Protein AF-0000000084691112 (afdb_homodimer)

Structure (mmCIF, N/CA/C/O backbone):
data_AF-0000000084691112-model_v1
#
loop_
_entity.id
_entity.type
_entity.pdbx_description
1 polymer 'Putative oxidoreductase protein'
#
loop_
_atom_site.group_PDB
_atom_site.id
_atom_site.type_symbol
_atom_site.label_atom_id
_atom_site.label_alt_id
_atom_site.label_comp_id
_atom_site.label_asym_id
_atom_site.label_entity_id
_atom_site.label_seq_id
_atom_site.pdbx_PDB_ins_code
_atom_site.Cartn_x
_atom_site.Cartn_y
_atom_site.Cartn_z
_atom_site.occupancy
_atom_site.B_iso_or_equiv
_atom_site.auth_seq_id
_atom_site.auth_comp_id
_atom_site.auth_asym_id
_atom_site.auth_atom_id
_atom_site.pdbx_PDB_model_num
ATOM 1 N N . MET A 1 1 ? -22.922 -6.402 -8.562 1 67.06 1 MET A N 1
ATOM 2 C CA . MET A 1 1 ? -22.484 -6.773 -9.906 1 67.06 1 MET A CA 1
ATOM 3 C C . MET A 1 1 ? -21.016 -7.184 -9.906 1 67.06 1 MET A C 1
ATOM 5 O O . MET A 1 1 ? -20.219 -6.652 -9.133 1 67.06 1 MET A O 1
ATOM 9 N N . ALA A 1 2 ? -20.75 -8.25 -10.703 1 76.06 2 ALA A N 1
ATOM 10 C CA . ALA A 1 2 ? -19.375 -8.742 -10.797 1 76.06 2 ALA A CA 1
ATOM 11 C C . ALA A 1 2 ? -18.453 -7.68 -11.398 1 76.06 2 ALA A C 1
ATOM 13 O O . ALA A 1 2 ? -18.875 -6.883 -12.234 1 76.06 2 ALA A O 1
ATOM 14 N N . ALA A 1 3 ? -17.266 -7.699 -10.875 1 81.38 3 ALA A N 1
ATOM 15 C CA . ALA A 1 3 ? -16.281 -6.793 -11.469 1 81.38 3 ALA A CA 1
ATOM 16 C C . ALA A 1 3 ? -15.984 -7.168 -12.914 1 81.38 3 ALA A C 1
ATOM 18 O O . ALA A 1 3 ? -15.766 -8.344 -13.227 1 81.38 3 ALA A O 1
ATOM 19 N N . VAL A 1 4 ? -16.031 -6.242 -13.812 1 87.06 4 VAL A N 1
ATOM 20 C CA . VAL A 1 4 ? -15.719 -6.488 -15.219 1 87.06 4 VAL A CA 1
ATOM 21 C C . VAL A 1 4 ? -14.234 -6.25 -15.461 1 87.06 4 VAL A C 1
ATOM 23 O O . VAL A 1 4 ? -13.828 -5.156 -15.859 1 87.06 4 VAL A O 1
ATOM 26 N N . ILE A 1 5 ? -13.461 -7.297 -15.258 1 94.94 5 ILE A N 1
ATOM 27 C CA . ILE A 1 5 ? -12.016 -7.234 -15.43 1 94.94 5 ILE A CA 1
ATOM 28 C C . ILE A 1 5 ? -11.633 -7.777 -16.797 1 94.94 5 ILE A C 1
ATOM 30 O O . ILE A 1 5 ? -11.945 -8.922 -17.141 1 94.94 5 ILE A O 1
ATOM 34 N N . PRO A 1 6 ? -10.992 -7.004 -17.625 1 96.25 6 PRO A N 1
ATOM 35 C CA . PRO A 1 6 ? -10.641 -7.426 -18.984 1 96.25 6 PRO A CA 1
ATOM 36 C C . PRO A 1 6 ? -9.617 -8.555 -19 1 96.25 6 PRO A C 1
ATOM 38 O O . PRO A 1 6 ? -8.875 -8.742 -18.031 1 96.25 6 PRO A O 1
ATOM 41 N N . VAL A 1 7 ? -9.688 -9.32 -20.141 1 97.75 7 VAL A N 1
ATOM 42 C CA . VAL A 1 7 ? -8.672 -10.32 -20.453 1 97.75 7 VAL A CA 1
ATOM 43 C C . VAL A 1 7 ? -7.762 -9.797 -21.562 1 97.75 7 VAL A C 1
ATOM 45 O O . VAL A 1 7 ? -8.227 -9.406 -22.625 1 97.75 7 VAL A O 1
ATOM 48 N N . VAL A 1 8 ? -6.469 -9.742 -21.297 1 98.06 8 VAL A N 1
ATOM 49 C CA . VAL A 1 8 ? -5.52 -9.211 -22.266 1 98.06 8 VAL A CA 1
ATOM 50 C C . VAL A 1 8 ? -4.586 -10.32 -22.75 1 98.06 8 VAL A C 1
ATOM 52 O O . VAL A 1 8 ? -3.979 -11.023 -21.922 1 98.06 8 VAL A O 1
ATOM 55 N N . ASP A 1 9 ? -4.477 -10.516 -24.047 1 98 9 ASP A N 1
ATOM 56 C CA . ASP A 1 9 ? -3.514 -11.43 -24.656 1 98 9 ASP A CA 1
ATOM 57 C C . ASP A 1 9 ? -2.102 -10.852 -24.609 1 98 9 ASP A C 1
ATOM 59 O O . ASP A 1 9 ? -1.813 -9.844 -25.266 1 98 9 ASP A O 1
ATOM 63 N N . VAL A 1 10 ? -1.211 -11.555 -23.891 1 97.81 10 VAL A N 1
ATOM 64 C CA . VAL A 1 10 ? 0.099 -10.945 -23.688 1 97.81 10 VAL A CA 1
ATOM 65 C C . VAL A 1 10 ? 1.15 -11.688 -24.516 1 97.81 10 VAL A C 1
ATOM 67 O O . VAL A 1 10 ? 2.352 -11.508 -24.297 1 97.81 10 VAL A O 1
ATOM 70 N N . SER A 1 11 ? 0.784 -12.484 -25.453 1 97.19 11 SER A N 1
ATOM 71 C CA . SER A 1 11 ? 1.713 -13.312 -26.219 1 97.19 11 SER A CA 1
ATOM 72 C C . SER A 1 11 ? 2.58 -12.453 -27.141 1 97.19 11 SER A C 1
ATOM 74 O O . SER A 1 11 ? 3.748 -12.773 -27.375 1 97.19 11 SER A O 1
ATOM 76 N N . CYS A 1 12 ? 2.023 -11.367 -27.688 1 93.81 12 CYS A N 1
ATOM 77 C CA . CYS A 1 12 ? 2.746 -10.477 -28.594 1 93.81 12 CYS A CA 1
ATOM 78 C C . CYS A 1 12 ? 2.586 -9.023 -28.156 1 93.81 12 CYS A C 1
ATOM 80 O O . CYS A 1 12 ? 1.623 -8.359 -28.547 1 93.81 12 CYS A O 1
ATOM 82 N N . PRO A 1 13 ? 3.561 -8.594 -27.469 1 91.75 13 PRO A N 1
ATOM 83 C CA . PRO A 1 13 ? 3.43 -7.234 -26.953 1 91.75 13 PRO A CA 1
ATOM 84 C C . PRO A 1 13 ? 3.553 -6.168 -28.031 1 91.75 13 PRO A C 1
ATOM 86 O O . PRO A 1 13 ? 4.656 -5.898 -28.516 1 91.75 13 PRO A O 1
ATOM 89 N N . THR A 1 14 ? 2.445 -5.637 -28.547 1 95 14 THR A N 1
ATOM 90 C CA . THR A 1 14 ? 2.371 -4.465 -29.406 1 95 14 THR A CA 1
ATOM 91 C C . THR A 1 14 ? 1.979 -3.227 -28.594 1 95 14 THR A C 1
ATOM 93 O O . THR A 1 14 ? 1.514 -3.342 -27.453 1 95 14 THR A O 1
ATOM 96 N N . PRO A 1 15 ? 2.254 -2.076 -29.141 1 95.44 15 PRO A N 1
ATOM 97 C CA . PRO A 1 15 ? 1.809 -0.866 -28.453 1 95.44 15 PRO A CA 1
ATOM 98 C C . PRO A 1 15 ? 0.319 -0.893 -28.109 1 95.44 15 PRO A C 1
ATOM 100 O O . PRO A 1 15 ? -0.088 -0.403 -27.062 1 95.44 15 PRO A O 1
ATOM 103 N N . ALA A 1 16 ? -0.458 -1.51 -28.969 1 96.31 16 ALA A N 1
ATOM 104 C CA . ALA A 1 16 ? -1.897 -1.599 -28.734 1 96.31 16 ALA A CA 1
ATOM 105 C C . ALA A 1 16 ? -2.203 -2.508 -27.547 1 96.31 16 ALA A C 1
ATOM 107 O O . ALA A 1 16 ? -3.049 -2.1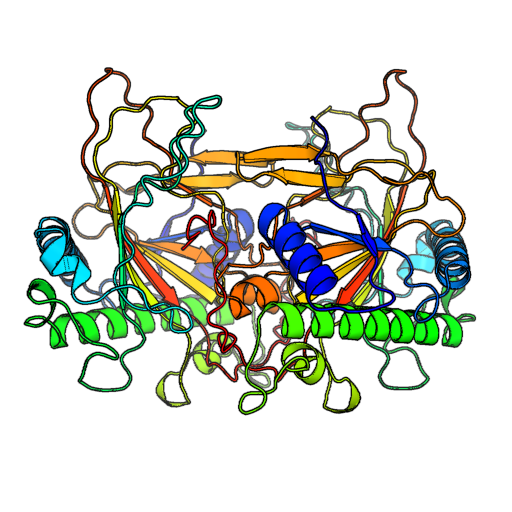84 -26.703 1 96.31 16 ALA A O 1
ATOM 108 N N . VAL A 1 17 ? -1.566 -3.613 -27.484 1 97.19 17 VAL A N 1
ATOM 109 C CA . VAL A 1 17 ? -1.733 -4.535 -26.359 1 97.19 17 VAL A CA 1
ATOM 110 C C . VAL A 1 17 ? -1.271 -3.869 -25.062 1 97.19 17 VAL A C 1
ATOM 112 O O . VAL A 1 17 ? -1.929 -3.988 -24.031 1 97.19 17 VAL A O 1
ATOM 115 N N . ALA A 1 18 ? -0.158 -3.207 -25.203 1 97.81 18 ALA A N 1
ATOM 116 C CA . ALA A 1 18 ? 0.387 -2.51 -24.047 1 97.81 18 ALA A CA 1
ATOM 117 C C . ALA A 1 18 ? -0.591 -1.46 -23.531 1 97.81 18 ALA A C 1
ATOM 119 O O . ALA A 1 18 ? -0.823 -1.362 -22.328 1 97.81 18 ALA A O 1
ATOM 120 N N . ALA A 1 19 ? -1.12 -0.724 -24.422 1 96.19 19 ALA A N 1
ATOM 121 C CA . ALA A 1 19 ? -2.096 0.295 -24.031 1 96.19 19 ALA A CA 1
ATOM 122 C C . ALA A 1 19 ? -3.33 -0.336 -23.406 1 96.19 19 ALA A C 1
ATOM 124 O O . ALA A 1 19 ? -3.891 0.207 -22.453 1 96.19 19 ALA A O 1
ATOM 125 N N . HIS A 1 20 ? -3.746 -1.435 -23.938 1 96.69 20 HIS A N 1
ATOM 126 C CA . HIS A 1 20 ? -4.898 -2.148 -23.406 1 96.69 20 HIS A CA 1
ATOM 127 C C . HIS A 1 20 ? -4.621 -2.645 -21.984 1 96.69 20 HIS A C 1
ATOM 129 O O . HIS A 1 20 ? -5.477 -2.521 -21.109 1 96.69 20 HIS A O 1
ATOM 135 N N . LEU A 1 21 ? -3.494 -3.236 -21.781 1 97.56 21 LEU A N 1
ATOM 136 C CA . LEU A 1 21 ? -3.098 -3.705 -20.469 1 97.56 21 LEU A CA 1
ATOM 137 C C . LEU A 1 21 ? -3.074 -2.553 -19.469 1 97.56 21 LEU A C 1
ATOM 139 O O . LEU A 1 21 ? -3.574 -2.686 -18.344 1 97.56 21 LEU A O 1
ATOM 143 N N . LEU A 1 22 ? -2.463 -1.433 -19.859 1 97.38 22 LEU A N 1
ATOM 144 C CA . LEU A 1 22 ? -2.367 -0.256 -19.016 1 97.38 22 LEU A CA 1
ATOM 145 C C . LEU A 1 22 ? -3.754 0.248 -18.625 1 97.38 22 LEU A C 1
ATOM 147 O O . LEU A 1 22 ? -4.012 0.524 -17.453 1 97.38 22 LEU A O 1
ATOM 151 N N . ARG A 1 23 ? -4.633 0.327 -19.562 1 95.25 23 ARG A N 1
ATOM 152 C CA . ARG A 1 23 ? -5.984 0.808 -19.297 1 95.25 23 ARG A CA 1
ATOM 153 C C . ARG A 1 23 ? -6.723 -0.116 -18.344 1 95.25 23 ARG A C 1
ATOM 155 O O . ARG A 1 23 ? -7.375 0.349 -17.406 1 95.25 23 ARG A O 1
ATOM 162 N N . ALA A 1 24 ? -6.629 -1.379 -18.531 1 94.19 24 ALA A N 1
ATOM 163 C CA . ALA A 1 24 ? -7.301 -2.361 -17.688 1 94.19 24 ALA A CA 1
ATOM 164 C C . ALA A 1 24 ? -6.801 -2.27 -16.234 1 94.19 24 ALA A C 1
ATOM 166 O O . ALA A 1 24 ? -7.602 -2.201 -15.305 1 94.19 24 ALA A O 1
ATOM 167 N N . ALA A 1 25 ? -5.512 -2.23 -16.109 1 95.31 25 ALA A N 1
ATOM 168 C CA . ALA A 1 25 ? -4.906 -2.225 -14.789 1 95.31 25 ALA A CA 1
ATOM 169 C C . ALA A 1 25 ? -5.129 -0.885 -14.086 1 95.31 25 ALA A C 1
ATOM 171 O O . ALA A 1 25 ? -5.145 -0.815 -12.859 1 95.31 25 ALA A O 1
ATOM 172 N N . SER A 1 26 ? -5.277 0.176 -14.859 1 94.75 26 SER A N 1
ATOM 173 C CA . SER A 1 26 ? -5.516 1.495 -14.289 1 94.75 26 SER A CA 1
ATOM 174 C C . SER A 1 26 ? -6.953 1.629 -13.789 1 94.75 26 SER A C 1
ATOM 176 O O . SER A 1 26 ? -7.223 2.391 -12.859 1 94.75 26 SER A O 1
ATOM 178 N N . ALA A 1 27 ? -7.812 0.886 -14.344 1 91.38 27 ALA A N 1
ATOM 179 C CA . ALA A 1 27 ? -9.227 0.989 -14 1 91.38 27 ALA A CA 1
ATOM 180 C C . ALA A 1 27 ? -9.555 0.124 -12.781 1 91.38 27 ALA A C 1
ATOM 182 O O . ALA A 1 27 ? -10.242 0.571 -11.859 1 91.38 27 ALA A O 1
ATOM 183 N N . HIS A 1 28 ? -8.977 -1.065 -12.734 1 92.25 28 HIS A N 1
ATOM 184 C CA . HIS A 1 28 ? -9.438 -2.029 -11.742 1 92.25 28 HIS A CA 1
ATOM 185 C C . HIS A 1 28 ? -8.312 -2.398 -10.773 1 92.25 28 HIS A C 1
ATOM 187 O O . HIS A 1 28 ? -8.57 -2.947 -9.703 1 92.25 28 HIS A O 1
ATOM 193 N N . GLY A 1 29 ? -7.133 -2.09 -11.164 1 96.81 29 GLY A N 1
ATOM 194 C CA . GLY A 1 29 ? -6.004 -2.594 -10.398 1 96.81 29 GLY A CA 1
ATOM 195 C C . GLY A 1 29 ? -5.797 -4.09 -10.547 1 96.81 29 GLY A C 1
ATOM 196 O O . GLY A 1 29 ? -4.961 -4.68 -9.859 1 96.81 29 GLY A O 1
ATOM 197 N N . PHE A 1 30 ? -6.637 -4.691 -11.367 1 97.81 30 PHE A N 1
ATOM 198 C CA . PHE A 1 30 ? -6.613 -6.109 -11.719 1 97.81 30 PHE A CA 1
ATOM 199 C C . PHE A 1 30 ? -6.793 -6.297 -13.219 1 97.81 30 PHE A C 1
ATOM 201 O O . PHE A 1 30 ? -7.469 -5.5 -13.875 1 97.81 30 PHE A O 1
ATOM 208 N N . VAL A 1 31 ? -6.219 -7.348 -13.727 1 98.19 31 VAL A N 1
ATOM 209 C CA . VAL A 1 31 ? -6.379 -7.703 -15.133 1 98.19 31 VAL A CA 1
ATOM 210 C C . VAL A 1 31 ? -6.129 -9.203 -15.32 1 98.19 31 VAL A C 1
ATOM 212 O O . VAL A 1 31 ? -5.25 -9.773 -14.672 1 98.19 31 VAL A O 1
ATOM 215 N N . PHE A 1 32 ? -6.906 -9.82 -16.172 1 98.19 32 PHE A N 1
ATOM 216 C CA . PHE A 1 32 ? -6.59 -11.18 -16.594 1 98.19 32 PHE A CA 1
ATOM 217 C C . PHE A 1 32 ? -5.621 -11.172 -17.766 1 98.19 32 PHE A C 1
ATOM 219 O O . PHE A 1 32 ? -5.754 -10.359 -18.688 1 98.19 32 PHE A O 1
ATOM 226 N N . VAL A 1 33 ? -4.648 -12.047 -17.719 1 98.31 33 VAL A N 1
ATOM 227 C CA . VAL A 1 33 ? -3.75 -12.188 -18.859 1 98.31 33 VAL A CA 1
ATOM 228 C C . VAL A 1 33 ? -3.906 -13.578 -19.469 1 98.31 33 VAL A C 1
ATOM 230 O O . VAL A 1 33 ? -4.062 -14.57 -18.75 1 98.31 33 VAL A O 1
ATOM 233 N N . SER A 1 34 ? -3.904 -13.648 -20.781 1 97.56 34 SER A N 1
ATOM 234 C CA . SER A 1 34 ? -4.047 -14.898 -21.516 1 97.56 34 SER A CA 1
ATOM 235 C C . 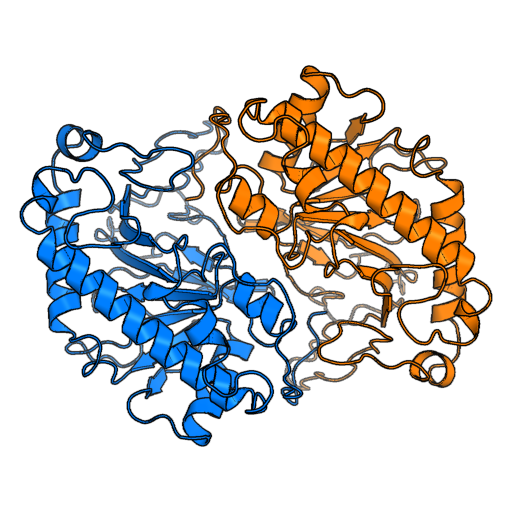SER A 1 34 ? -2.883 -15.117 -22.469 1 97.56 34 SER A C 1
ATOM 237 O O . SER A 1 34 ? -2.057 -14.227 -22.672 1 97.56 34 SER A O 1
ATOM 239 N N . ASN A 1 35 ? -2.799 -16.344 -22.984 1 97.06 35 ASN A N 1
ATOM 240 C CA . ASN A 1 35 ? -1.806 -16.781 -23.953 1 97.06 35 ASN A CA 1
ATOM 241 C C . ASN A 1 35 ? -0.385 -16.594 -23.438 1 97.06 35 ASN A C 1
ATOM 243 O O . ASN A 1 35 ? 0.475 -16.062 -24.141 1 97.06 35 ASN A O 1
ATOM 247 N N . TYR A 1 36 ? -0.25 -16.969 -22.156 1 97.44 36 TYR A N 1
ATOM 248 C CA . TYR A 1 36 ? 1.028 -16.891 -21.453 1 97.44 36 TYR A CA 1
ATOM 249 C C . TYR A 1 36 ? 1.775 -18.219 -21.531 1 97.44 36 TYR A C 1
ATOM 251 O O . TYR A 1 36 ? 2.842 -18.375 -20.938 1 97.44 36 TYR A O 1
ATOM 259 N N . GLY A 1 37 ? 1.342 -19.234 -22.266 1 97.12 37 GLY A N 1
ATOM 260 C CA . GLY A 1 37 ? 1.768 -20.625 -22.203 1 97.12 37 GLY A CA 1
ATOM 261 C C . GLY A 1 37 ? 3.211 -20.812 -22.625 1 97.12 37 GLY A C 1
ATOM 262 O O . GLY A 1 37 ? 3.865 -21.766 -22.188 1 97.12 37 GLY A O 1
ATOM 263 N N . ALA A 1 38 ? 3.732 -19.953 -23.484 1 97.31 38 ALA A N 1
ATOM 264 C CA . ALA A 1 38 ? 5.125 -20.078 -23.922 1 97.31 38 ALA A CA 1
ATOM 265 C C . ALA A 1 38 ? 6.078 -19.828 -22.75 1 97.31 38 ALA A C 1
ATOM 267 O O . ALA A 1 38 ? 7.188 -20.375 -22.719 1 97.31 38 ALA A O 1
ATOM 268 N N . ILE A 1 39 ? 5.66 -19.078 -21.797 1 98.25 39 ILE A N 1
ATOM 269 C CA . ILE A 1 39 ? 6.48 -18.734 -20.656 1 98.25 39 ILE A CA 1
ATOM 270 C C . ILE A 1 39 ? 6.16 -19.656 -19.484 1 98.25 39 ILE A C 1
ATOM 272 O O . ILE A 1 39 ? 7.062 -20.203 -18.844 1 98.25 39 ILE A O 1
ATOM 276 N N . LEU A 1 40 ? 4.91 -19.859 -19.266 1 98.44 40 LEU A N 1
ATOM 277 C CA . LEU A 1 40 ? 4.387 -20.688 -18.188 1 98.44 40 LEU A CA 1
ATOM 278 C C . LEU A 1 40 ? 3.334 -21.656 -18.703 1 98.44 40 LEU A C 1
ATOM 280 O O . LEU A 1 40 ? 2.152 -21.312 -18.797 1 98.44 40 LEU A O 1
ATOM 284 N N . PRO A 1 41 ? 3.779 -22.844 -19.016 1 97.88 41 PRO A N 1
ATOM 285 C CA . PRO A 1 41 ? 2.824 -23.844 -19.531 1 97.88 41 PRO A CA 1
ATOM 286 C C . PRO A 1 41 ? 1.72 -24.156 -18.531 1 97.88 41 PRO A C 1
ATOM 288 O O . PRO A 1 41 ? 2.002 -24.391 -17.344 1 97.88 41 PRO A O 1
ATOM 291 N N . PRO A 1 42 ? 0.476 -24.219 -19 1 95.88 42 PRO A N 1
ATOM 292 C CA . PRO A 1 42 ? -0.658 -24.453 -18.094 1 95.88 42 PRO A CA 1
ATOM 293 C C . PRO A 1 42 ? -0.542 -25.75 -17.312 1 95.88 42 PRO A C 1
ATOM 295 O O . PRO A 1 42 ? -1.018 -25.844 -16.188 1 95.88 42 PRO A O 1
ATOM 298 N N . HIS A 1 43 ? 0.083 -26.734 -17.906 1 95.81 43 HIS A N 1
ATOM 299 C CA . HIS A 1 43 ? 0.203 -28.016 -17.219 1 95.81 43 HIS A CA 1
ATOM 300 C C . HIS A 1 43 ? 1.054 -27.891 -15.961 1 95.81 43 HIS A C 1
ATOM 302 O O . HIS A 1 43 ? 0.862 -28.641 -14.992 1 95.81 43 HIS A O 1
ATOM 308 N N . HIS A 1 44 ? 2.07 -26.922 -15.914 1 97.25 44 HIS A N 1
ATOM 309 C CA . HIS A 1 44 ? 2.836 -26.656 -14.703 1 97.25 44 HIS A CA 1
ATOM 310 C C . HIS A 1 44 ? 1.935 -26.141 -13.586 1 97.25 44 HIS A C 1
ATOM 312 O O . HIS A 1 44 ? 2.123 -26.5 -12.422 1 97.25 44 HIS A O 1
ATOM 318 N N . VAL A 1 45 ? 0.957 -25.312 -13.93 1 97.88 45 VAL A N 1
ATOM 319 C CA . VAL A 1 45 ? 0.012 -24.781 -12.953 1 97.88 45 VAL A CA 1
ATOM 320 C C . VAL A 1 45 ? -0.835 -25.906 -12.375 1 97.88 45 VAL A C 1
ATOM 322 O O . VAL A 1 45 ? -1.024 -25.984 -11.164 1 97.88 45 VAL A O 1
ATOM 325 N N . CYS A 1 46 ? -1.289 -26.781 -13.227 1 96.5 46 CYS A N 1
ATOM 326 C CA . CYS A 1 46 ? -2.098 -27.906 -12.805 1 96.5 46 CYS A CA 1
ATOM 327 C C . CYS A 1 46 ? -1.327 -28.797 -11.828 1 96.5 46 CYS A C 1
ATOM 329 O O . CYS A 1 46 ? -1.854 -29.188 -10.789 1 96.5 46 CYS A O 1
ATOM 331 N N . GLN A 1 47 ? -0.142 -29.094 -12.219 1 97.06 47 GLN A N 1
ATOM 332 C CA . GLN A 1 47 ? 0.69 -29.938 -11.375 1 97.06 47 GLN A CA 1
ATOM 333 C C . GLN A 1 47 ? 0.926 -29.297 -10.008 1 97.06 47 GLN A C 1
ATOM 335 O O . GLN A 1 47 ? 0.954 -29.984 -8.984 1 97.06 47 GLN A O 1
ATOM 340 N N . MET A 1 48 ? 1.142 -28.016 -9.992 1 98.25 48 MET A N 1
ATOM 341 C CA . MET A 1 48 ? 1.359 -27.297 -8.734 1 98.25 48 MET A CA 1
ATOM 342 C C . MET A 1 48 ? 0.122 -27.375 -7.848 1 98.25 48 MET A C 1
ATOM 344 O O . MET A 1 48 ? 0.235 -27.484 -6.625 1 98.25 48 MET A O 1
ATOM 348 N N . PHE A 1 49 ? -1.058 -27.281 -8.422 1 97.81 49 PHE A N 1
ATOM 349 C CA . PHE A 1 49 ? -2.281 -27.406 -7.637 1 97.81 49 PHE A CA 1
ATOM 350 C C . PHE A 1 49 ? -2.402 -28.797 -7.035 1 97.81 49 PHE A C 1
ATOM 352 O O . PHE A 1 49 ? -2.867 -28.953 -5.906 1 97.81 49 PHE A O 1
ATOM 359 N N . GLU A 1 50 ? -2.029 -29.797 -7.816 1 97.31 50 GLU A N 1
ATOM 360 C CA . GLU A 1 50 ? -2.045 -31.172 -7.293 1 97.31 50 GLU A CA 1
ATOM 361 C C . GLU A 1 50 ? -1.11 -31.312 -6.094 1 97.31 50 GLU A C 1
ATOM 363 O O . GLU A 1 50 ? -1.475 -31.906 -5.086 1 97.31 50 GLU A O 1
ATOM 368 N N . LEU A 1 51 ? 0.018 -30.734 -6.277 1 98 51 LEU A N 1
ATOM 369 C CA . LEU A 1 51 ? 0.991 -30.766 -5.191 1 98 51 LEU A CA 1
ATOM 370 C C . LEU A 1 51 ? 0.461 -30.016 -3.971 1 98 51 LEU A C 1
ATOM 372 O O . LEU A 1 51 ? 0.595 -30.484 -2.84 1 98 51 LEU A O 1
ATOM 376 N N . SER A 1 52 ? -0.103 -28.844 -4.164 1 98 52 SER A N 1
ATOM 377 C CA . SER A 1 52 ? -0.706 -28.047 -3.1 1 98 52 SER A CA 1
ATOM 378 C C . SER A 1 52 ? -1.783 -28.844 -2.363 1 98 52 SER A C 1
ATOM 380 O O . SER A 1 52 ? -1.804 -28.875 -1.132 1 98 52 SER A O 1
ATOM 382 N N . ARG A 1 53 ? -2.635 -29.484 -3.098 1 96.62 53 ARG A N 1
ATOM 383 C CA . ARG A 1 53 ? -3.695 -30.297 -2.512 1 96.62 53 ARG A CA 1
ATOM 384 C C . ARG A 1 53 ? -3.115 -31.406 -1.644 1 96.62 53 ARG A C 1
ATOM 386 O O . ARG A 1 53 ? -3.559 -31.609 -0.511 1 96.62 53 ARG A O 1
ATOM 393 N N . ALA A 1 54 ? -2.188 -32.062 -2.186 1 97.31 54 ALA A N 1
ATOM 394 C CA . ALA A 1 54 ? -1.559 -33.156 -1.446 1 97.31 54 ALA A CA 1
ATOM 395 C C . ALA A 1 54 ? -0.941 -32.656 -0.144 1 97.31 54 ALA A C 1
ATOM 397 O O . ALA A 1 54 ? -1.069 -33.281 0.9 1 97.31 54 ALA A O 1
ATOM 398 N N . PHE A 1 55 ? -0.269 -31.547 -0.176 1 98 55 PHE A N 1
ATOM 399 C CA . PHE A 1 55 ? 0.362 -30.969 1.004 1 98 55 PHE A CA 1
ATOM 400 C C . PHE A 1 55 ? -0.682 -30.609 2.057 1 98 55 PHE A C 1
ATOM 402 O O . PHE A 1 55 ? -0.566 -31.016 3.215 1 98 55 PHE A O 1
ATOM 409 N N . PHE A 1 56 ? -1.743 -29.891 1.656 1 97.06 56 PHE A N 1
ATOM 410 C CA . PHE A 1 56 ? -2.688 -29.375 2.639 1 97.06 56 PHE A CA 1
ATOM 411 C C . PHE A 1 56 ? -3.574 -30.484 3.18 1 97.06 56 PHE A C 1
ATOM 413 O O . PHE A 1 56 ? -4.199 -30.328 4.23 1 97.06 56 PHE A O 1
ATOM 420 N N . GLN A 1 57 ? -3.648 -31.578 2.504 1 95.94 57 GLN A N 1
ATOM 421 C CA . GLN A 1 57 ? -4.41 -32.719 2.986 1 95.94 57 GLN A CA 1
ATOM 422 C C . GLN A 1 57 ? -3.584 -33.562 3.959 1 95.94 57 GLN A C 1
ATOM 424 O O . GLN A 1 57 ? -4.113 -34.469 4.613 1 95.94 57 GLN A O 1
ATOM 429 N N . SER A 1 58 ? -2.369 -33.281 4.078 1 96.88 58 SER A N 1
ATOM 430 C CA . SER A 1 58 ? -1.527 -33.969 5.043 1 96.88 58 SER A CA 1
ATOM 431 C C . SER A 1 58 ? -1.892 -33.594 6.473 1 96.88 58 SER A C 1
ATOM 433 O O . SER A 1 58 ? -2.527 -32.562 6.699 1 96.88 58 SER A O 1
ATOM 435 N N . PRO A 1 59 ? -1.5 -34.438 7.504 1 96 59 PRO A N 1
ATOM 436 C CA . PRO A 1 59 ? -1.782 -34.125 8.906 1 96 59 PRO A CA 1
ATOM 437 C C . PRO A 1 59 ? -1.134 -32.844 9.359 1 96 59 PRO A C 1
ATOM 439 O O . PRO A 1 59 ? -0.092 -32.438 8.836 1 96 59 PRO A O 1
ATOM 442 N N . ARG A 1 60 ? -1.793 -32.219 10.305 1 94 60 ARG A N 1
ATOM 443 C CA . ARG A 1 60 ? -1.329 -30.953 10.836 1 94 60 ARG A CA 1
ATOM 444 C C . ARG A 1 60 ? 0.131 -31.031 11.266 1 94 60 ARG A C 1
ATOM 446 O O . ARG A 1 60 ? 0.897 -30.078 11.062 1 94 60 ARG A O 1
ATOM 453 N N . GLU A 1 61 ? 0.52 -32.125 11.844 1 95.31 61 GLU A N 1
ATOM 454 C CA . GLU A 1 61 ? 1.871 -32.312 12.359 1 95.31 61 GLU A CA 1
ATOM 455 C C . GLU A 1 61 ? 2.908 -32.219 11.25 1 95.31 61 GLU A C 1
ATOM 457 O O . GLU A 1 61 ? 4.016 -31.734 11.461 1 95.31 61 GLU A O 1
ATOM 462 N N . VAL A 1 62 ? 2.555 -32.75 10.133 1 96.62 62 VAL A N 1
ATOM 463 C CA . VAL A 1 62 ? 3.439 -32.719 8.977 1 96.62 62 VAL A CA 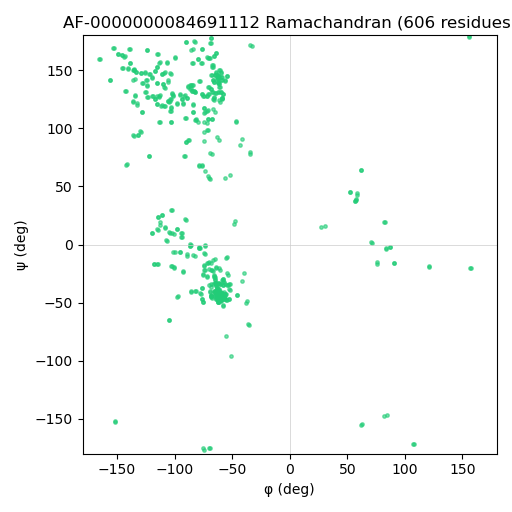1
ATOM 464 C C . VAL A 1 62 ? 3.6 -31.281 8.477 1 96.62 62 VAL A C 1
ATOM 466 O O . VAL A 1 62 ? 4.719 -30.828 8.211 1 96.62 62 VAL A O 1
ATOM 469 N N . LYS A 1 63 ? 2.537 -30.578 8.367 1 95.25 63 LYS A N 1
ATOM 470 C CA . LYS A 1 63 ? 2.57 -29.188 7.914 1 95.25 63 LYS A CA 1
ATOM 471 C C . LYS A 1 63 ? 3.324 -28.297 8.906 1 95.25 63 LYS A C 1
ATOM 473 O O . LYS A 1 63 ? 4.07 -27.406 8.5 1 95.25 63 LYS A O 1
ATOM 478 N N . ALA A 1 64 ? 3.213 -28.641 10.164 1 94.25 64 ALA A N 1
ATOM 479 C CA . ALA A 1 64 ? 3.789 -27.844 11.234 1 94.25 64 ALA A CA 1
ATOM 480 C C . ALA A 1 64 ? 5.289 -28.094 11.367 1 94.25 64 ALA A C 1
ATOM 482 O O . ALA A 1 64 ? 5.973 -27.422 12.148 1 94.25 64 ALA A O 1
ATOM 483 N N . GLU A 1 65 ? 5.777 -29 10.57 1 94.19 65 GLU A N 1
ATOM 484 C CA . GLU A 1 65 ? 7.215 -29.25 10.555 1 94.19 65 GLU A CA 1
ATOM 485 C C . GLU A 1 65 ? 7.988 -28 10.148 1 94.19 65 GLU A C 1
ATOM 487 O O . GLU A 1 65 ? 9.141 -27.812 10.555 1 94.19 65 GLU A O 1
ATOM 492 N N . CYS A 1 66 ? 7.422 -27.266 9.312 1 96.19 66 CYS A N 1
ATOM 493 C CA . CYS A 1 66 ? 8.023 -26.031 8.82 1 96.19 66 CYS A CA 1
ATOM 494 C C . CYS A 1 66 ? 7.113 -24.844 9.086 1 96.19 66 CYS A C 1
ATOM 496 O O . CYS A 1 66 ? 6.516 -24.281 8.156 1 96.19 66 CYS A O 1
ATOM 498 N N . PRO A 1 67 ? 7.125 -24.438 10.375 1 94.06 67 PRO A N 1
ATOM 499 C CA . PRO A 1 67 ? 6.219 -23.344 10.742 1 94.06 67 PRO A CA 1
ATOM 500 C C . PRO A 1 67 ? 6.656 -22 10.172 1 94.06 67 PRO A C 1
ATOM 502 O O . PRO A 1 67 ? 7.824 -21.828 9.812 1 94.06 67 PRO A O 1
ATOM 505 N N . TYR A 1 68 ? 5.75 -21.125 10.125 1 91.56 68 TYR A N 1
ATOM 506 C CA . TYR A 1 68 ? 6.016 -19.766 9.664 1 91.56 68 TYR A CA 1
ATOM 507 C C . TYR A 1 68 ? 7.102 -19.094 10.508 1 91.56 68 TYR A C 1
ATOM 509 O O . TYR A 1 68 ? 7.082 -19.188 11.734 1 91.56 68 TYR A O 1
ATOM 517 N N . GLN A 1 69 ? 8.039 -18.562 9.828 1 85.06 69 GLN A N 1
ATOM 518 C CA . GLN A 1 69 ? 9.117 -17.828 10.492 1 85.06 69 GLN A CA 1
ATOM 519 C C . GLN A 1 69 ? 8.93 -16.328 10.344 1 85.06 69 GLN A C 1
ATOM 521 O O . GLN A 1 69 ? 9.109 -15.773 9.258 1 85.06 69 GLN A O 1
ATOM 526 N N . LYS A 1 70 ? 8.703 -15.703 11.461 1 77.38 70 LYS A N 1
ATOM 527 C CA . LYS A 1 70 ? 8.539 -14.25 11.461 1 77.38 70 LYS A CA 1
ATOM 528 C C . LYS A 1 70 ? 9.797 -13.555 10.953 1 77.38 70 LYS A C 1
ATOM 530 O O . LYS A 1 70 ? 10.914 -13.953 11.297 1 77.38 70 LYS A O 1
ATOM 535 N N . GLY A 1 71 ? 9.656 -12.555 10.172 1 77.25 71 GLY A N 1
ATOM 536 C CA . GLY A 1 71 ? 10.797 -11.836 9.633 1 77.25 71 GLY A CA 1
ATOM 537 C C . GLY A 1 71 ? 11.281 -12.391 8.305 1 77.25 71 GLY A C 1
ATOM 538 O O . GLY A 1 71 ? 12.023 -11.727 7.578 1 77.25 71 GLY A O 1
ATOM 539 N N . LYS A 1 72 ? 10.82 -13.594 8.031 1 84.12 72 LYS A N 1
ATOM 540 C CA . LYS A 1 72 ? 11.266 -14.18 6.77 1 84.12 72 LYS A CA 1
ATOM 541 C C . LYS A 1 72 ? 10.094 -14.367 5.812 1 84.12 72 LYS A C 1
ATOM 543 O O . LYS A 1 72 ? 10.297 -14.586 4.613 1 84.12 72 LYS A O 1
ATOM 548 N N . ASN A 1 73 ? 8.883 -14.312 6.336 1 89.31 73 ASN A N 1
ATOM 549 C CA . ASN A 1 73 ? 7.688 -14.539 5.527 1 89.31 73 ASN A CA 1
ATOM 550 C C . ASN A 1 73 ? 7.727 -15.906 4.844 1 89.31 73 ASN A C 1
ATOM 552 O O . ASN A 1 73 ? 7.43 -16.016 3.65 1 89.31 73 ASN A O 1
ATOM 556 N N . GLN A 1 74 ? 8.219 -16.938 5.535 1 94.44 74 GLN A N 1
ATOM 557 C CA . GLN A 1 74 ? 8.352 -18.281 5.008 1 94.44 74 GLN A CA 1
ATOM 558 C C . GLN A 1 74 ? 7.734 -19.312 5.965 1 94.44 74 GLN A C 1
ATOM 560 O O . GLN A 1 74 ? 7.781 -19.141 7.184 1 94.44 74 GLN A O 1
ATOM 565 N N . GLY A 1 75 ? 7.203 -20.375 5.34 1 95.81 75 GLY A N 1
ATOM 566 C CA . GLY A 1 75 ? 6.719 -21.469 6.152 1 95.81 75 GLY A CA 1
ATOM 567 C C . GLY A 1 75 ? 5.203 -21.562 6.199 1 95.81 75 GLY A C 1
ATOM 568 O O . GLY A 1 75 ? 4.512 -20.891 5.434 1 95.81 75 GLY A O 1
ATOM 569 N N . TRP A 1 76 ? 4.727 -22.469 7.094 1 96.25 76 TRP A N 1
ATOM 570 C CA . TRP A 1 76 ? 3.312 -22.812 7.176 1 96.25 76 TRP A CA 1
ATOM 571 C C . TRP A 1 76 ? 2.582 -21.891 8.148 1 96.25 76 TRP A C 1
ATOM 573 O O . TRP A 1 76 ? 3.043 -21.672 9.273 1 96.25 76 TRP A O 1
ATOM 583 N N . VAL A 1 77 ? 1.583 -21.328 7.68 1 90.69 77 VAL A N 1
ATOM 584 C CA . VAL A 1 77 ? 0.651 -20.578 8.508 1 90.69 77 VAL A CA 1
ATOM 585 C C . VAL A 1 77 ? -0.617 -21.391 8.742 1 90.69 77 VAL A C 1
ATOM 587 O O . VAL A 1 77 ? -1.318 -21.75 7.789 1 90.69 77 VAL A O 1
ATOM 590 N N . GLY A 1 78 ? -0.838 -21.672 9.961 1 85 78 GLY A N 1
ATOM 591 C CA . GLY A 1 78 ? -2.027 -22.438 10.297 1 85 78 GLY A CA 1
ATOM 592 C C . GLY A 1 78 ? -3.264 -21.578 10.469 1 85 78 GLY A C 1
ATOM 593 O O . GLY A 1 78 ? -3.168 -20.359 10.516 1 85 78 GLY A O 1
ATOM 594 N N . MET A 1 79 ? -4.355 -22.297 10.508 1 69.62 79 MET A N 1
ATOM 595 C CA . MET A 1 79 ? -5.641 -21.625 10.633 1 69.62 79 MET A CA 1
ATOM 596 C C . MET A 1 79 ? -5.758 -20.906 11.977 1 69.62 79 MET A C 1
ATOM 598 O O . MET A 1 79 ? -5.297 -21.422 13 1 69.62 79 MET A O 1
ATOM 602 N N . HIS A 1 80 ? -5.824 -19.656 12.055 1 57.97 80 HIS A N 1
ATOM 603 C CA . HIS A 1 80 ? -6.102 -19 13.328 1 57.97 80 HIS A CA 1
ATOM 604 C C . HIS A 1 80 ? -7.523 -19.297 13.797 1 57.97 80 HIS A C 1
ATOM 606 O O . HIS A 1 80 ? -8.484 -19.016 13.086 1 57.97 80 HIS A O 1
ATOM 612 N N . ALA A 1 81 ? -7.766 -20.438 14.336 1 42.81 81 ALA A N 1
ATOM 613 C CA . ALA A 1 81 ? -9.039 -20.672 15.008 1 42.81 81 ALA A CA 1
ATOM 614 C C . ALA A 1 81 ? -9.469 -19.438 15.812 1 42.81 81 ALA A C 1
ATOM 616 O O . ALA A 1 81 ? -10.508 -19.453 16.469 1 42.81 81 ALA A O 1
ATOM 617 N N . GLU A 1 82 ? -8.562 -18.609 16.203 1 39.78 82 GLU A N 1
ATOM 618 C CA . GLU A 1 82 ? -8.828 -17.891 17.453 1 39.78 82 GLU A CA 1
ATOM 619 C C . GLU A 1 82 ? -10.203 -17.234 17.438 1 39.78 82 GLU A C 1
ATOM 621 O O . GLU A 1 82 ? -10.984 -17.391 18.375 1 39.78 82 GLU A O 1
ATOM 626 N N . THR A 1 83 ? -10.289 -15.852 17.062 1 38.31 83 THR A N 1
ATOM 627 C CA . THR A 1 83 ? -11.047 -14.953 17.938 1 38.31 83 THR A CA 1
ATOM 628 C C . THR A 1 83 ? -12.547 -15.203 17.781 1 38.31 83 THR A C 1
ATOM 630 O O . THR A 1 83 ? -13.156 -14.773 16.797 1 38.31 83 THR A O 1
ATOM 633 N N . LEU A 1 84 ? -12.891 -16.344 18.125 1 37.97 84 LEU A N 1
ATOM 634 C CA . LEU A 1 84 ? -14.305 -16.359 18.5 1 37.97 84 LEU A CA 1
ATOM 635 C C . LEU A 1 84 ? -14.594 -15.266 19.531 1 37.97 84 LEU A C 1
ATOM 637 O O . LEU A 1 84 ? -14.102 -15.32 20.656 1 37.97 84 LEU A O 1
ATOM 641 N N . ASP A 1 85 ? -14.383 -14.117 19.234 1 36.91 85 ASP A N 1
ATOM 642 C CA . ASP A 1 85 ? -15.062 -13.328 20.266 1 36.91 85 ASP A CA 1
ATOM 643 C C . ASP A 1 85 ? -16.484 -13.852 20.5 1 36.91 85 ASP A C 1
ATOM 645 O O . ASP A 1 85 ? -17.281 -13.93 19.578 1 36.91 85 ASP A O 1
ATOM 649 N N . PRO A 1 86 ? -16.703 -14.539 21.609 1 39.53 86 PRO A N 1
ATOM 650 C CA . PRO A 1 86 ? -18.047 -15.016 21.969 1 39.53 86 PRO A CA 1
ATOM 651 C C . PRO A 1 86 ? -19.141 -14.023 21.609 1 39.53 86 PRO A C 1
ATOM 653 O O . PRO A 1 86 ? -20.266 -14.43 21.266 1 39.53 86 PRO A O 1
ATOM 656 N N . LYS A 1 87 ? -18.922 -12.781 22 1 39.31 87 LYS A N 1
ATOM 657 C CA . LYS A 1 87 ? -20.031 -11.852 21.828 1 39.31 87 LYS A CA 1
ATOM 658 C C . LYS A 1 87 ? -20.297 -11.586 20.359 1 39.31 87 LYS A C 1
ATOM 660 O O . LYS A 1 87 ? -21.359 -11.062 20 1 39.31 87 LYS A O 1
ATOM 665 N N . SER A 1 88 ? -19.219 -11.578 19.562 1 42 88 SER A N 1
ATOM 666 C CA . SER A 1 88 ? -19.516 -11.242 18.172 1 42 88 SER A CA 1
ATOM 667 C C . SER A 1 88 ? -19.281 -12.445 17.25 1 42 88 SER A C 1
ATOM 669 O O . SER A 1 88 ? -19.609 -12.391 16.062 1 42 88 SER A O 1
ATOM 671 N N . GLN A 1 89 ? -19.172 -13.734 17.656 1 41.22 89 GLN A N 1
ATOM 672 C CA . GLN A 1 89 ? -19.062 -14.984 16.906 1 41.22 89 GLN A CA 1
ATOM 673 C C . GLN A 1 89 ? -18.344 -14.766 15.586 1 41.22 89 GLN A C 1
ATOM 675 O O . GLN A 1 89 ? -18.609 -15.461 14.602 1 41.22 89 GLN A O 1
ATOM 680 N N . LYS A 1 90 ? -17.672 -13.727 15.359 1 49.06 90 LYS A N 1
ATOM 681 C CA . LYS A 1 90 ? -17.109 -13.539 14.023 1 49.06 90 LYS A CA 1
ATOM 682 C C . LYS A 1 90 ? -15.805 -14.312 13.859 1 49.06 90 LYS A C 1
ATOM 684 O O . LYS A 1 90 ? -14.961 -14.312 14.758 1 49.06 90 LYS A O 1
ATOM 689 N N . ARG A 1 91 ? -15.875 -15.477 13.031 1 50.31 91 ARG A N 1
ATOM 690 C CA . ARG A 1 91 ? -14.766 -16.344 12.648 1 50.31 91 ARG A CA 1
ATOM 691 C C . ARG A 1 91 ? -13.883 -15.68 11.602 1 50.31 91 ARG A C 1
ATOM 693 O O . ARG A 1 91 ? -14.383 -15.086 10.648 1 50.31 91 ARG A O 1
ATOM 700 N N . GLY A 1 92 ? -12.602 -15.141 11.891 1 57.34 92 GLY A N 1
ATOM 701 C CA . GLY A 1 92 ? -11.766 -14.484 10.898 1 57.34 92 GLY A CA 1
ATOM 702 C C . GLY A 1 92 ? -10.594 -15.336 10.445 1 57.34 92 GLY A C 1
ATOM 703 O O . GLY A 1 92 ? -10.164 -16.234 11.156 1 57.34 92 GLY A O 1
ATOM 704 N N . ASP A 1 93 ? -10.172 -15.352 9.141 1 65.5 93 ASP A N 1
ATOM 705 C CA . ASP A 1 93 ? -9.055 -15.859 8.344 1 65.5 93 ASP A CA 1
ATOM 706 C C . ASP A 1 93 ? -8.984 -17.375 8.414 1 65.5 93 ASP A C 1
ATOM 708 O O . ASP A 1 93 ? -7.977 -17.938 8.852 1 65.5 93 ASP A O 1
ATOM 712 N N . PHE A 1 94 ? -9.953 -18.078 7.938 1 78.38 94 PHE A N 1
ATOM 713 C CA . PHE A 1 94 ? -10.039 -19.531 7.836 1 78.38 94 PHE A CA 1
ATOM 714 C C . PHE A 1 94 ? -9.242 -20.031 6.633 1 78.38 94 PHE A C 1
ATOM 716 O O . PHE A 1 94 ? -9.828 -20.453 5.629 1 78.38 94 PHE A O 1
ATOM 723 N N . LYS A 1 95 ? -7.98 -19.906 6.738 1 89.25 95 LYS A N 1
ATOM 724 C CA . LYS A 1 95 ? -7.117 -20.359 5.656 1 89.25 95 LYS A CA 1
ATOM 725 C C . LYS A 1 95 ? -5.801 -20.922 6.195 1 89.25 95 LYS A C 1
ATOM 727 O O . LYS A 1 95 ? -5.398 -20.594 7.316 1 89.25 95 LYS A O 1
ATOM 732 N N . GLU A 1 96 ? -5.199 -21.844 5.453 1 93.19 96 GLU A N 1
ATOM 733 C CA . GLU A 1 96 ? -3.809 -22.25 5.613 1 93.19 96 GLU A CA 1
ATOM 734 C C . GLU A 1 96 ? -2.955 -21.766 4.441 1 93.19 96 GLU A C 1
ATOM 736 O O . GLU A 1 96 ? -3.459 -21.594 3.332 1 93.19 96 GLU A O 1
ATOM 741 N N . ALA A 1 97 ? -1.788 -21.5 4.777 1 96.12 97 ALA A N 1
ATOM 742 C CA . ALA A 1 97 ? -0.87 -21.078 3.725 1 96.12 97 ALA A CA 1
ATOM 743 C C . ALA A 1 97 ? 0.516 -21.688 3.924 1 96.12 97 ALA A C 1
ATOM 745 O O . ALA A 1 97 ? 0.882 -22.062 5.043 1 96.12 97 ALA A O 1
ATOM 746 N N . PHE A 1 98 ? 1.192 -21.875 2.92 1 97.19 98 PHE A N 1
ATOM 747 C CA . PHE A 1 98 ? 2.617 -22.172 2.943 1 97.19 98 PHE A CA 1
ATOM 748 C C . PHE A 1 98 ? 3.389 -21.25 2.02 1 97.19 98 PHE A C 1
ATOM 750 O O . PHE A 1 98 ? 3.205 -21.281 0.801 1 97.19 98 PHE A O 1
ATOM 757 N N . ASN A 1 99 ? 4.234 -20.422 2.646 1 97.25 99 ASN A N 1
ATOM 758 C CA . ASN A 1 99 ? 5.031 -19.453 1.911 1 97.25 99 ASN A CA 1
ATOM 759 C C . ASN A 1 99 ? 6.414 -20 1.563 1 97.25 99 ASN A C 1
ATOM 761 O O . ASN A 1 99 ? 7.133 -20.469 2.441 1 97.25 99 ASN A O 1
ATOM 765 N N . ILE A 1 100 ? 6.727 -19.953 0.302 1 98 100 ILE A N 1
ATOM 766 C CA . ILE A 1 100 ? 8.031 -20.375 -0.187 1 98 100 ILE A CA 1
ATOM 767 C C . ILE A 1 100 ? 8.82 -19.172 -0.686 1 98 100 ILE A C 1
ATOM 769 O O . ILE A 1 100 ? 8.406 -18.5 -1.64 1 98 100 ILE A O 1
ATOM 773 N N . GLY A 1 101 ? 9.961 -18.906 -0.108 1 97.12 101 GLY A N 1
ATOM 774 C CA . GLY A 1 101 ? 10.789 -17.75 -0.462 1 97.12 101 GLY A CA 1
ATOM 775 C C . GLY A 1 101 ? 11.43 -17.891 -1.833 1 97.12 101 GLY A C 1
ATOM 776 O O . GLY A 1 101 ? 11.164 -18.844 -2.561 1 97.12 101 GLY A O 1
ATOM 777 N N . GLU A 1 102 ? 12.227 -16.969 -2.16 1 96.5 102 GLU A N 1
ATOM 778 C CA . GLU A 1 102 ? 12.836 -16.875 -3.48 1 96.5 102 GLU A CA 1
ATOM 779 C C . GLU A 1 102 ? 13.945 -17.906 -3.648 1 96.5 102 GLU A C 1
ATOM 781 O O . GLU A 1 102 ? 14.852 -18 -2.822 1 96.5 102 GLU A O 1
ATOM 786 N N . TYR A 1 103 ? 13.836 -18.688 -4.75 1 95.81 103 TYR A N 1
ATOM 787 C CA . TYR A 1 103 ? 14.922 -19.594 -5.129 1 95.81 103 TYR A CA 1
ATOM 788 C C . TYR A 1 103 ? 16.094 -18.812 -5.719 1 95.81 103 TYR A C 1
ATOM 790 O O . TYR A 1 103 ? 15.938 -18.125 -6.727 1 95.81 103 TYR A O 1
ATOM 798 N N . THR A 1 104 ? 17.188 -18.766 -5.137 1 89.5 104 THR A N 1
ATOM 799 C CA . THR A 1 104 ? 18.375 -18.125 -5.668 1 89.5 104 THR A CA 1
ATOM 800 C C . THR A 1 104 ? 19.344 -19.172 -6.242 1 89.5 104 THR A C 1
ATOM 802 O O . THR A 1 104 ? 20.281 -18.828 -6.949 1 89.5 104 THR A O 1
ATOM 805 N N . GLY A 1 105 ? 19.125 -20.359 -6.113 1 87.94 105 GLY A N 1
ATOM 806 C CA . GLY A 1 105 ? 19.859 -21.5 -6.605 1 87.94 105 GLY A CA 1
ATOM 807 C C . GLY A 1 105 ? 19 -22.719 -6.844 1 87.94 105 GLY A C 1
ATOM 808 O O . GLY A 1 105 ? 17.812 -22.594 -7.18 1 87.94 105 GLY A O 1
ATOM 809 N N . GLU A 1 106 ? 19.625 -23.828 -6.727 1 89 106 GLU A N 1
ATOM 810 C CA . GLU A 1 106 ? 18.938 -25.062 -7.094 1 89 106 GLU A CA 1
ATOM 811 C C . GLU A 1 106 ? 18.188 -25.641 -5.906 1 89 106 GLU A C 1
ATOM 813 O O . GLU A 1 106 ? 17.359 -26.547 -6.074 1 89 106 GLU A O 1
ATOM 818 N N . CYS A 1 107 ? 18.469 -25.047 -4.777 1 92.44 107 CYS A N 1
ATOM 819 C CA . CYS A 1 107 ? 17.828 -25.594 -3.582 1 92.44 107 CYS A CA 1
ATOM 820 C C . CYS A 1 107 ? 16.812 -24.609 -3.004 1 92.44 107 CYS A C 1
ATOM 822 O O . CYS A 1 107 ? 16.922 -23.406 -3.199 1 92.44 107 CYS A O 1
ATOM 824 N N . ALA A 1 108 ? 15.93 -25.234 -2.285 1 94.75 108 ALA A N 1
ATOM 825 C CA . ALA A 1 108 ? 14.891 -24.438 -1.637 1 94.75 108 ALA A CA 1
ATOM 826 C C . ALA A 1 108 ? 15.508 -23.406 -0.688 1 94.75 108 ALA A C 1
ATOM 828 O O . ALA A 1 108 ? 16.5 -23.688 -0.019 1 94.75 108 ALA A O 1
ATOM 829 N N . PRO A 1 109 ? 14.875 -22.25 -0.626 1 95.25 109 PRO A N 1
ATOM 830 C CA . PRO A 1 109 ? 15.375 -21.172 0.243 1 95.25 109 PRO A CA 1
ATOM 831 C C . PRO A 1 109 ? 15.102 -21.438 1.722 1 95.25 109 PRO A C 1
ATOM 833 O O . PRO A 1 109 ? 15.547 -20.672 2.582 1 95.25 109 PRO A O 1
ATOM 836 N N . GLN A 1 110 ? 14.352 -22.484 2.047 1 96.25 110 GLN A N 1
ATOM 837 C CA . GLN A 1 110 ? 13.961 -22.891 3.396 1 96.25 110 GLN A CA 1
ATOM 838 C C . GLN A 1 110 ? 13.695 -24.391 3.475 1 96.25 110 GLN A C 1
ATOM 840 O O . GLN A 1 110 ? 13.57 -25.047 2.445 1 96.25 110 GLN A O 1
ATOM 845 N N . PRO A 1 111 ? 13.555 -24.906 4.715 1 95.88 111 PRO A N 1
ATOM 846 C CA . PRO A 1 111 ? 13.117 -26.297 4.805 1 95.88 111 PRO A CA 1
ATOM 847 C C . PRO A 1 111 ? 11.727 -26.516 4.219 1 95.88 111 PRO A C 1
ATOM 849 O O . PRO A 1 111 ? 10.852 -25.672 4.359 1 95.88 111 PRO A O 1
ATOM 852 N N . LEU A 1 112 ? 11.609 -27.656 3.572 1 97.56 112 LEU A N 1
ATOM 853 C CA . LEU A 1 112 ? 10.32 -28.047 3.02 1 97.56 112 LEU A CA 1
ATOM 854 C C . LEU A 1 112 ? 9.734 -29.234 3.785 1 97.56 112 LEU A C 1
ATOM 856 O O . LEU A 1 112 ? 10.469 -30.141 4.168 1 97.56 112 LEU A O 1
ATOM 860 N N . PRO A 1 113 ? 8.461 -29.156 4.027 1 97 113 PRO A N 1
ATOM 861 C CA . PRO A 1 113 ? 7.84 -30.328 4.652 1 97 113 PRO A CA 1
ATOM 862 C C . PRO A 1 113 ? 7.895 -31.562 3.768 1 97 113 PRO A C 1
ATOM 864 O O . PRO A 1 113 ? 8.125 -31.469 2.559 1 97 113 PRO A O 1
ATOM 867 N N . ALA A 1 114 ? 7.652 -32.719 4.309 1 96.12 114 ALA A N 1
ATOM 868 C CA . ALA A 1 114 ? 7.867 -34 3.684 1 96.12 114 ALA A CA 1
ATOM 869 C C . ALA A 1 114 ? 7.109 -34.125 2.363 1 96.12 114 ALA A C 1
ATOM 871 O O . ALA A 1 114 ? 7.66 -34.562 1.358 1 96.12 114 ALA A O 1
ATOM 872 N N . PRO A 1 115 ? 5.898 -33.656 2.271 1 96.88 115 PRO A N 1
ATOM 873 C CA . PRO A 1 115 ? 5.156 -33.812 1.021 1 96.88 115 PRO A CA 1
ATOM 874 C C . PRO A 1 115 ? 5.711 -32.938 -0.109 1 96.88 115 PRO A C 1
ATOM 876 O O . PRO A 1 115 ? 5.492 -33.25 -1.286 1 96.88 115 PRO A O 1
ATOM 879 N N . LEU A 1 116 ? 6.43 -31.891 0.223 1 97.88 116 LEU A N 1
ATOM 880 C CA . LEU A 1 116 ? 6.914 -30.953 -0.784 1 97.88 116 LEU A CA 1
ATOM 881 C C . LEU A 1 116 ? 8.375 -31.219 -1.119 1 97.88 116 LEU A C 1
ATOM 883 O O . LEU A 1 116 ? 8.844 -30.875 -2.203 1 97.88 116 LEU A O 1
ATOM 887 N N . ARG A 1 117 ? 9.07 -31.859 -0.296 1 96.88 117 ARG A N 1
ATOM 888 C CA . ARG A 1 117 ? 10.516 -32.031 -0.383 1 96.88 117 ARG A CA 1
ATOM 889 C C . ARG A 1 117 ? 10.914 -32.719 -1.689 1 96.88 117 ARG A C 1
ATOM 891 O O . ARG A 1 117 ? 11.852 -32.281 -2.361 1 96.88 117 ARG A O 1
ATOM 898 N N . PRO A 1 118 ? 10.188 -33.812 -2.09 1 97.44 118 PRO A N 1
ATOM 899 C CA . PRO A 1 118 ? 10.57 -34.469 -3.336 1 97.44 118 PRO A CA 1
ATOM 900 C C . PRO A 1 118 ? 10.375 -33.594 -4.566 1 97.44 118 PRO A C 1
ATOM 902 O O . PRO A 1 118 ? 10.859 -33.906 -5.652 1 97.44 118 PRO A O 1
ATOM 905 N N . TYR A 1 119 ? 9.703 -32.531 -4.406 1 98 119 TYR A N 1
ATOM 906 C CA . TYR A 1 119 ? 9.336 -31.703 -5.551 1 98 119 TYR A CA 1
ATOM 907 C C . TYR A 1 119 ? 10.078 -30.375 -5.527 1 98 119 TYR A C 1
ATOM 909 O O . TYR A 1 119 ? 9.602 -29.375 -6.086 1 98 119 TYR A O 1
ATOM 917 N N . ASP A 1 120 ? 11.219 -30.344 -4.887 1 97.88 120 ASP A N 1
ATOM 918 C CA . ASP A 1 120 ? 12.039 -29.156 -4.742 1 97.88 120 ASP A CA 1
ATOM 919 C C . ASP A 1 120 ? 12.367 -28.531 -6.105 1 97.88 120 ASP A C 1
ATOM 921 O O . ASP A 1 120 ? 12.141 -27.344 -6.324 1 97.88 120 ASP A O 1
ATOM 925 N N . ALA A 1 121 ? 12.781 -29.328 -7.027 1 97 121 ALA A N 1
ATOM 926 C CA . ALA A 1 121 ? 13.141 -28.859 -8.359 1 97 121 ALA A CA 1
ATOM 927 C C . ALA A 1 121 ? 11.93 -28.297 -9.094 1 97 121 ALA A C 1
ATOM 929 O O . ALA A 1 121 ? 12.031 -27.281 -9.789 1 97 121 ALA A O 1
ATOM 930 N N . GLN A 1 122 ? 10.82 -28.953 -8.945 1 97.25 122 GLN A N 1
ATOM 931 C CA . GLN A 1 122 ? 9.586 -28.516 -9.586 1 97.25 122 GLN A CA 1
ATOM 932 C C . GLN A 1 122 ? 9.125 -27.172 -9.016 1 97.25 122 GLN A C 1
ATOM 934 O O . GLN A 1 122 ? 8.656 -26.312 -9.758 1 97.25 122 GLN A O 1
ATOM 939 N N . LEU A 1 123 ? 9.25 -27.016 -7.699 1 98.38 123 LEU A N 1
ATOM 940 C CA . LEU A 1 123 ? 8.906 -25.75 -7.047 1 98.38 123 LEU A CA 1
ATOM 941 C C . LEU A 1 123 ? 9.781 -24.625 -7.566 1 98.38 123 LEU A C 1
ATOM 943 O O . LEU A 1 123 ? 9.273 -23.547 -7.891 1 98.38 123 LEU A O 1
ATOM 947 N N . GLY A 1 124 ? 11.008 -24.875 -7.668 1 97.88 124 GLY A N 1
ATOM 948 C CA . GLY A 1 124 ? 11.938 -23.875 -8.188 1 97.88 124 GLY A CA 1
ATOM 949 C C . GLY A 1 124 ? 11.641 -23.484 -9.625 1 97.88 124 GLY A C 1
ATOM 950 O O . GLY A 1 124 ? 11.664 -22.312 -9.969 1 97.88 124 GLY A O 1
ATOM 951 N N . LEU A 1 125 ? 11.406 -24.5 -10.445 1 97.69 125 LEU A N 1
ATOM 952 C CA . LEU A 1 125 ? 11.102 -24.25 -11.852 1 97.69 125 LEU A CA 1
ATOM 953 C C . LEU A 1 125 ? 9.82 -23.438 -11.984 1 97.69 125 LEU A C 1
ATOM 955 O O . LEU A 1 125 ? 9.75 -22.5 -12.789 1 97.69 125 LEU A O 1
ATOM 959 N N . PHE A 1 126 ? 8.812 -23.797 -11.234 1 98.38 126 PHE A N 1
ATOM 960 C CA . PHE A 1 126 ? 7.551 -23.078 -11.273 1 98.38 126 PHE A CA 1
ATOM 961 C C . PHE A 1 126 ? 7.75 -21.609 -10.883 1 98.38 126 PHE A C 1
ATOM 963 O O . PHE A 1 126 ? 7.246 -20.703 -11.555 1 98.38 126 PHE A O 1
ATOM 970 N N . GLN A 1 127 ? 8.469 -21.344 -9.812 1 98.25 127 GLN A N 1
ATOM 971 C CA . GLN A 1 127 ? 8.742 -19.984 -9.375 1 98.25 127 GLN A CA 1
ATOM 972 C C . GLN A 1 127 ? 9.492 -19.203 -10.445 1 98.25 127 GLN A C 1
ATOM 974 O O . GLN A 1 127 ? 9.195 -18.031 -10.695 1 98.25 127 GLN A O 1
ATOM 979 N N . ALA A 1 128 ? 10.461 -19.859 -11.047 1 97.94 128 ALA A N 1
ATOM 980 C CA . ALA A 1 128 ? 11.234 -19.219 -12.102 1 97.94 128 ALA A CA 1
ATOM 981 C C . ALA A 1 128 ? 10.336 -18.797 -13.266 1 97.94 128 ALA A C 1
ATOM 983 O O . ALA A 1 128 ? 10.5 -17.719 -13.828 1 97.94 128 ALA A O 1
ATOM 984 N N . ARG A 1 129 ? 9.438 -19.656 -13.602 1 98.5 129 ARG A N 1
ATOM 985 C CA . ARG A 1 129 ? 8.523 -19.359 -14.703 1 98.5 129 ARG A CA 1
ATOM 986 C C . ARG A 1 129 ? 7.547 -18.25 -14.32 1 98.5 129 ARG A C 1
ATOM 988 O O . ARG A 1 129 ? 7.227 -17.391 -15.141 1 98.5 129 ARG A O 1
ATOM 995 N N . CYS A 1 130 ? 7.043 -18.281 -13.07 1 98.81 130 CYS A N 1
ATOM 996 C CA . CYS A 1 130 ? 6.219 -17.188 -12.586 1 98.81 130 CYS A CA 1
ATOM 997 C C . CYS A 1 130 ? 6.965 -15.852 -12.688 1 98.81 130 CYS A C 1
ATOM 999 O O . CYS A 1 130 ? 6.41 -14.859 -13.164 1 98.81 130 CYS A O 1
ATOM 1001 N N . HIS A 1 131 ? 8.203 -15.875 -12.289 1 98.69 131 HIS A N 1
ATOM 1002 C CA . HIS A 1 131 ? 9.008 -14.664 -12.336 1 98.69 131 HIS A CA 1
ATOM 1003 C C . HIS A 1 131 ? 9.195 -14.18 -13.773 1 98.69 131 HIS A C 1
ATOM 1005 O O . HIS A 1 131 ? 9.109 -12.977 -14.039 1 98.69 131 HIS A O 1
ATOM 1011 N N . ALA A 1 132 ? 9.438 -15.125 -14.633 1 98.62 132 ALA A N 1
ATOM 1012 C CA . ALA A 1 132 ? 9.609 -14.773 -16.047 1 98.62 132 ALA A CA 1
ATOM 1013 C C . ALA A 1 132 ? 8.344 -14.133 -16.609 1 98.62 132 ALA A C 1
ATOM 1015 O O . ALA A 1 132 ? 8.414 -13.18 -17.391 1 98.62 132 ALA A O 1
ATOM 1016 N N . LEU A 1 133 ? 7.211 -14.68 -16.266 1 98.75 133 LEU A N 1
ATOM 1017 C CA . LEU A 1 133 ? 5.949 -14.102 -16.719 1 98.75 133 LEU A CA 1
ATOM 1018 C C . LEU A 1 133 ? 5.766 -12.695 -16.156 1 98.75 133 LEU A C 1
ATOM 1020 O O . LEU A 1 133 ? 5.332 -11.789 -16.859 1 98.75 133 LEU A O 1
ATOM 1024 N N . CYS A 1 134 ? 6.102 -12.492 -14.867 1 98.81 134 CYS A N 1
ATOM 1025 C CA . CYS A 1 134 ? 6.031 -11.164 -14.273 1 98.81 134 CYS A CA 1
ATOM 1026 C C . CYS A 1 134 ? 6.93 -10.18 -15.016 1 98.81 134 CYS A C 1
ATOM 1028 O O . CYS A 1 134 ? 6.516 -9.062 -15.312 1 98.81 134 CYS A O 1
ATOM 1030 N N . ALA A 1 135 ? 8.141 -10.617 -15.32 1 98.62 135 ALA A N 1
ATOM 1031 C CA . ALA A 1 135 ? 9.062 -9.758 -16.062 1 98.62 135 ALA A CA 1
ATOM 1032 C C . ALA A 1 135 ? 8.477 -9.367 -17.406 1 98.62 135 ALA A C 1
ATOM 1034 O O . ALA A 1 135 ? 8.586 -8.211 -17.828 1 98.62 135 ALA A O 1
ATOM 1035 N N . HIS A 1 136 ? 7.875 -10.328 -18.031 1 98.69 136 HIS A N 1
ATOM 1036 C CA . HIS A 1 136 ? 7.242 -10.086 -19.328 1 98.69 136 HIS A CA 1
ATOM 1037 C C . HIS A 1 136 ? 6.129 -9.055 -19.219 1 98.69 136 HIS A C 1
ATOM 1039 O O . HIS A 1 136 ? 6.074 -8.102 -20 1 98.69 136 HIS A O 1
ATOM 1045 N N . ILE A 1 137 ? 5.277 -9.188 -18.266 1 98.75 137 ILE A N 1
ATOM 1046 C CA . ILE A 1 137 ? 4.168 -8.273 -18.047 1 98.75 137 ILE A CA 1
ATOM 1047 C C . ILE A 1 137 ? 4.707 -6.887 -17.688 1 98.75 137 ILE A C 1
ATOM 1049 O O . ILE A 1 137 ? 4.199 -5.871 -18.172 1 98.75 137 ILE A O 1
ATOM 1053 N N . LEU A 1 138 ? 5.734 -6.801 -16.859 1 98.69 138 LEU A N 1
ATOM 1054 C CA . LEU A 1 138 ? 6.344 -5.539 -16.453 1 98.69 138 LEU A CA 1
ATOM 1055 C C . LEU A 1 138 ? 6.965 -4.82 -17.641 1 98.69 138 LEU A C 1
ATOM 1057 O O . LEU A 1 138 ? 6.934 -3.59 -17.719 1 98.69 138 LEU A O 1
ATOM 1061 N N . ASP A 1 139 ? 7.52 -5.605 -18.578 1 98.38 139 ASP A N 1
ATOM 1062 C CA . ASP A 1 139 ? 8.023 -5.02 -19.812 1 98.38 139 ASP A CA 1
ATOM 1063 C C . ASP A 1 139 ? 6.898 -4.371 -20.609 1 98.38 139 ASP A C 1
ATOM 1065 O O . ASP A 1 139 ? 7.082 -3.305 -21.203 1 98.38 139 ASP A O 1
ATOM 1069 N N . ILE A 1 140 ? 5.785 -5.035 -20.688 1 98.56 140 ILE A N 1
ATOM 1070 C CA . ILE A 1 140 ? 4.641 -4.5 -21.422 1 98.56 140 ILE A CA 1
ATOM 1071 C C . ILE A 1 140 ? 4.172 -3.201 -20.766 1 98.56 140 ILE A C 1
ATOM 1073 O O . ILE A 1 140 ? 3.85 -2.236 -21.469 1 98.56 140 ILE A O 1
ATOM 1077 N N . PHE A 1 141 ? 4.148 -3.109 -19.453 1 98.25 141 PHE A N 1
ATOM 1078 C CA . PHE A 1 141 ? 3.826 -1.86 -18.781 1 98.25 141 PHE A CA 1
ATOM 1079 C C . PHE A 1 141 ? 4.844 -0.779 -19.109 1 98.25 141 PHE A C 1
ATOM 1081 O O . PHE A 1 141 ? 4.48 0.381 -19.328 1 98.25 141 PHE A O 1
ATOM 1088 N N . GLY A 1 142 ? 6.141 -1.166 -19.094 1 97.69 142 GLY A N 1
ATOM 1089 C CA . GLY A 1 142 ? 7.156 -0.206 -19.5 1 97.69 142 GLY A CA 1
ATOM 1090 C C . GLY A 1 142 ? 6.922 0.378 -20.875 1 97.69 142 GLY A C 1
ATOM 1091 O O . GLY A 1 142 ? 7.094 1.58 -21.094 1 97.69 142 GLY A O 1
ATOM 1092 N N . LEU A 1 143 ? 6.543 -0.486 -21.797 1 97.62 143 LEU A N 1
ATOM 1093 C CA . LEU A 1 143 ? 6.207 -0.057 -23.141 1 97.62 143 LEU A CA 1
ATOM 1094 C C . LEU A 1 143 ? 5.004 0.883 -23.141 1 97.62 143 LEU A C 1
ATOM 1096 O O . LEU A 1 143 ? 5.031 1.935 -23.781 1 97.62 143 LEU A O 1
ATOM 1100 N N . ALA A 1 144 ? 3.984 0.509 -22.406 1 97.69 144 ALA A N 1
ATOM 1101 C CA . ALA A 1 144 ? 2.752 1.289 -22.344 1 97.69 144 ALA A CA 1
ATOM 1102 C C . ALA A 1 144 ? 3.012 2.68 -21.766 1 97.69 144 ALA A C 1
ATOM 1104 O O . ALA A 1 144 ? 2.369 3.652 -22.172 1 97.69 144 ALA A O 1
ATOM 1105 N N . LEU A 1 145 ? 3.957 2.781 -20.859 1 96.56 145 LEU A N 1
ATOM 1106 C CA . LEU A 1 145 ? 4.242 4.031 -20.172 1 96.56 145 LEU A CA 1
ATOM 1107 C C . LEU A 1 145 ? 5.23 4.879 -20.969 1 96.56 145 LEU A C 1
ATOM 1109 O O . LEU A 1 145 ? 5.59 5.98 -20.547 1 96.56 145 LEU A O 1
ATOM 1113 N N . GLU A 1 146 ? 5.672 4.406 -22.047 1 95.94 146 GLU A N 1
ATOM 1114 C CA . GLU A 1 146 ? 6.547 5.129 -22.969 1 95.94 146 GLU A CA 1
ATOM 1115 C C . GLU A 1 146 ? 7.766 5.695 -22.234 1 95.94 146 GLU A C 1
ATOM 1117 O O . GLU A 1 146 ? 8.094 6.871 -22.391 1 95.94 146 GLU A O 1
ATOM 1122 N N . ILE A 1 147 ? 8.336 4.887 -21.422 1 95.12 147 ILE A N 1
ATOM 1123 C CA . ILE A 1 147 ? 9.539 5.305 -20.703 1 95.12 147 ILE A CA 1
ATOM 1124 C C . ILE A 1 147 ? 10.68 5.523 -21.688 1 95.12 147 ILE A C 1
ATOM 1126 O O . ILE A 1 147 ? 10.992 4.648 -22.5 1 95.12 147 ILE A O 1
ATOM 1130 N N . PRO A 1 148 ? 11.305 6.688 -21.641 1 95.19 148 PRO A N 1
ATOM 1131 C CA . PRO A 1 148 ? 12.391 6.961 -22.578 1 95.19 148 PRO A CA 1
ATOM 1132 C C . PRO A 1 148 ? 13.539 5.957 -22.469 1 95.19 148 PRO A C 1
ATOM 1134 O O . PRO A 1 148 ? 13.891 5.535 -21.359 1 95.19 148 PRO A O 1
ATOM 1137 N N . ALA A 1 149 ? 14.094 5.594 -23.609 1 95 149 ALA A N 1
ATOM 1138 C CA . ALA A 1 149 ? 15.211 4.648 -23.656 1 95 149 ALA A CA 1
ATOM 1139 C C . ALA A 1 149 ? 16.375 5.137 -22.797 1 95 149 ALA A C 1
ATOM 1141 O O . ALA A 1 149 ? 17.047 4.34 -22.141 1 95 149 ALA A O 1
ATOM 1142 N N . SER A 1 150 ? 16.594 6.496 -22.719 1 95.31 150 SER A N 1
ATOM 1143 C CA . SER A 1 150 ? 17.672 7.102 -21.969 1 95.31 150 SER A CA 1
ATOM 1144 C C . SER A 1 150 ? 17.469 6.93 -20.469 1 95.31 150 SER A C 1
ATOM 1146 O O . SER A 1 150 ? 18.406 7.078 -19.688 1 95.31 150 SER A O 1
ATOM 1148 N N . GLU A 1 151 ? 16.219 6.566 -20.125 1 94.06 151 GLU A N 1
ATOM 1149 C CA . GLU A 1 151 ? 15.914 6.457 -18.703 1 94.06 151 GLU A CA 1
ATOM 1150 C C . GLU A 1 151 ? 15.594 5.016 -18.312 1 94.06 151 GLU A C 1
ATOM 1152 O O . GLU A 1 151 ? 14.977 4.766 -17.266 1 94.06 151 GLU A O 1
ATOM 1157 N N . GLY A 1 152 ? 15.844 4.055 -19.109 1 94.56 152 GLY A N 1
ATOM 1158 C CA . GLY A 1 152 ? 15.656 2.646 -18.812 1 94.56 152 GLY A CA 1
ATOM 1159 C C . GLY A 1 152 ? 14.703 1.953 -19.766 1 94.56 152 GLY A C 1
ATOM 1160 O O . GLY A 1 152 ? 14.68 0.724 -19.844 1 94.56 152 GLY A O 1
ATOM 1161 N N . GLY A 1 153 ? 13.844 2.777 -20.484 1 96.5 153 GLY A N 1
ATOM 1162 C CA . GLY A 1 153 ? 12.984 2.24 -21.531 1 96.5 153 GLY A CA 1
ATOM 1163 C C . GLY A 1 153 ? 11.969 1.242 -21.016 1 96.5 153 GLY A C 1
ATOM 1164 O O . GLY A 1 153 ? 11.578 1.294 -19.844 1 96.5 153 GLY A O 1
ATOM 1165 N N . ALA A 1 154 ? 11.516 0.334 -21.906 1 96.12 154 ALA A N 1
ATOM 1166 C CA . ALA A 1 154 ? 10.453 -0.622 -21.609 1 96.12 154 ALA A CA 1
ATOM 1167 C C . ALA A 1 154 ? 10.883 -1.592 -20.516 1 96.12 154 ALA A C 1
ATOM 1169 O O . ALA A 1 154 ? 10.031 -2.18 -19.844 1 96.12 154 ALA A O 1
ATOM 1170 N N . SER A 1 155 ? 12.172 -1.735 -20.266 1 97.5 155 SER A N 1
ATOM 1171 C CA . SER A 1 155 ? 12.664 -2.717 -19.312 1 97.5 155 SER A CA 1
ATOM 1172 C C . SER A 1 155 ? 12.867 -2.086 -17.938 1 97.5 155 SER A C 1
ATOM 1174 O O . SER A 1 155 ? 13.438 -2.711 -17.047 1 97.5 155 SER A O 1
ATOM 1176 N N . TRP A 1 156 ? 12.398 -0.845 -17.734 1 97.94 156 TRP A N 1
ATOM 1177 C CA . TRP A 1 156 ? 12.625 -0.096 -16.516 1 97.94 156 TRP A CA 1
ATOM 1178 C C . TRP A 1 156 ? 12.203 -0.907 -15.289 1 97.94 156 TRP A C 1
ATOM 1180 O O . TRP A 1 156 ? 12.969 -1.052 -14.336 1 97.94 156 TRP A O 1
ATOM 1190 N N . PHE A 1 157 ? 11.047 -1.491 -15.359 1 98.25 157 PHE A N 1
ATOM 1191 C CA . PHE A 1 157 ? 10.531 -2.262 -14.234 1 98.25 157 PHE A CA 1
ATOM 1192 C C . PHE A 1 157 ? 11.234 -3.611 -14.133 1 98.25 157 PHE A C 1
ATOM 1194 O O . PHE A 1 157 ? 11.664 -4.016 -13.055 1 98.25 157 PHE A O 1
ATOM 1201 N N . ALA A 1 158 ? 11.32 -4.34 -15.242 1 98 158 ALA A N 1
ATOM 1202 C CA . ALA A 1 158 ? 11.898 -5.684 -15.242 1 98 158 ALA A CA 1
ATOM 1203 C C . ALA A 1 158 ? 13.336 -5.664 -14.727 1 98 158 ALA A C 1
ATOM 1205 O O . ALA A 1 158 ? 13.758 -6.59 -14.031 1 98 158 ALA A O 1
ATOM 1206 N N . GLN A 1 159 ? 14.086 -4.633 -15.008 1 97.81 159 GLN A N 1
ATOM 1207 C CA . GLN A 1 159 ? 15.461 -4.516 -14.547 1 97.81 159 GLN A CA 1
ATOM 1208 C C . GLN A 1 159 ? 15.523 -4.434 -13.023 1 97.81 159 GLN A C 1
ATOM 1210 O O . GLN A 1 159 ? 16.453 -4.961 -12.406 1 97.81 159 GLN A O 1
ATOM 1215 N N . ARG A 1 160 ? 14.547 -3.852 -12.492 1 98.06 160 ARG A N 1
ATOM 1216 C CA . ARG A 1 160 ? 14.477 -3.701 -11.047 1 98.06 160 ARG A CA 1
ATOM 1217 C C . ARG A 1 160 ? 14.031 -5 -10.383 1 98.06 160 ARG A C 1
ATOM 1219 O O . ARG A 1 160 ? 13.977 -5.086 -9.156 1 98.06 160 ARG A O 1
ATOM 1226 N N . HIS A 1 161 ? 13.727 -5.992 -11.18 1 98.44 161 HIS A N 1
ATOM 1227 C CA . HIS A 1 161 ? 13.297 -7.297 -10.695 1 98.44 161 HIS A CA 1
ATOM 1228 C C . HIS A 1 161 ? 14.25 -8.398 -11.141 1 98.44 161 HIS A C 1
ATOM 1230 O O . HIS A 1 161 ? 13.93 -9.586 -11.039 1 98.44 161 HIS A O 1
ATOM 1236 N N . ASP A 1 162 ? 15.398 -7.992 -11.711 1 97.31 162 ASP A N 1
ATOM 1237 C CA . ASP A 1 162 ? 16.391 -8.961 -12.195 1 97.31 162 ASP A CA 1
ATOM 1238 C C . ASP A 1 162 ? 17.016 -9.727 -11.039 1 97.31 162 ASP A C 1
ATOM 1240 O O . ASP A 1 162 ? 17.922 -9.211 -10.375 1 97.31 162 ASP A O 1
ATOM 1244 N N . ARG A 1 163 ? 16.703 -10.914 -10.906 1 94.62 163 ARG A N 1
ATOM 1245 C CA . ARG A 1 163 ? 17.109 -11.734 -9.766 1 94.62 163 ARG A CA 1
ATOM 1246 C C . ARG A 1 163 ? 18.609 -11.977 -9.766 1 94.62 163 ARG A C 1
ATOM 1248 O O . ARG A 1 163 ? 19.188 -12.352 -8.742 1 94.62 163 ARG A O 1
ATOM 1255 N N . SER A 1 164 ? 19.219 -11.859 -10.859 1 95.31 164 SER A N 1
ATOM 1256 C CA . SER A 1 164 ? 20.656 -12.031 -10.938 1 95.31 164 SER A CA 1
ATOM 1257 C C . SER A 1 164 ? 21.391 -10.867 -10.289 1 95.31 164 SER A C 1
ATOM 1259 O O . SER A 1 164 ? 22.578 -10.961 -9.984 1 95.31 164 SER A O 1
ATOM 1261 N N . ALA A 1 165 ? 20.688 -9.789 -10.062 1 96.06 165 ALA A N 1
ATOM 1262 C CA . ALA A 1 165 ? 21.312 -8.578 -9.547 1 96.06 165 ALA A CA 1
ATOM 1263 C C . ALA A 1 165 ? 21.172 -8.5 -8.023 1 96.06 165 ALA A C 1
ATOM 1265 O O . ALA A 1 165 ? 21.766 -7.625 -7.387 1 96.06 165 ALA A O 1
ATOM 1266 N N . GLY A 1 166 ? 20.469 -9.367 -7.402 1 95.88 166 GLY A N 1
ATOM 1267 C CA . GLY A 1 166 ? 20.312 -9.352 -5.957 1 95.88 166 GLY A CA 1
ATOM 1268 C C . GLY A 1 166 ? 19.047 -10.031 -5.477 1 95.88 166 GLY A C 1
ATOM 1269 O O . GLY A 1 166 ? 18.25 -10.5 -6.285 1 95.88 166 GLY A O 1
ATOM 1270 N N . PRO A 1 167 ? 18.875 -10.055 -4.148 1 96.06 167 PRO A N 1
ATOM 1271 C CA . PRO A 1 167 ? 17.703 -10.703 -3.564 1 96.06 167 PRO A CA 1
ATOM 1272 C C . PRO A 1 167 ? 16.453 -9.828 -3.625 1 96.06 167 PRO A C 1
ATOM 1274 O O . PRO A 1 167 ? 16.547 -8.617 -3.832 1 96.06 167 PRO A O 1
ATOM 1277 N N . SER A 1 168 ? 15.375 -10.43 -3.516 1 96.62 168 SER A N 1
ATOM 1278 C CA . SER A 1 168 ? 14.078 -9.773 -3.406 1 96.62 168 SER A CA 1
ATOM 1279 C C . SER A 1 168 ? 13.188 -10.469 -2.383 1 96.62 168 SER A C 1
ATOM 1281 O O . SER A 1 168 ? 13.508 -11.562 -1.92 1 96.62 168 SER A O 1
ATOM 1283 N N . GLY A 1 169 ? 12.109 -9.805 -2.062 1 95.38 169 GLY A N 1
ATOM 1284 C CA . GLY A 1 169 ? 11.141 -10.375 -1.145 1 95.38 169 GLY A CA 1
ATOM 1285 C C . GLY A 1 169 ? 10.055 -11.172 -1.844 1 95.38 169 GLY A C 1
ATOM 1286 O O . GLY A 1 169 ? 8.953 -11.336 -1.31 1 95.38 169 GLY A O 1
ATOM 1287 N N . SER A 1 170 ? 10.281 -11.656 -3.078 1 97.62 170 SER A N 1
ATOM 1288 C CA . SER A 1 170 ? 9.266 -12.414 -3.805 1 97.62 170 SER A CA 1
ATOM 1289 C C . SER A 1 170 ? 8.922 -13.703 -3.078 1 97.62 170 SER A C 1
ATOM 1291 O O . SER A 1 170 ? 9.789 -14.344 -2.477 1 97.62 170 SER A O 1
ATOM 1293 N N . ILE A 1 171 ? 7.66 -14.109 -3.174 1 97.25 171 ILE A N 1
ATOM 1294 C CA . ILE A 1 171 ? 7.145 -15.258 -2.439 1 97.25 171 ILE A CA 1
ATOM 1295 C C . ILE A 1 171 ? 6.148 -16.016 -3.311 1 97.25 171 ILE A C 1
ATOM 1297 O O . ILE A 1 171 ? 5.312 -15.414 -3.984 1 97.25 171 ILE A O 1
ATOM 1301 N N . LEU A 1 172 ? 6.336 -17.328 -3.359 1 98.5 172 LEU A N 1
ATOM 1302 C CA . LEU A 1 172 ? 5.266 -18.203 -3.818 1 98.5 172 LEU A CA 1
ATOM 1303 C C . LEU A 1 172 ? 4.43 -18.703 -2.645 1 98.5 172 LEU A C 1
ATOM 1305 O O . LEU A 1 172 ? 4.949 -19.359 -1.734 1 98.5 172 LEU A O 1
ATOM 1309 N N . ARG A 1 173 ? 3.137 -18.422 -2.666 1 98.25 173 ARG A N 1
ATOM 1310 C CA . ARG A 1 173 ? 2.254 -18.812 -1.571 1 98.25 173 ARG A CA 1
ATOM 1311 C C . ARG A 1 173 ? 1.216 -19.828 -2.041 1 98.25 173 ARG A C 1
ATOM 1313 O O . ARG A 1 173 ? 0.468 -19.562 -2.986 1 98.25 173 ARG A O 1
ATOM 1320 N N . LEU A 1 174 ? 1.194 -21.016 -1.44 1 98.25 174 LEU A N 1
ATOM 1321 C CA . LEU A 1 174 ? 0.102 -21.969 -1.582 1 98.25 174 LEU A CA 1
ATOM 1322 C C . LEU A 1 174 ? -0.998 -21.703 -0.563 1 98.25 174 LEU A C 1
ATOM 1324 O O . LEU A 1 174 ? -0.717 -21.484 0.617 1 98.25 174 LEU A O 1
ATOM 1328 N N . LEU A 1 175 ? -2.236 -21.703 -0.99 1 96.94 175 LEU A N 1
ATOM 1329 C CA . LEU A 1 175 ? -3.342 -21.328 -0.114 1 96.94 175 LEU A CA 1
ATOM 1330 C C . LEU A 1 175 ? -4.426 -22.406 -0.127 1 96.94 175 LEU A C 1
ATOM 1332 O O . LEU A 1 175 ? -4.773 -22.922 -1.188 1 96.94 175 LEU A O 1
ATOM 1336 N N . TYR A 1 176 ? -4.945 -22.656 1.07 1 95 176 TYR A N 1
ATOM 1337 C CA . TYR A 1 176 ? -6.023 -23.625 1.279 1 95 176 TYR A CA 1
ATOM 1338 C C . TYR A 1 176 ? -7.117 -23.031 2.16 1 95 176 TYR A C 1
ATOM 1340 O O . TYR A 1 176 ? -6.848 -22.578 3.281 1 95 176 TYR A O 1
ATOM 1348 N N . TYR A 1 177 ? -8.32 -22.969 1.618 1 90.94 177 TYR A N 1
ATOM 1349 C CA . TYR A 1 177 ? -9.516 -22.547 2.338 1 90.94 177 TYR A CA 1
ATOM 1350 C C . TYR A 1 177 ? -10.484 -23.703 2.506 1 90.94 177 TYR A C 1
ATOM 1352 O O . TYR A 1 177 ? -11.211 -24.047 1.572 1 90.94 177 TYR A O 1
ATOM 1360 N N . PRO A 1 178 ? -10.57 -24.234 3.676 1 88.5 178 PRO A N 1
ATOM 1361 C CA . PRO A 1 178 ? -11.461 -25.375 3.867 1 88.5 178 PRO A CA 1
ATOM 1362 C C . PRO A 1 178 ? -12.938 -25.016 3.691 1 88.5 178 PRO A C 1
ATOM 1364 O O . PRO A 1 178 ? -13.328 -23.875 3.939 1 88.5 178 PRO A O 1
ATOM 1367 N N . ALA A 1 179 ? -13.633 -26.031 3.297 1 83.75 179 ALA A N 1
ATOM 1368 C CA . ALA A 1 179 ? -15.086 -25.875 3.225 1 83.75 179 ALA A CA 1
ATOM 1369 C C . ALA A 1 179 ? -15.695 -25.797 4.617 1 83.75 179 ALA A C 1
ATOM 1371 O O . ALA A 1 179 ? -15.492 -26.672 5.453 1 83.75 179 ALA A O 1
ATOM 1372 N N . LEU A 1 180 ? -16.141 -24.641 5.016 1 75 180 LEU A N 1
ATOM 1373 C CA . LEU A 1 180 ? -16.812 -24.469 6.305 1 75 180 LEU A CA 1
ATOM 1374 C C . LEU A 1 180 ? -18.203 -23.859 6.117 1 75 180 LEU A C 1
ATOM 1376 O O . LEU A 1 180 ? -18.422 -23.062 5.207 1 75 180 LEU A O 1
ATOM 1380 N N . PRO A 1 181 ? -19.125 -24.422 6.852 1 66.38 181 PRO A N 1
ATOM 1381 C CA . PRO A 1 181 ? -20.422 -23.734 6.793 1 66.38 181 PRO A CA 1
ATOM 1382 C C . PRO A 1 181 ? -20.344 -22.281 7.25 1 66.38 181 PRO A C 1
ATOM 1384 O O . PRO A 1 181 ? -19.672 -21.984 8.234 1 66.38 181 PRO A O 1
ATOM 1387 N N . PRO A 1 182 ? -20.828 -21.469 6.352 1 61.59 182 PRO A N 1
ATOM 1388 C CA . PRO A 1 182 ? -20.812 -20.078 6.844 1 61.59 182 PRO A CA 1
ATOM 1389 C C . PRO A 1 182 ? -21.656 -19.891 8.094 1 61.59 182 PRO A C 1
ATOM 1391 O O . PRO A 1 182 ? -22.719 -20.516 8.234 1 61.59 182 PRO A O 1
ATOM 1394 N N . VAL A 1 183 ? -21.031 -19.406 9.133 1 62.47 183 VAL A N 1
ATOM 1395 C CA . VAL A 1 183 ? -21.844 -19.094 10.305 1 62.47 183 VAL A CA 1
ATOM 1396 C C . VAL A 1 183 ? -22.578 -17.766 10.086 1 62.47 183 VAL A C 1
ATOM 1398 O O . VAL A 1 183 ? -23.75 -17.656 10.445 1 62.47 183 VAL A O 1
ATOM 1401 N N . ASP A 1 184 ? -21.859 -16.797 9.508 1 62.56 184 ASP A N 1
ATOM 1402 C CA . ASP A 1 184 ? -22.438 -15.492 9.203 1 62.56 184 ASP A CA 1
ATOM 1403 C C . ASP A 1 184 ? -22.031 -15.031 7.805 1 62.56 184 ASP A C 1
ATOM 1405 O O . ASP A 1 184 ? -21 -15.438 7.285 1 62.56 184 ASP A O 1
ATOM 1409 N N . SER A 1 185 ? -23.016 -14.43 7.195 1 59.84 185 SER A N 1
ATOM 1410 C CA . SER A 1 185 ? -22.812 -13.938 5.84 1 59.84 185 SER A CA 1
ATOM 1411 C C . SER A 1 185 ? -21.594 -13.016 5.758 1 59.84 185 SER A C 1
ATOM 1413 O O . SER A 1 185 ? -21.047 -12.797 4.676 1 59.84 185 SER A O 1
ATOM 1415 N N . THR A 1 186 ? -21.141 -12.688 6.879 1 61.38 186 THR A N 1
ATOM 1416 C CA . THR A 1 186 ? -20.078 -11.695 6.867 1 61.38 186 THR A CA 1
ATOM 1417 C C . THR A 1 186 ? -18.719 -12.352 7.145 1 61.38 186 THR A C 1
ATOM 1419 O O . THR A 1 186 ? -17.703 -11.672 7.258 1 61.38 186 THR A O 1
ATOM 1422 N N . ASP A 1 187 ? -18.812 -13.641 7.105 1 72 187 ASP A N 1
ATOM 1423 C CA . ASP A 1 187 ? -17.578 -14.344 7.402 1 72 187 ASP A CA 1
ATOM 1424 C C . ASP A 1 187 ? -16.547 -14.141 6.293 1 72 187 ASP A C 1
ATOM 1426 O O . ASP A 1 187 ? -16.891 -14.125 5.109 1 72 187 ASP A O 1
ATOM 1430 N N . ILE A 1 188 ? -15.328 -13.836 6.66 1 79.19 188 ILE A N 1
ATOM 1431 C CA . ILE A 1 188 ? -14.234 -13.539 5.742 1 79.19 188 ILE A CA 1
ATOM 1432 C C . ILE A 1 188 ? -13.172 -14.633 5.828 1 79.19 188 ILE A C 1
ATOM 1434 O O . ILE A 1 188 ? -12.836 -15.094 6.922 1 79.19 188 ILE A O 1
ATOM 1438 N N . ARG A 1 189 ? -12.812 -15.148 4.656 1 83.31 189 ARG A N 1
ATOM 1439 C CA . ARG A 1 189 ? -11.758 -16.156 4.578 1 83.31 189 ARG A CA 1
ATOM 1440 C C . ARG A 1 189 ? -10.383 -15.492 4.586 1 83.31 189 ARG A C 1
ATOM 1442 O O . ARG A 1 189 ? -9.43 -16.031 5.156 1 83.31 189 ARG A O 1
ATOM 1449 N N . ALA A 1 190 ? -10.219 -14.422 3.924 1 86 190 ALA A N 1
ATOM 1450 C CA . ALA A 1 190 ? -9.062 -13.531 3.949 1 86 190 ALA A CA 1
ATOM 1451 C C . ALA A 1 190 ? -9.492 -12.07 4.012 1 86 190 ALA A C 1
ATOM 1453 O O . ALA A 1 190 ? -10.25 -11.602 3.158 1 86 190 ALA A O 1
ATOM 1454 N N . GLY A 1 191 ? -9.062 -11.367 4.984 1 84.88 191 GLY A N 1
ATOM 1455 C CA . GLY A 1 191 ? -9.469 -9.992 5.207 1 84.88 191 GLY A CA 1
ATOM 1456 C C . GLY A 1 191 ? -9 -9.047 4.113 1 84.88 191 GLY A C 1
ATOM 1457 O O . GLY A 1 191 ? -8.078 -9.367 3.361 1 84.88 191 GLY A O 1
ATOM 1458 N N . ALA A 1 192 ? -9.617 -7.887 4.059 1 88.25 192 ALA A N 1
ATOM 1459 C CA . ALA A 1 192 ? -9.305 -6.855 3.076 1 88.25 192 ALA A CA 1
ATOM 1460 C C . ALA A 1 192 ? -7.848 -6.414 3.193 1 88.25 192 ALA A C 1
ATOM 1462 O O . ALA A 1 192 ? -7.355 -6.156 4.297 1 88.25 192 ALA A O 1
ATOM 1463 N N . HIS A 1 193 ? -7.168 -6.375 2.043 1 89.88 193 HIS A N 1
ATOM 1464 C CA . HIS A 1 193 ? -5.77 -5.96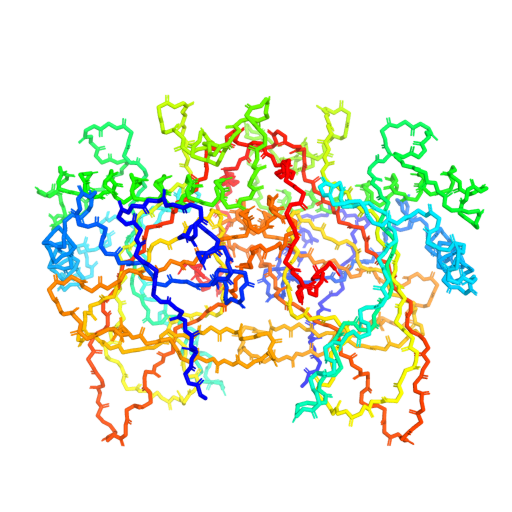1 2.016 1 89.88 193 HIS A CA 1
ATOM 1465 C C . HIS A 1 193 ? -5.32 -5.633 0.596 1 89.88 193 HIS A C 1
ATOM 1467 O O . HIS A 1 193 ? -6.023 -5.938 -0.369 1 89.88 193 HIS A O 1
ATOM 1473 N N . SER A 1 194 ? -4.281 -4.895 0.482 1 93.75 194 SER A N 1
ATOM 1474 C CA . SER A 1 194 ? -3.531 -4.754 -0.761 1 93.75 194 SER A CA 1
ATOM 1475 C C . SER A 1 194 ? -2.203 -5.496 -0.691 1 93.75 194 SER A C 1
ATOM 1477 O O . SER A 1 194 ? -1.771 -5.906 0.389 1 93.75 194 SER A O 1
ATOM 1479 N N . ASP A 1 195 ? -1.683 -5.836 -1.814 1 95.69 195 ASP A N 1
ATOM 1480 C CA . ASP A 1 195 ? -0.373 -6.477 -1.865 1 95.69 195 ASP A CA 1
ATOM 1481 C C . ASP A 1 195 ? 0.745 -5.441 -1.953 1 95.69 195 ASP A C 1
ATOM 1483 O O . ASP A 1 195 ? 0.63 -4.457 -2.686 1 95.69 195 ASP A O 1
ATOM 1487 N N . TYR A 1 196 ? 1.685 -5.789 -1.146 1 94.06 196 TYR A N 1
ATOM 1488 C CA . TYR A 1 196 ? 2.838 -4.922 -1.362 1 94.06 196 TYR A CA 1
ATOM 1489 C C . TYR A 1 196 ? 3.568 -5.297 -2.646 1 94.06 196 TYR A C 1
ATOM 1491 O O . TYR A 1 196 ? 3.107 -6.152 -3.402 1 94.06 196 TYR A O 1
ATOM 1499 N N . GLY A 1 197 ? 4.629 -4.82 -3.076 1 95.69 197 GLY A N 1
ATOM 1500 C CA . GLY A 1 197 ? 5.449 -5.148 -4.23 1 95.69 197 GLY A CA 1
ATOM 1501 C C . GLY A 1 197 ? 4.953 -4.52 -5.516 1 95.69 197 GLY A C 1
ATOM 1502 O O . GLY A 1 197 ? 4.426 -3.404 -5.504 1 95.69 197 GLY A O 1
ATOM 1503 N N . SER A 1 198 ? 5.23 -5.352 -6.656 1 98.31 198 SER A N 1
ATOM 1504 C CA . SER A 1 198 ? 4.93 -4.777 -7.965 1 98.31 198 SER A CA 1
ATOM 1505 C C . SER A 1 198 ? 3.658 -5.379 -8.555 1 98.31 198 SER A C 1
ATOM 1507 O O . SER A 1 198 ? 2.645 -4.688 -8.688 1 98.31 198 SER A O 1
ATOM 1509 N N . ILE A 1 199 ? 3.664 -6.656 -8.859 1 98.75 199 ILE A N 1
ATOM 1510 C CA . ILE A 1 199 ? 2.469 -7.34 -9.336 1 98.75 199 ILE A CA 1
ATOM 1511 C C . ILE A 1 199 ? 2.375 -8.719 -8.688 1 98.75 199 ILE A C 1
ATOM 1513 O O . ILE A 1 199 ? 3.375 -9.258 -8.211 1 98.75 199 ILE A O 1
ATOM 1517 N N . THR A 1 200 ? 1.228 -9.242 -8.609 1 98.81 200 THR A N 1
ATOM 1518 C CA . THR A 1 200 ? 0.958 -10.578 -8.094 1 98.81 200 THR A CA 1
ATOM 1519 C C . THR A 1 200 ? 0.226 -11.422 -9.133 1 98.81 200 THR A C 1
ATOM 1521 O O . THR A 1 200 ? -0.731 -10.961 -9.758 1 98.81 200 THR A O 1
ATOM 1524 N N . LEU A 1 201 ? 0.739 -12.609 -9.438 1 98.88 201 LEU A N 1
ATOM 1525 C CA . LEU A 1 201 ? -0.007 -13.609 -10.195 1 98.88 201 LEU A CA 1
ATOM 1526 C C . LEU A 1 201 ? -0.911 -14.422 -9.273 1 98.88 201 LEU A C 1
ATOM 1528 O O . LEU A 1 201 ? -0.435 -15.047 -8.328 1 98.88 201 LEU A O 1
ATOM 1532 N N . LEU A 1 202 ? -2.162 -14.391 -9.531 1 98.44 202 LEU A N 1
ATOM 1533 C CA . LEU A 1 202 ? -3.131 -15.148 -8.742 1 98.44 202 LEU A CA 1
ATOM 1534 C C . LEU A 1 202 ? -3.686 -16.312 -9.555 1 98.44 202 LEU A C 1
ATOM 1536 O O . LEU A 1 202 ? -4.336 -16.109 -10.578 1 98.44 202 LEU A O 1
ATOM 1540 N N . PHE A 1 203 ? -3.445 -17.5 -9.039 1 97.94 203 PHE A N 1
ATOM 1541 C CA . PHE A 1 203 ? -3.9 -18.719 -9.703 1 97.94 203 PHE A CA 1
ATOM 1542 C C . PHE A 1 203 ? -5.129 -19.297 -9 1 97.94 203 PHE A C 1
ATOM 1544 O O . PHE A 1 203 ? -5.117 -19.484 -7.781 1 97.94 203 PHE A O 1
ATOM 1551 N N . GLN A 1 204 ? -6.086 -19.469 -9.758 1 94.56 204 GLN A N 1
ATOM 1552 C CA . GLN A 1 204 ? -7.301 -20.125 -9.281 1 94.56 204 GLN A CA 1
ATOM 1553 C C . GLN A 1 204 ? -7.609 -21.359 -10.117 1 94.56 204 GLN A C 1
ATOM 1555 O O . GLN A 1 204 ? -7.301 -21.422 -11.305 1 94.56 204 GLN A O 1
ATOM 1560 N N . GLN A 1 205 ? -8.164 -22.328 -9.445 1 92.25 205 GLN A N 1
ATOM 1561 C CA . GLN A 1 205 ? -8.617 -23.484 -10.219 1 92.25 205 GLN A CA 1
ATOM 1562 C C . GLN A 1 205 ? -9.836 -23.141 -11.07 1 92.25 205 GLN A C 1
ATOM 1564 O O . GLN A 1 205 ? -10.773 -22.5 -10.586 1 92.25 205 GLN A O 1
ATOM 1569 N N . PRO A 1 206 ? -9.812 -23.578 -12.328 1 87.12 206 PRO A N 1
ATOM 1570 C CA . PRO A 1 206 ? -10.867 -23.172 -13.258 1 87.12 206 PRO A CA 1
ATOM 1571 C C . PRO A 1 206 ? -12.258 -23.562 -12.773 1 87.12 206 PRO A C 1
ATOM 1573 O O . PRO A 1 206 ? -13.234 -22.844 -13.047 1 87.12 206 PRO A O 1
ATOM 1576 N N . ARG A 1 207 ? -12.445 -24.562 -12.062 1 83.69 207 ARG A N 1
ATOM 1577 C CA . ARG A 1 207 ? -13.727 -24.984 -11.516 1 83.69 207 ARG A CA 1
ATOM 1578 C C . ARG A 1 207 ? -13.734 -24.891 -10 1 83.69 207 ARG A C 1
ATOM 1580 O O . ARG A 1 207 ? -14.469 -25.609 -9.328 1 83.69 207 ARG A O 1
ATOM 1587 N N . GLY A 1 208 ? -12.859 -24.031 -9.562 1 85.44 208 GLY A N 1
ATOM 1588 C CA . GLY A 1 208 ? -12.75 -23.906 -8.117 1 85.44 208 GLY A CA 1
ATOM 1589 C C . GLY A 1 208 ? -13.797 -22.984 -7.516 1 85.44 208 GLY A C 1
ATOM 1590 O O . GLY A 1 208 ? -14.555 -22.344 -8.242 1 85.44 208 GLY A O 1
ATOM 1591 N N . GLN A 1 209 ? -13.812 -22.922 -6.246 1 87 209 GLN A N 1
ATOM 1592 C CA . GLN A 1 209 ? -14.766 -22.094 -5.512 1 87 209 GLN A CA 1
ATOM 1593 C C . GLN A 1 209 ? -14.438 -20.609 -5.684 1 87 209 GLN A C 1
ATOM 1595 O O . GLN A 1 209 ? -13.289 -20.203 -5.543 1 87 209 GLN A O 1
ATOM 1600 N N . PRO A 1 210 ? -15.477 -19.891 -6.047 1 88.75 210 PRO A N 1
ATOM 1601 C CA . PRO A 1 210 ? -15.273 -18.438 -6.07 1 88.75 210 PRO A CA 1
ATOM 1602 C C . PRO A 1 210 ? -15.086 -17.844 -4.676 1 88.75 210 PRO A C 1
ATOM 1604 O O . PRO A 1 210 ? -15.117 -18.578 -3.684 1 88.75 210 PRO A O 1
ATOM 1607 N N . GLY A 1 211 ? -14.836 -16.453 -4.633 1 90.56 211 GLY A N 1
ATOM 1608 C CA . GLY A 1 211 ? -14.758 -15.836 -3.32 1 90.56 211 GLY A CA 1
ATOM 1609 C C . GLY A 1 211 ? -13.969 -14.539 -3.314 1 90.56 211 GLY A C 1
ATOM 1610 O O . GLY A 1 211 ? -14.094 -13.734 -2.393 1 90.56 211 GLY A O 1
ATOM 1611 N N . LEU A 1 212 ? -13.156 -14.383 -4.316 1 93.62 212 LEU A N 1
ATOM 1612 C CA . LEU A 1 212 ? -12.359 -13.164 -4.387 1 93.62 212 LEU A CA 1
ATOM 1613 C C . LEU A 1 212 ? -13.227 -11.961 -4.734 1 93.62 212 LEU A C 1
ATOM 1615 O O . LEU A 1 212 ? -14.047 -12.023 -5.652 1 93.62 212 LEU A O 1
ATOM 1619 N N . GLU A 1 213 ? -13.102 -10.938 -3.906 1 94.31 213 GLU A N 1
ATOM 1620 C CA . GLU A 1 213 ? -13.781 -9.672 -4.168 1 94.31 213 GLU A CA 1
ATOM 1621 C C . GLU A 1 213 ? -12.789 -8.508 -4.168 1 94.31 213 GLU A C 1
ATOM 1623 O O . GLU A 1 213 ? -11.789 -8.539 -3.451 1 94.31 213 GLU A O 1
ATOM 1628 N N . ILE A 1 214 ? -13.062 -7.516 -4.961 1 95.06 214 ILE A N 1
ATOM 1629 C CA . ILE A 1 214 ? -12.242 -6.305 -4.98 1 95.06 214 ILE A CA 1
ATOM 1630 C C . ILE A 1 214 ? -13.086 -5.109 -4.547 1 95.06 214 ILE A C 1
ATOM 1632 O O . ILE A 1 214 ? -14.305 -5.098 -4.734 1 95.06 214 ILE A O 1
ATOM 1636 N N . LEU A 1 215 ? -12.461 -4.176 -3.941 1 92.31 215 LEU A N 1
ATOM 1637 C CA . LEU A 1 215 ? -13.109 -2.918 -3.596 1 92.31 215 LEU A CA 1
ATOM 1638 C C . LEU A 1 215 ? -13.078 -1.95 -4.773 1 92.31 215 LEU A C 1
ATOM 1640 O O . LEU A 1 215 ? -12.016 -1.48 -5.172 1 92.31 215 LEU A O 1
ATOM 1644 N N . THR A 1 216 ? -14.203 -1.675 -5.254 1 88.88 216 THR A N 1
ATOM 1645 C CA . THR A 1 216 ? -14.289 -0.802 -6.422 1 88.88 216 THR A CA 1
ATOM 1646 C C . THR A 1 216 ? -14.07 0.654 -6.023 1 88.88 216 THR A C 1
ATOM 1648 O O . THR A 1 216 ? -14.023 0.979 -4.836 1 88.88 216 THR A O 1
ATOM 1651 N N . HIS A 1 217 ? -13.891 1.46 -7.023 1 80.06 217 HIS A N 1
ATOM 1652 C CA . HIS A 1 217 ? -13.672 2.883 -6.793 1 80.06 217 HIS A CA 1
ATOM 1653 C C . HIS A 1 217 ? -14.859 3.518 -6.082 1 80.06 217 HIS A C 1
ATOM 1655 O O . HIS A 1 217 ? -14.719 4.543 -5.41 1 80.06 217 HIS A O 1
ATOM 1661 N N . GLU A 1 218 ? -15.984 2.895 -6.176 1 76 218 GLU A N 1
ATOM 1662 C CA . GLU A 1 218 ? -17.188 3.402 -5.539 1 76 218 GLU A CA 1
ATOM 1663 C C . GLU A 1 218 ? -17.297 2.938 -4.09 1 76 218 GLU A C 1
ATOM 1665 O O . GLU A 1 218 ? -18.281 3.227 -3.402 1 76 218 GLU A O 1
ATOM 1670 N N . GLY A 1 219 ? -16.328 2.205 -3.736 1 80 219 GLY A N 1
ATOM 1671 C CA . GLY A 1 219 ? -16.344 1.742 -2.357 1 80 219 GLY A CA 1
ATOM 1672 C C . GLY A 1 219 ? -17.219 0.52 -2.146 1 80 219 GLY A C 1
ATOM 1673 O O . GLY A 1 219 ? -17.672 0.26 -1.03 1 80 219 GLY A O 1
ATOM 1674 N N . LYS A 1 220 ? -17.484 -0.131 -3.201 1 86.44 220 LYS A N 1
ATOM 1675 C CA . LYS A 1 220 ? -18.281 -1.346 -3.131 1 86.44 220 LYS A CA 1
ATOM 1676 C C . LYS A 1 220 ? -17.453 -2.582 -3.438 1 86.44 220 LYS A C 1
ATOM 1678 O O . LYS A 1 220 ? -16.516 -2.525 -4.25 1 86.44 220 LYS A O 1
ATOM 1683 N N . TRP A 1 221 ? -17.828 -3.641 -2.775 1 90.5 221 TRP A N 1
ATOM 1684 C CA . TRP A 1 221 ? -17.156 -4.906 -3.055 1 90.5 221 TRP A CA 1
ATOM 1685 C C . TRP A 1 221 ? -17.75 -5.586 -4.277 1 90.5 221 TRP A C 1
ATOM 1687 O O . TRP A 1 221 ? -18.984 -5.711 -4.387 1 90.5 221 TRP A O 1
ATOM 1697 N N . ALA A 1 222 ? -16.969 -6.016 -5.172 1 93.69 222 ALA A N 1
ATOM 1698 C CA . ALA A 1 222 ? -17.391 -6.703 -6.395 1 93.69 222 ALA A CA 1
ATOM 1699 C C . ALA A 1 222 ? -16.688 -8.047 -6.531 1 93.69 222 ALA A C 1
ATOM 1701 O O . ALA A 1 222 ? -15.461 -8.133 -6.402 1 93.69 222 ALA A O 1
ATOM 1702 N N . PRO A 1 223 ? -17.438 -9.125 -6.805 1 94.75 223 PRO A N 1
ATOM 1703 C CA . PRO A 1 223 ? -16.797 -10.422 -7.008 1 94.75 223 PRO A CA 1
ATOM 1704 C C . PRO A 1 223 ? -15.961 -10.477 -8.281 1 94.75 223 PRO A C 1
ATOM 1706 O O . PRO A 1 223 ? -16.312 -9.859 -9.289 1 94.75 223 PRO A O 1
ATOM 1709 N N . VAL A 1 224 ? -14.883 -11.211 -8.211 1 95.25 224 VAL A N 1
ATOM 1710 C CA . VAL A 1 224 ? -14.031 -11.453 -9.367 1 95.25 224 VAL A CA 1
ATOM 1711 C C . VAL A 1 224 ? -14.312 -12.844 -9.93 1 95.25 224 VAL A C 1
ATOM 1713 O O . VAL A 1 224 ? -14.305 -13.836 -9.195 1 95.25 224 VAL A O 1
ATOM 1716 N N . PRO A 1 225 ? -14.57 -12.938 -11.219 1 93.31 225 PRO A N 1
ATOM 1717 C CA . PRO A 1 225 ? -14.805 -14.266 -11.781 1 93.31 225 PRO A CA 1
ATOM 1718 C C . PRO A 1 225 ? -13.578 -15.172 -11.703 1 93.31 225 PRO A C 1
ATOM 1720 O O . PRO A 1 225 ? -12.445 -14.695 -11.844 1 93.31 225 PRO A O 1
ATOM 1723 N N . VAL A 1 226 ? -13.82 -16.453 -11.562 1 91.69 226 VAL A N 1
ATOM 1724 C CA . VAL A 1 226 ? -12.742 -17.438 -11.484 1 91.69 226 VAL A CA 1
ATOM 1725 C C . VAL A 1 226 ? -12.164 -17.688 -12.875 1 91.69 226 VAL A C 1
ATOM 1727 O O . VAL A 1 226 ? -10.945 -17.75 -13.055 1 91.69 226 VAL A O 1
ATOM 1730 N N . ASN A 1 227 ? -12.984 -17.875 -13.789 1 92.56 227 ASN A N 1
ATOM 1731 C CA . ASN A 1 227 ? -12.641 -18.156 -15.18 1 92.56 227 ASN A CA 1
ATOM 1732 C C . ASN A 1 227 ? -13.5 -17.344 -16.141 1 92.56 227 ASN A C 1
ATOM 1734 O O . ASN A 1 227 ? -14.516 -17.828 -16.641 1 92.56 227 ASN A O 1
ATOM 1738 N N . PRO A 1 228 ? -12.93 -16.203 -16.531 1 91.81 228 PRO A N 1
ATOM 1739 C CA . PRO A 1 228 ? -13.758 -15.289 -17.312 1 91.81 228 PRO A CA 1
ATOM 1740 C C . PRO A 1 228 ? -13.969 -15.766 -18.75 1 91.81 228 PRO A C 1
ATOM 1742 O O . PRO A 1 228 ? -14.914 -15.328 -19.422 1 91.81 228 PRO A O 1
ATOM 1745 N N . THR A 1 229 ? -13.141 -16.609 -19.297 1 92.56 229 THR A N 1
ATOM 1746 C CA . THR A 1 229 ? -13.227 -17 -20.703 1 92.56 229 THR A CA 1
ATOM 1747 C C . THR A 1 229 ? -13.859 -18.391 -20.828 1 92.56 229 THR A C 1
ATOM 1749 O O . THR A 1 229 ? -14.266 -18.781 -21.922 1 92.56 229 THR A O 1
ATOM 1752 N N . GLY A 1 230 ? -13.859 -19.094 -19.797 1 91 230 GLY A N 1
ATOM 1753 C CA . GLY A 1 230 ? -14.367 -20.453 -19.859 1 91 230 GLY A CA 1
ATOM 1754 C C . GLY A 1 230 ? -13.336 -21.453 -20.344 1 91 230 GLY A C 1
ATOM 1755 O O . GLY A 1 230 ? -13.594 -22.656 -20.375 1 91 230 GLY A O 1
ATOM 1756 N N . ASP A 1 231 ? -12.164 -21.016 -20.719 1 91.62 231 ASP A N 1
ATOM 1757 C CA . ASP A 1 231 ? -11.094 -21.906 -21.141 1 91.62 231 ASP A CA 1
ATOM 1758 C C . ASP A 1 231 ? -10.531 -22.688 -19.953 1 91.62 231 ASP A C 1
ATOM 1760 O O . ASP A 1 231 ? -9.828 -22.125 -19.109 1 91.62 231 ASP A O 1
ATOM 1764 N N . GLU A 1 232 ? -10.695 -23.922 -19.984 1 91 232 GLU A N 1
ATOM 1765 C CA . GLU A 1 232 ? -10.266 -24.75 -18.859 1 91 232 GLU A CA 1
ATOM 1766 C C . GLU A 1 232 ? -8.852 -25.281 -19.062 1 91 232 GLU A C 1
ATOM 1768 O O . GLU A 1 232 ? -8.18 -25.672 -18.109 1 91 232 GLU A O 1
ATOM 1773 N N . ALA A 1 233 ? -8.445 -25.344 -20.312 1 90.56 233 ALA A N 1
ATOM 1774 C CA . ALA A 1 233 ? -7.125 -25.875 -20.625 1 90.56 233 ALA A CA 1
ATOM 1775 C C . ALA A 1 233 ? -6.035 -24.859 -20.312 1 90.56 233 ALA A C 1
ATOM 1777 O O . ALA A 1 233 ? -4.953 -25.219 -19.844 1 90.56 233 ALA A O 1
ATOM 1778 N N . ALA A 1 234 ? -6.348 -23.656 -20.562 1 93.12 234 ALA A N 1
ATOM 1779 C CA . ALA A 1 234 ? -5.414 -22.562 -20.312 1 93.12 234 ALA A CA 1
ATOM 1780 C C . ALA A 1 234 ? -6.145 -21.344 -19.781 1 93.12 234 ALA A C 1
ATOM 1782 O O . ALA A 1 234 ? -6.188 -20.297 -20.438 1 93.12 234 ALA A O 1
ATOM 1783 N N . PRO A 1 235 ? -6.645 -21.5 -18.562 1 95.38 235 PRO A N 1
ATOM 1784 C CA . PRO A 1 235 ? -7.371 -20.359 -18.016 1 95.38 235 PRO A CA 1
ATOM 1785 C C . PRO A 1 235 ? -6.492 -19.109 -17.875 1 95.38 235 PRO A C 1
ATOM 1787 O O . PRO A 1 235 ? -5.301 -19.234 -17.578 1 95.38 235 PRO A O 1
ATOM 1790 N N . PRO A 1 236 ? -7.117 -17.922 -18.125 1 97.19 236 PRO A N 1
ATOM 1791 C CA . PRO A 1 236 ? -6.348 -16.703 -17.875 1 97.19 236 PRO A CA 1
ATOM 1792 C C . PRO A 1 236 ? -5.891 -16.594 -16.422 1 97.19 236 PRO A C 1
ATOM 1794 O O . PRO A 1 236 ? -6.559 -17.094 -15.516 1 97.19 236 PRO A O 1
ATOM 1797 N N . ILE A 1 237 ? -4.762 -15.984 -16.281 1 98.12 237 ILE A N 1
ATOM 1798 C CA . ILE A 1 237 ? -4.234 -15.727 -14.945 1 98.12 237 ILE A CA 1
ATOM 1799 C C . ILE A 1 237 ? -4.621 -14.32 -14.492 1 98.12 237 ILE A C 1
ATOM 1801 O O . ILE A 1 237 ? -4.5 -13.367 -15.258 1 98.12 237 ILE A O 1
ATOM 1805 N N . LEU A 1 238 ? -5.188 -14.234 -13.297 1 98.25 238 LEU A N 1
ATOM 1806 C CA . LEU A 1 238 ? -5.48 -12.93 -12.719 1 98.25 238 LEU A CA 1
ATOM 1807 C C . LEU A 1 238 ? -4.211 -12.273 -12.188 1 98.25 238 LEU A C 1
ATOM 1809 O O . LEU A 1 238 ? -3.424 -12.914 -11.484 1 98.25 238 LEU A O 1
ATOM 1813 N N . VAL A 1 239 ? -3.99 -11 -12.586 1 98.75 239 VAL A N 1
ATOM 1814 C CA . VAL A 1 239 ? -2.842 -10.211 -12.148 1 98.75 239 VAL A CA 1
ATOM 1815 C C . VAL A 1 239 ? -3.32 -8.969 -11.398 1 98.75 239 VAL A C 1
ATOM 1817 O O . VAL A 1 239 ? -4.199 -8.25 -11.883 1 98.75 239 VAL A O 1
ATOM 1820 N N . ASN A 1 240 ? -2.805 -8.758 -10.211 1 98.38 240 ASN A N 1
ATOM 1821 C CA . ASN A 1 240 ? -3.121 -7.492 -9.555 1 98.38 240 ASN A CA 1
ATOM 1822 C C . ASN A 1 240 ? -1.876 -6.629 -9.367 1 98.38 240 ASN A C 1
ATOM 1824 O O . ASN A 1 240 ? -0.766 -7.152 -9.258 1 98.38 240 ASN A O 1
ATOM 1828 N N . ILE A 1 241 ? -2.08 -5.312 -9.328 1 98.5 241 ILE A N 1
ATOM 1829 C CA . ILE A 1 241 ? -1.054 -4.297 -9.117 1 98.5 241 ILE A CA 1
ATOM 1830 C C . ILE A 1 241 ? -0.781 -4.137 -7.625 1 98.5 241 ILE A C 1
ATOM 1832 O O . ILE A 1 241 ? -1.714 -4.078 -6.82 1 98.5 241 ILE A O 1
ATOM 1836 N N . GLY A 1 242 ? 0.495 -4.129 -7.242 1 98.06 242 GLY A N 1
ATOM 1837 C CA . GLY A 1 242 ? 0.87 -3.896 -5.855 1 98.06 242 GLY A CA 1
ATOM 1838 C C . GLY A 1 242 ? 1.094 -2.43 -5.535 1 98.06 242 GLY A C 1
ATOM 1839 O O . GLY A 1 242 ? 1.093 -1.586 -6.434 1 98.06 242 GLY A O 1
ATOM 1840 N N . ASP A 1 243 ? 1.325 -2.162 -4.277 1 97.31 243 ASP A N 1
ATOM 1841 C CA . ASP A 1 243 ? 1.492 -0.81 -3.75 1 97.31 243 ASP A CA 1
ATOM 1842 C C . ASP A 1 243 ? 2.703 -0.122 -4.379 1 97.31 243 ASP A C 1
ATOM 1844 O O . ASP A 1 243 ? 2.656 1.07 -4.688 1 97.31 243 ASP A O 1
ATOM 1848 N N . LEU A 1 244 ? 3.787 -0.825 -4.531 1 97.62 244 LEU A N 1
ATOM 1849 C CA . LEU A 1 244 ? 5.012 -0.204 -5.027 1 97.62 244 LEU A CA 1
ATOM 1850 C C . LEU A 1 244 ? 4.859 0.203 -6.492 1 97.62 244 LEU A C 1
ATOM 1852 O O . LEU A 1 244 ? 5.309 1.28 -6.887 1 97.62 244 LEU A O 1
ATOM 1856 N N . LEU A 1 245 ? 4.27 -0.69 -7.297 1 97.94 245 LEU A N 1
ATOM 1857 C CA . LEU A 1 245 ? 4.055 -0.319 -8.688 1 97.94 245 LEU A CA 1
ATOM 1858 C C . LEU A 1 245 ? 3.119 0.881 -8.797 1 97.94 245 LEU A C 1
ATOM 1860 O O . LEU A 1 245 ? 3.314 1.753 -9.648 1 97.94 245 LEU A O 1
ATOM 1864 N N . SER A 1 246 ? 2.109 0.904 -8.008 1 96.38 246 SER A N 1
ATOM 1865 C CA . SER A 1 246 ? 1.233 2.07 -7.941 1 96.38 246 SER A CA 1
ATOM 1866 C C . SER A 1 246 ? 2.016 3.328 -7.582 1 96.38 246 SER A C 1
ATOM 1868 O O . SER A 1 246 ? 1.842 4.375 -8.211 1 96.38 246 SER A O 1
ATOM 1870 N N . TYR A 1 247 ? 2.883 3.221 -6.625 1 95.38 247 TYR A N 1
ATOM 1871 C CA . TYR A 1 247 ? 3.711 4.348 -6.207 1 95.38 247 TYR A CA 1
ATOM 1872 C C . TYR A 1 247 ? 4.617 4.809 -7.344 1 95.38 247 TYR A C 1
ATOM 1874 O O . TYR A 1 247 ? 4.656 5.996 -7.672 1 95.38 247 TYR A O 1
ATOM 1882 N N . TRP A 1 248 ? 5.324 3.824 -7.969 1 96.31 248 TRP A N 1
ATOM 1883 C CA . TRP A 1 248 ? 6.227 4.148 -9.07 1 96.31 248 TRP A CA 1
ATOM 1884 C C . TRP A 1 248 ? 5.504 4.934 -10.156 1 96.31 248 TRP A C 1
ATOM 1886 O O . TRP A 1 248 ? 6.082 5.832 -10.773 1 96.31 248 TRP A O 1
ATOM 1896 N N . THR A 1 249 ? 4.262 4.625 -10.367 1 95.06 249 THR A N 1
ATOM 1897 C CA . THR A 1 249 ? 3.533 5.223 -11.477 1 95.06 249 THR A CA 1
ATOM 1898 C C . THR A 1 249 ? 2.695 6.406 -11 1 95.06 249 THR A C 1
ATOM 1900 O O . THR A 1 249 ? 1.751 6.816 -11.68 1 95.06 249 THR A O 1
ATOM 1903 N N . ASP A 1 250 ? 2.938 6.859 -9.82 1 90 250 ASP A N 1
ATOM 1904 C CA . ASP A 1 250 ? 2.256 8.016 -9.242 1 90 250 ASP A CA 1
ATOM 1905 C C . ASP A 1 250 ? 0.742 7.812 -9.242 1 90 250 ASP A C 1
ATOM 1907 O O . ASP A 1 250 ? -0.009 8.711 -9.625 1 90 250 ASP A O 1
ATOM 1911 N N . GLY A 1 251 ? 0.349 6.539 -8.977 1 90.81 251 GLY A N 1
ATOM 1912 C CA . GLY A 1 251 ? -1.062 6.246 -8.789 1 90.81 251 GLY A CA 1
ATOM 1913 C C . GLY A 1 251 ? -1.788 5.949 -10.086 1 90.81 251 GLY A C 1
ATOM 1914 O O . GLY A 1 251 ? -2.986 5.66 -10.078 1 90.81 251 GLY A O 1
ATOM 1915 N N . LEU A 1 252 ? -1.109 6.031 -11.219 1 92.19 252 LEU A N 1
ATOM 1916 C CA . LEU A 1 252 ? -1.741 5.68 -12.484 1 92.19 252 LEU A CA 1
ATOM 1917 C C . LEU A 1 252 ? -2.256 4.242 -12.453 1 92.19 252 LEU A C 1
ATOM 1919 O O . LEU A 1 252 ? -3.393 3.979 -12.844 1 92.19 252 LEU A O 1
ATOM 1923 N N . LEU A 1 253 ? -1.37 3.344 -12.086 1 95.38 253 LEU A N 1
ATOM 1924 C CA . LEU A 1 253 ? -1.799 1.974 -11.828 1 95.38 253 LEU A CA 1
ATOM 1925 C C . LEU A 1 253 ? -2.305 1.827 -10.398 1 95.38 253 LEU A C 1
ATOM 1927 O O . LEU A 1 253 ? -1.673 2.314 -9.453 1 95.38 253 LEU A O 1
ATOM 1931 N N . LYS A 1 254 ? -3.385 1.14 -10.195 1 93.88 254 LYS A N 1
ATOM 1932 C CA . LYS A 1 254 ? -4.051 1.128 -8.898 1 93.88 254 LYS A CA 1
ATOM 1933 C C . LYS A 1 254 ? -3.748 -0.159 -8.141 1 93.88 254 LYS A C 1
ATOM 1935 O O . LYS A 1 254 ? -3.787 -1.25 -8.711 1 93.88 254 LYS A O 1
ATOM 1940 N N . SER A 1 255 ? -3.35 0.006 -6.934 1 96.5 255 SER A N 1
ATOM 1941 C CA . SER A 1 255 ? -3.262 -1.124 -6.016 1 96.5 255 SER A CA 1
ATOM 1942 C C . SER A 1 255 ? -4.586 -1.355 -5.293 1 96.5 255 SER A C 1
ATOM 1944 O O . SER A 1 255 ? -4.805 -0.823 -4.203 1 96.5 255 SER A O 1
ATOM 1946 N N . THR A 1 256 ? -5.418 -2.133 -5.84 1 95.56 256 THR A N 1
ATOM 1947 C CA . THR A 1 256 ? -6.797 -2.252 -5.387 1 95.56 256 THR A CA 1
ATOM 1948 C C . THR A 1 256 ? -6.906 -3.244 -4.234 1 95.56 256 THR A C 1
ATOM 1950 O O . THR A 1 256 ? -6.359 -4.348 -4.305 1 95.56 256 THR A O 1
ATOM 1953 N N . VAL A 1 257 ? -7.602 -2.791 -3.234 1 93.75 257 VAL A N 1
ATOM 1954 C CA . VAL A 1 257 ? -7.875 -3.621 -2.066 1 93.75 257 VAL A CA 1
ATOM 1955 C C . VAL A 1 257 ? -8.781 -4.785 -2.459 1 93.75 257 VAL A C 1
ATOM 1957 O O . VAL A 1 257 ? -9.75 -4.602 -3.209 1 93.75 257 VAL A O 1
ATOM 1960 N N . HIS A 1 258 ? -8.508 -5.949 -1.885 1 93.94 258 HIS A N 1
ATOM 1961 C CA . HIS A 1 258 ? -9.297 -7.145 -2.182 1 93.94 258 HIS A CA 1
ATOM 1962 C C . HIS A 1 258 ? -9.43 -8.031 -0.95 1 93.94 258 HIS A C 1
ATOM 1964 O O . HIS A 1 258 ? -8.734 -7.832 0.048 1 93.94 258 HIS A O 1
ATOM 1970 N N . ARG A 1 259 ? -10.32 -8.891 -0.979 1 90.88 259 ARG A N 1
ATOM 1971 C CA . ARG A 1 259 ? -10.594 -9.836 0.098 1 90.88 259 ARG A CA 1
ATOM 1972 C C . ARG A 1 259 ? -11.148 -11.148 -0.452 1 90.88 259 ARG A C 1
ATOM 1974 O O . ARG A 1 259 ? -11.438 -11.258 -1.645 1 90.88 259 ARG A O 1
ATOM 1981 N N . VAL A 1 260 ? -11.125 -12.172 0.373 1 90.94 260 VAL A N 1
ATOM 1982 C CA . VAL A 1 260 ? -11.758 -13.445 0.028 1 90.94 260 VAL A CA 1
ATOM 1983 C C . VAL A 1 260 ? -12.891 -13.742 1.008 1 90.94 260 VAL A C 1
ATOM 1985 O O . VAL A 1 260 ? -12.68 -13.75 2.223 1 90.94 260 VAL A O 1
ATOM 1988 N N . VAL A 1 261 ? -14.062 -13.961 0.456 1 87.56 261 VAL A N 1
ATOM 1989 C CA . VAL A 1 261 ? -15.234 -14.227 1.281 1 87.56 261 VAL A CA 1
ATOM 1990 C C . VAL A 1 261 ? -15.727 -15.648 1.036 1 87.56 261 VAL A C 1
ATOM 1992 O O . VAL A 1 261 ? -15.297 -16.312 0.085 1 87.56 261 VAL A O 1
ATOM 1995 N N . PHE A 1 262 ? -16.578 -16.141 1.959 1 85 262 PHE A N 1
ATOM 1996 C CA . PHE A 1 262 ? -17.281 -17.391 1.713 1 85 262 PHE A CA 1
ATOM 1997 C C . PHE A 1 262 ? -18.281 -17.234 0.575 1 85 262 PHE A C 1
ATOM 1999 O O . PHE A 1 262 ? -19.016 -16.25 0.52 1 85 262 PHE A O 1
ATOM 2006 N N . PRO A 1 263 ? -18.203 -18.188 -0.334 1 77.62 263 PRO A N 1
ATOM 2007 C CA . PRO A 1 263 ? -19.188 -18.078 -1.413 1 77.62 263 PRO A CA 1
ATOM 2008 C C . PRO A 1 263 ? -20.625 -18.188 -0.913 1 77.62 263 PRO A C 1
ATOM 2010 O O . PRO A 1 263 ? -20.891 -18.891 0.066 1 77.62 263 PRO A O 1
ATOM 2013 N N . LYS A 1 264 ? -21.516 -17.25 -1.333 1 66.69 264 LYS A N 1
ATOM 2014 C CA . LYS A 1 264 ? -22.938 -17.266 -0.969 1 66.69 264 LYS A CA 1
ATOM 2015 C C . LYS A 1 264 ? -23.672 -18.406 -1.674 1 66.69 264 LYS A C 1
ATOM 2017 O O . LYS A 1 264 ? -23.75 -18.438 -2.902 1 66.69 264 LYS A O 1
ATOM 2022 N N . GLU A 1 265 ? -23.375 -19.688 -1.571 1 58.47 265 GLU A N 1
ATOM 2023 C CA . GLU A 1 265 ? -24.047 -20.734 -2.318 1 58.47 265 GLU A CA 1
ATOM 2024 C C . GLU A 1 265 ? -25.547 -20.75 -2.021 1 58.47 265 GLU A C 1
ATOM 2026 O O . GLU A 1 265 ? -25.953 -20.531 -0.881 1 58.47 265 GLU A O 1
ATOM 2031 N N . ALA A 1 266 ? -26.375 -20.672 -3.051 1 49.5 266 ALA A N 1
ATOM 2032 C CA . ALA A 1 266 ? -27.828 -20.703 -3.016 1 49.5 266 ALA A CA 1
ATOM 2033 C C . ALA A 1 266 ? -28.328 -21.812 -2.109 1 49.5 266 ALA A C 1
ATOM 2035 O O . ALA A 1 266 ? -29.391 -21.688 -1.488 1 49.5 266 ALA A O 1
ATOM 2036 N N . GLY A 1 267 ? -27.766 -22.938 -2.172 1 46.88 267 GLY A N 1
ATOM 2037 C CA . GLY A 1 267 ? -28.531 -24.062 -1.657 1 46.88 267 GLY A CA 1
ATOM 2038 C C . GLY A 1 267 ? -28.062 -24.516 -0.287 1 46.88 267 GLY A C 1
ATOM 2039 O O . GLY A 1 267 ? -28.453 -25.578 0.184 1 46.88 267 GLY A O 1
ATOM 2040 N N . GLY A 1 268 ? -27.531 -23.75 0.592 1 51.09 268 GLY A N 1
ATOM 2041 C CA . GLY A 1 268 ? -27.328 -24.078 1.996 1 51.09 268 GLY A CA 1
ATOM 2042 C C . GLY A 1 268 ? -26.172 -25.031 2.23 1 51.09 268 GLY A C 1
ATOM 2043 O O . GLY A 1 268 ? -25.969 -25.5 3.35 1 51.09 268 GLY A O 1
ATOM 2044 N N . GLY A 1 269 ? -25.609 -25.781 1.237 1 54.22 269 GLY A N 1
ATOM 2045 C CA . GLY A 1 269 ? -24.625 -26.812 1.508 1 54.22 269 GLY A CA 1
ATOM 2046 C C . GLY A 1 269 ? -23.25 -26.266 1.82 1 54.22 269 GLY A C 1
ATOM 2047 O O . GLY A 1 269 ? -23.016 -25.062 1.706 1 54.22 269 GLY A O 1
ATOM 2048 N N . VAL A 1 270 ? -22.453 -27.172 2.592 1 61.34 270 VAL A N 1
ATOM 2049 C CA . VAL A 1 270 ? -21.062 -26.875 2.928 1 61.34 270 VAL A CA 1
ATOM 2050 C C . VAL A 1 270 ? -20.234 -26.781 1.649 1 61.34 270 VAL A C 1
ATOM 2052 O O . VAL A 1 270 ? -20.203 -27.703 0.84 1 61.34 270 VAL A O 1
ATOM 2055 N N . GLY A 1 271 ? -20.031 -25.672 1.027 1 68.88 271 GLY A N 1
ATOM 2056 C CA . GLY A 1 271 ? -19.234 -25.453 -0.167 1 68.88 271 GLY A CA 1
ATOM 2057 C C . GLY A 1 271 ? -18.016 -26.344 -0.236 1 68.88 271 GLY A C 1
ATOM 2058 O O . GLY A 1 271 ? -17.922 -27.344 0.473 1 68.88 271 GLY A O 1
ATOM 2059 N N . GLU A 1 272 ? -17.203 -26.453 -1.332 1 83.06 272 GLU A N 1
ATOM 2060 C CA . GLU A 1 272 ? -15.953 -27.172 -1.544 1 83.06 272 GLU A CA 1
ATOM 2061 C C . GLU A 1 272 ? -14.758 -26.359 -1.061 1 83.06 272 GLU A C 1
ATOM 2063 O O . GLU A 1 272 ? -14.867 -25.156 -0.811 1 83.06 272 GLU A O 1
ATOM 2068 N N . ASP A 1 273 ? -13.68 -27.172 -0.749 1 90.38 273 ASP A N 1
ATOM 2069 C CA . ASP A 1 273 ? -12.414 -26.516 -0.44 1 90.38 273 ASP A CA 1
ATOM 2070 C C . ASP A 1 273 ? -11.977 -25.594 -1.58 1 90.38 273 ASP A C 1
ATOM 2072 O O . ASP A 1 273 ? -12.211 -25.906 -2.752 1 90.38 273 ASP A O 1
ATOM 2076 N N . ARG A 1 274 ? -11.469 -24.531 -1.188 1 92.06 274 ARG A N 1
ATOM 2077 C CA . ARG A 1 274 ? -10.875 -23.625 -2.172 1 92.06 274 ARG A CA 1
ATOM 2078 C C . ARG A 1 274 ? -9.352 -23.672 -2.104 1 92.06 274 ARG A C 1
ATOM 2080 O O . ARG A 1 274 ? -8.773 -23.562 -1.021 1 92.06 274 ARG A O 1
ATOM 2087 N N . TYR A 1 275 ? -8.742 -23.984 -3.27 1 95.19 275 TYR A N 1
ATOM 2088 C CA . TYR A 1 275 ? -7.297 -23.891 -3.416 1 95.19 275 TYR A CA 1
ATOM 2089 C C . TYR A 1 275 ? -6.918 -22.719 -4.32 1 95.19 275 TYR A C 1
ATOM 2091 O O . TYR A 1 275 ? -7.562 -22.484 -5.344 1 95.19 275 TYR A O 1
ATOM 2099 N N . SER A 1 276 ? -5.945 -21.984 -3.902 1 97.06 276 SER A N 1
ATOM 2100 C CA . SER A 1 276 ? -5.367 -20.922 -4.73 1 97.06 276 SER A CA 1
ATOM 2101 C C . SER A 1 276 ? -3.861 -20.812 -4.512 1 97.06 276 SER A C 1
ATOM 2103 O O . SER A 1 276 ? -3.314 -21.438 -3.602 1 97.06 276 SER A O 1
ATOM 2105 N N . MET A 1 277 ? -3.184 -20.203 -5.406 1 98.25 277 MET A N 1
ATOM 2106 C CA . MET A 1 277 ? -1.765 -19.891 -5.289 1 98.25 277 MET A CA 1
ATOM 2107 C C . MET A 1 277 ? -1.498 -18.438 -5.695 1 98.25 277 MET A C 1
ATOM 2109 O O . MET A 1 277 ? -2.217 -17.891 -6.523 1 98.25 277 MET A O 1
ATOM 2113 N N . ALA A 1 278 ? -0.546 -17.859 -5.098 1 98.56 278 ALA A N 1
ATOM 2114 C CA . ALA A 1 278 ? -0.136 -16.5 -5.434 1 98.56 278 ALA A CA 1
ATOM 2115 C C . ALA A 1 278 ? 1.382 -16.391 -5.547 1 98.56 278 ALA A C 1
ATOM 2117 O O . ALA A 1 278 ? 2.111 -16.922 -4.711 1 98.56 278 ALA A O 1
ATOM 2118 N N . TYR A 1 279 ? 1.855 -15.859 -6.617 1 98.81 279 TYR A N 1
ATOM 2119 C CA . TYR A 1 279 ? 3.254 -15.461 -6.707 1 98.81 279 TYR A CA 1
ATOM 2120 C C . TYR A 1 279 ? 3.395 -13.945 -6.57 1 98.81 279 TYR A C 1
ATOM 2122 O O . TYR A 1 279 ? 3.053 -13.195 -7.488 1 98.81 279 TYR A O 1
ATOM 2130 N N . PHE A 1 280 ? 3.871 -13.508 -5.414 1 98.5 280 PHE A N 1
ATOM 2131 C CA . PHE A 1 280 ? 4.133 -12.094 -5.145 1 98.5 280 PHE A CA 1
ATOM 2132 C C . PHE A 1 280 ? 5.48 -11.68 -5.723 1 98.5 280 PHE A C 1
ATOM 2134 O O . PHE A 1 280 ? 6.531 -12.023 -5.184 1 98.5 280 PHE A O 1
ATOM 2141 N N . CYS A 1 281 ? 5.414 -10.922 -6.77 1 98.69 281 CYS A N 1
ATOM 2142 C CA . CYS A 1 281 ? 6.641 -10.469 -7.414 1 98.69 281 CYS A CA 1
ATOM 2143 C C . CYS A 1 281 ? 7.094 -9.133 -6.832 1 98.69 281 CYS A C 1
ATOM 2145 O O . CYS A 1 281 ? 6.465 -8.102 -7.066 1 98.69 281 CYS A O 1
ATOM 2147 N N . HIS A 1 282 ? 8.141 -9.172 -6.094 1 98.25 282 HIS A N 1
ATOM 2148 C CA . HIS A 1 282 ? 8.75 -7.988 -5.496 1 98.25 282 HIS A CA 1
ATOM 2149 C C . HIS A 1 282 ? 10.008 -7.574 -6.25 1 98.25 282 HIS A C 1
ATOM 2151 O O . HIS A 1 282 ? 10.727 -8.43 -6.781 1 98.25 282 HIS A O 1
ATOM 2157 N N . PRO A 1 283 ? 10.266 -6.285 -6.297 1 98.38 283 PRO A N 1
ATOM 2158 C CA . PRO A 1 283 ? 11.562 -5.863 -6.84 1 98.38 283 PRO A CA 1
ATOM 2159 C C . PRO A 1 283 ? 12.734 -6.242 -5.938 1 98.38 283 PRO A C 1
ATOM 2161 O O . PRO A 1 283 ? 12.523 -6.773 -4.84 1 98.38 283 PRO A O 1
ATOM 2164 N N . LEU A 1 284 ? 13.922 -5.98 -6.492 1 98.19 284 LEU A N 1
ATOM 2165 C CA . LEU A 1 284 ? 15.125 -6.145 -5.688 1 98.19 284 LEU A CA 1
ATOM 2166 C C . LEU A 1 284 ? 15.031 -5.344 -4.395 1 98.19 284 LEU A C 1
ATOM 2168 O O . LEU A 1 284 ? 14.484 -4.238 -4.383 1 98.19 284 LEU A O 1
ATOM 2172 N N . ASP A 1 285 ? 15.625 -5.934 -3.34 1 97 285 ASP A N 1
ATOM 2173 C CA . ASP A 1 285 ? 15.648 -5.242 -2.055 1 97 285 ASP A CA 1
ATOM 2174 C C . ASP A 1 285 ? 16.25 -3.842 -2.197 1 97 285 ASP A C 1
ATOM 2176 O O . ASP A 1 285 ? 15.859 -2.92 -1.476 1 97 285 ASP A O 1
ATOM 2180 N N . ASP A 1 286 ? 17.078 -3.633 -3.197 1 97.25 286 ASP A N 1
ATOM 2181 C CA . ASP A 1 286 ? 17.812 -2.379 -3.359 1 97.25 286 ASP A CA 1
ATOM 2182 C C . ASP A 1 286 ? 17.172 -1.5 -4.426 1 97.25 286 ASP A C 1
ATOM 2184 O O . ASP A 1 286 ? 17.75 -0.511 -4.867 1 97.25 286 ASP A O 1
ATOM 2188 N N . ALA A 1 287 ? 15.977 -1.933 -4.852 1 97.31 287 ALA A N 1
ATOM 2189 C CA . ALA A 1 287 ? 15.305 -1.115 -5.855 1 97.31 287 ALA A CA 1
ATOM 2190 C C . ALA A 1 287 ? 14.984 0.273 -5.309 1 97.31 287 ALA A C 1
ATOM 2192 O O . ALA A 1 287 ? 14.555 0.412 -4.16 1 97.31 287 ALA A O 1
ATOM 2193 N N . LYS A 1 288 ? 15.18 1.285 -6.141 1 96.31 288 LYS A N 1
ATOM 2194 C CA . LYS A 1 288 ? 14.984 2.666 -5.707 1 96.31 288 LYS A CA 1
ATOM 2195 C C . LYS A 1 288 ? 13.5 3.023 -5.676 1 96.31 288 LYS A C 1
ATOM 2197 O O . LYS A 1 288 ? 12.742 2.643 -6.57 1 96.31 288 LYS A O 1
ATOM 2202 N N . LEU A 1 289 ? 13.125 3.76 -4.695 1 95.75 289 LEU A N 1
ATOM 2203 C CA . LEU A 1 289 ? 11.766 4.258 -4.512 1 95.75 289 LEU A CA 1
ATOM 2204 C C . LEU A 1 289 ? 11.594 5.625 -5.164 1 95.75 289 LEU A C 1
ATOM 2206 O O . LEU A 1 289 ? 11.555 6.645 -4.477 1 95.75 289 LEU A O 1
ATOM 2210 N N . VAL A 1 290 ? 11.469 5.656 -6.492 1 94.44 290 VAL A N 1
ATOM 2211 C CA . VAL A 1 290 ? 11.367 6.895 -7.262 1 94.44 290 VAL A CA 1
ATOM 2212 C C . VAL A 1 290 ? 10.266 6.754 -8.32 1 94.44 290 VAL A C 1
ATOM 2214 O O . VAL A 1 290 ? 10.016 5.652 -8.82 1 94.44 290 VAL A O 1
ATOM 2217 N N . PRO A 1 291 ? 9.648 7.848 -8.664 1 92.12 291 PRO A N 1
ATOM 2218 C CA . PRO A 1 291 ? 8.648 7.754 -9.727 1 92.12 291 PRO A CA 1
ATOM 2219 C C . PRO A 1 291 ? 9.258 7.359 -11.07 1 92.12 291 PRO A C 1
ATOM 2221 O O . PRO A 1 291 ? 10.406 7.707 -11.359 1 92.12 291 PRO A O 1
ATOM 2224 N N . VAL A 1 292 ? 8.469 6.621 -11.797 1 94 292 VAL A N 1
ATOM 2225 C CA . VAL A 1 292 ? 8.883 6.27 -13.148 1 94 292 VAL A CA 1
ATOM 2226 C C . VAL A 1 292 ? 8.938 7.523 -14.016 1 94 292 VAL A C 1
ATOM 2228 O O . VAL A 1 292 ? 8.078 8.398 -13.906 1 94 292 VAL A O 1
ATOM 2231 N N . PRO A 1 293 ? 9.953 7.629 -14.875 1 91.62 293 PRO A N 1
ATOM 2232 C CA . PRO A 1 293 ? 10.039 8.766 -15.789 1 91.62 293 PRO A CA 1
ATOM 2233 C C . PRO A 1 293 ? 9.07 8.648 -16.969 1 91.62 293 PRO A C 1
ATOM 2235 O O . PRO A 1 293 ? 9.5 8.375 -18.094 1 91.62 293 PRO A O 1
ATOM 2238 N N . SER A 1 294 ? 7.836 8.727 -16.734 1 91.25 294 SER A N 1
ATOM 2239 C CA . SER A 1 294 ? 6.785 8.625 -17.734 1 91.25 294 SER A CA 1
ATOM 2240 C C . SER A 1 294 ? 5.875 9.852 -17.703 1 91.25 294 SER A C 1
ATOM 2242 O O . SER A 1 294 ? 5.559 10.367 -16.641 1 91.25 294 SER A O 1
ATOM 2244 N N . GLN A 1 295 ? 5.465 10.273 -18.875 1 83.12 295 GLN A N 1
ATOM 2245 C CA . GLN A 1 295 ? 4.555 11.414 -18.969 1 83.12 295 GLN A CA 1
ATOM 2246 C C . GLN A 1 295 ? 3.15 10.961 -19.359 1 83.12 295 GLN A C 1
ATOM 2248 O O . GLN A 1 295 ? 2.268 11.789 -19.594 1 83.12 295 GLN A O 1
ATOM 2253 N N . VAL A 1 296 ? 3.006 9.617 -19.453 1 86.69 296 VAL A N 1
ATOM 2254 C CA . VAL A 1 296 ? 1.728 9.07 -19.891 1 86.69 296 VAL A CA 1
ATOM 2255 C C . VAL A 1 296 ? 0.657 9.359 -18.844 1 86.69 296 VAL A C 1
ATOM 2257 O O . VAL A 1 296 ? 0.895 9.195 -17.641 1 86.69 296 VAL A O 1
ATOM 2260 N N . THR A 1 297 ? -0.408 9.984 -19.266 1 74.38 297 THR A N 1
ATOM 2261 C CA . THR A 1 297 ? -1.606 10.172 -18.453 1 74.38 297 THR A CA 1
ATOM 2262 C C . THR A 1 297 ? -2.814 9.516 -19.109 1 74.38 297 THR A C 1
ATOM 2264 O O . THR A 1 297 ? -2.805 9.25 -20.312 1 74.38 297 THR A O 1
ATOM 2267 N N . LEU A 1 298 ? -3.689 8.961 -18.312 1 67.38 298 LEU A N 1
ATOM 2268 C CA . LEU A 1 298 ? -4.922 8.453 -18.906 1 67.38 298 LEU A CA 1
ATOM 2269 C C . LEU A 1 298 ? -6.008 9.523 -18.891 1 67.38 298 LEU A C 1
ATOM 2271 O O . LEU A 1 298 ? -6.07 10.344 -17.984 1 67.38 298 LEU A O 1
ATOM 2275 N N . PRO A 1 299 ? -6.594 9.719 -20.141 1 51.75 299 PRO A N 1
ATOM 2276 C CA . PRO A 1 299 ? -7.578 10.797 -20.281 1 51.75 299 PRO A CA 1
ATOM 2277 C C . PRO A 1 299 ? -8.445 10.969 -19.047 1 51.75 299 PRO A C 1
ATOM 2279 O O . PRO A 1 299 ? -8.742 12.094 -18.641 1 51.75 299 PRO A O 1
ATOM 2282 N N . ASN A 1 300 ? -9.305 10.031 -18.75 1 44.25 300 ASN A N 1
ATOM 2283 C CA . ASN A 1 300 ? -10.305 10.203 -17.703 1 44.25 300 ASN A CA 1
ATOM 2284 C C . ASN A 1 300 ? -9.688 10.125 -16.312 1 44.25 300 ASN A C 1
ATOM 2286 O O . ASN A 1 300 ? -10.406 9.953 -15.328 1 44.25 300 ASN A O 1
ATOM 2290 N N . GLU A 1 301 ? -8.547 9.922 -16.234 1 45.19 301 GLU A N 1
ATOM 2291 C CA . GLU A 1 301 ? -7.969 9.469 -14.977 1 45.19 301 GLU A CA 1
ATOM 2292 C C . GLU A 1 301 ? -7.883 10.609 -13.969 1 45.19 301 GLU A C 1
ATOM 2294 O O . GLU A 1 301 ? -7.316 11.656 -14.258 1 45.19 301 GLU A O 1
ATOM 2299 N N . ASP A 1 302 ? -8.773 10.641 -13.211 1 38.88 302 ASP A N 1
ATOM 2300 C CA . ASP A 1 302 ? -9.023 11.289 -11.93 1 38.88 302 ASP A CA 1
ATOM 2301 C C . ASP A 1 302 ? -7.797 11.18 -11.016 1 38.88 302 ASP A C 1
ATOM 2303 O O . ASP A 1 302 ? -7.289 10.086 -10.781 1 38.88 302 ASP A O 1
ATOM 2307 N N . CYS A 1 303 ? -6.965 11.969 -11.109 1 37.09 303 CYS A N 1
ATOM 2308 C CA . CYS A 1 303 ? -5.73 12.062 -10.344 1 37.09 303 CYS A CA 1
ATOM 2309 C C . CYS A 1 303 ? -5.945 11.602 -8.906 1 37.09 303 CYS A C 1
ATOM 2311 O O . CYS A 1 303 ? -6.738 12.188 -8.172 1 37.09 303 CYS A O 1
ATOM 2313 N N . ARG A 1 304 ? -5.996 10.398 -8.477 1 37.47 304 ARG A N 1
ATOM 2314 C CA . ARG A 1 304 ? -6.066 9.875 -7.117 1 37.47 304 ARG A CA 1
ATOM 2315 C C . ARG A 1 304 ? -5.027 10.539 -6.219 1 37.47 304 ARG A C 1
ATOM 2317 O O . ARG A 1 304 ? -3.965 9.969 -5.965 1 37.47 304 ARG A O 1
ATOM 2324 N N . MET A 1 305 ? -4.496 11.688 -6.551 1 30.55 305 MET A N 1
ATOM 2325 C CA . MET A 1 305 ? -3.586 12.227 -5.547 1 30.55 305 MET A CA 1
ATOM 2326 C C . MET A 1 305 ? -4.355 12.711 -4.32 1 30.55 305 MET A C 1
ATOM 2328 O O . MET A 1 305 ? -5.398 13.352 -4.449 1 30.55 305 MET A O 1
ATOM 2332 N N . MET B 1 1 ? -20.656 3.373 13.852 1 66.62 1 MET B N 1
ATOM 2333 C CA . MET B 1 1 ? -19.953 3.822 15.047 1 66.62 1 MET B CA 1
ATOM 2334 C C . MET B 1 1 ? -18.578 4.402 14.688 1 66.62 1 MET B C 1
ATOM 2336 O O . MET B 1 1 ? -17.953 3.957 13.734 1 66.62 1 MET B O 1
ATOM 2340 N N . ALA B 1 2 ? -18.25 5.516 15.398 1 76 2 ALA B N 1
ATOM 2341 C CA . ALA B 1 2 ? -16.953 6.164 15.148 1 76 2 ALA B CA 1
ATOM 2342 C C . ALA B 1 2 ? -15.797 5.23 15.484 1 76 2 ALA B C 1
ATOM 2344 O O . ALA B 1 2 ? -15.906 4.398 16.391 1 76 2 ALA B O 1
ATOM 2345 N N . ALA B 1 3 ? -14.781 5.379 14.68 1 81.25 3 ALA B N 1
ATOM 2346 C CA . ALA B 1 3 ? -13.586 4.602 14.992 1 81.25 3 ALA B CA 1
ATOM 2347 C C . ALA B 1 3 ? -12.984 5.035 16.328 1 81.25 3 ALA B C 1
ATOM 2349 O O . ALA B 1 3 ? -12.828 6.23 16.578 1 81.25 3 ALA B O 1
ATOM 2350 N N . VAL B 1 4 ? -12.695 4.125 17.203 1 87 4 VAL B N 1
ATOM 2351 C CA . VAL B 1 4 ? -12.062 4.43 18.484 1 87 4 VAL B CA 1
ATOM 2352 C C . VAL B 1 4 ? -10.547 4.363 18.344 1 87 4 VAL B C 1
ATOM 2354 O O . VAL B 1 4 ? -9.938 3.314 18.578 1 87 4 VAL B O 1
ATOM 2357 N N . ILE B 1 5 ? -9.977 5.473 17.969 1 94.88 5 ILE B N 1
ATOM 2358 C CA . ILE B 1 5 ? -8.539 5.574 17.766 1 94.88 5 ILE B CA 1
ATOM 2359 C C . ILE B 1 5 ? -7.887 6.176 19.016 1 94.88 5 ILE B C 1
ATOM 2361 O O . ILE B 1 5 ? -8.234 7.281 19.422 1 94.88 5 ILE B O 1
ATOM 2365 N N . PRO B 1 6 ? -6.98 5.512 19.641 1 96.25 6 PRO B N 1
ATOM 2366 C CA . PRO B 1 6 ? -6.352 5.984 20.875 1 96.25 6 PRO B CA 1
ATOM 2367 C C . PRO B 1 6 ? -5.484 7.223 20.656 1 96.25 6 PRO B C 1
ATOM 2369 O O . PRO B 1 6 ? -5.039 7.48 19.531 1 96.25 6 PRO B O 1
ATOM 2372 N N . VAL B 1 7 ? -5.359 7.984 21.781 1 97.75 7 VAL B N 1
ATOM 2373 C CA . VAL B 1 7 ? -4.418 9.102 21.844 1 97.75 7 VAL B CA 1
ATOM 2374 C C . VAL B 1 7 ? -3.203 8.703 22.672 1 97.75 7 VAL B C 1
ATOM 2376 O O . VAL B 1 7 ? -3.342 8.281 23.828 1 97.75 7 VAL B O 1
ATOM 2379 N N . VAL B 1 8 ? -2.021 8.805 22.094 1 98.06 8 VAL B N 1
ATOM 2380 C CA . VAL B 1 8 ? -0.805 8.391 22.797 1 98.06 8 VAL B CA 1
ATOM 2381 C C . VAL B 1 8 ? 0.086 9.609 23.031 1 98.06 8 VAL B C 1
ATOM 2383 O O . VAL B 1 8 ? 0.386 10.359 22.109 1 98.06 8 VAL B O 1
ATOM 2386 N N . ASP B 1 9 ? 0.498 9.82 24.281 1 97.94 9 ASP B N 1
ATOM 2387 C CA . ASP B 1 9 ? 1.47 10.844 24.641 1 97.94 9 ASP B CA 1
ATOM 2388 C C . ASP B 1 9 ? 2.883 10.43 24.234 1 97.94 9 ASP B C 1
ATOM 2390 O O . ASP B 1 9 ? 3.434 9.469 24.766 1 97.94 9 ASP B O 1
ATOM 2394 N N . VAL B 1 10 ? 3.49 11.219 23.328 1 97.75 10 VAL B N 1
ATOM 2395 C CA . VAL B 1 10 ? 4.766 10.766 22.797 1 97.75 10 VAL B CA 1
ATOM 2396 C C . VAL B 1 10 ? 5.898 11.633 23.344 1 97.75 10 VAL B C 1
ATOM 2398 O O . VAL B 1 10 ? 7.02 11.594 22.828 1 97.75 10 VAL B O 1
ATOM 2401 N N . SER B 1 11 ? 5.68 12.406 24.344 1 97.19 11 SER B N 1
ATOM 2402 C CA . SER B 1 11 ? 6.668 13.344 24.875 1 97.19 11 SER B CA 1
ATOM 2403 C C . SER B 1 11 ? 7.828 12.609 25.531 1 97.19 11 SER B C 1
ATOM 2405 O O . SER B 1 11 ? 8.969 13.062 25.484 1 97.19 11 SER B O 1
ATOM 2407 N N . CYS B 1 12 ? 7.555 11.477 26.203 1 93.75 12 CYS B N 1
ATOM 2408 C CA . CYS B 1 12 ? 8.57 10.688 26.875 1 93.75 12 CYS B CA 1
ATOM 2409 C C . CYS B 1 12 ? 8.477 9.219 26.484 1 93.75 12 CYS B C 1
ATOM 2411 O O . CYS B 1 12 ? 7.73 8.453 27.094 1 93.75 12 CYS B O 1
ATOM 2413 N N . PRO B 1 13 ? 9.273 8.898 25.562 1 91.62 13 PRO B N 1
ATOM 2414 C CA . PRO B 1 13 ? 9.172 7.523 25.062 1 91.62 13 PRO B CA 1
ATOM 2415 C C . PRO B 1 13 ? 9.688 6.492 26.062 1 91.62 13 PRO B C 1
ATOM 2417 O O . PRO B 1 13 ? 10.898 6.363 26.266 1 91.62 13 PRO B O 1
ATOM 2420 N N . THR B 1 14 ? 8.812 5.848 26.828 1 94.94 14 THR B N 1
ATOM 2421 C CA . THR B 1 14 ? 9.094 4.684 27.656 1 94.94 14 THR B CA 1
ATOM 2422 C C . THR B 1 14 ? 8.656 3.4 26.953 1 94.94 14 THR B C 1
ATOM 2424 O O . THR B 1 14 ? 7.91 3.445 25.984 1 94.94 14 THR B O 1
ATOM 2427 N N . PRO B 1 15 ? 9.195 2.287 27.406 1 95.44 15 PRO B N 1
ATOM 2428 C CA . PRO B 1 15 ? 8.734 1.023 26.828 1 95.44 15 PRO B CA 1
ATOM 2429 C C . PRO B 1 15 ? 7.211 0.874 26.875 1 95.44 15 PRO B C 1
ATOM 2431 O O . PRO B 1 15 ? 6.613 0.328 25.938 1 95.44 15 PRO B O 1
ATOM 2434 N N . ALA B 1 16 ? 6.605 1.41 27.906 1 96.25 16 ALA B N 1
ATOM 2435 C CA . ALA B 1 16 ? 5.152 1.328 28.031 1 96.25 16 ALA B CA 1
ATOM 2436 C C . ALA B 1 16 ? 4.457 2.18 26.969 1 96.25 16 ALA B C 1
ATOM 2438 O O . ALA B 1 16 ? 3.471 1.747 26.375 1 96.25 16 ALA B O 1
ATOM 2439 N N . VAL B 1 17 ? 4.926 3.352 26.766 1 97.12 17 VAL B N 1
ATOM 2440 C CA . VAL B 1 17 ? 4.379 4.23 25.75 1 97.12 17 VAL B CA 1
ATOM 2441 C C . VAL B 1 17 ? 4.578 3.604 24.359 1 97.12 17 VAL B C 1
ATOM 2443 O O . VAL B 1 17 ? 3.672 3.629 23.531 1 97.12 17 VAL B O 1
ATOM 2446 N N . ALA B 1 18 ? 5.762 3.078 24.219 1 97.81 18 ALA B N 1
ATOM 2447 C CA . ALA B 1 18 ? 6.078 2.432 22.938 1 97.81 18 ALA B CA 1
ATOM 2448 C C . ALA B 1 18 ? 5.129 1.269 22.672 1 97.81 18 ALA B C 1
ATOM 2450 O O . ALA B 1 18 ? 4.617 1.125 21.562 1 97.81 18 ALA B O 1
ATOM 2451 N N . ALA B 1 19 ? 4.93 0.488 23.656 1 96.19 19 ALA B N 1
ATOM 2452 C CA . ALA B 1 19 ? 4.016 -0.643 23.516 1 96.19 19 ALA B CA 1
ATOM 2453 C C . ALA B 1 19 ? 2.596 -0.168 23.219 1 96.19 19 ALA B C 1
ATOM 2455 O O . ALA B 1 19 ? 1.882 -0.787 22.422 1 96.19 19 ALA B O 1
ATOM 2456 N N . HIS B 1 20 ? 2.207 0.879 23.859 1 96.69 20 HIS B N 1
ATOM 2457 C CA . HIS B 1 20 ? 0.882 1.446 23.641 1 96.69 20 HIS B CA 1
ATOM 2458 C C . HIS B 1 20 ? 0.735 1.951 22.203 1 96.69 20 HIS B C 1
ATOM 2460 O O . HIS B 1 20 ? -0.291 1.717 21.562 1 96.69 20 HIS B O 1
ATOM 2466 N N . LEU B 1 21 ? 1.697 2.668 21.734 1 97.56 21 LEU B N 1
ATOM 2467 C CA . LEU B 1 21 ? 1.692 3.16 20.359 1 97.56 21 LEU B CA 1
ATOM 2468 C C . LEU B 1 21 ? 1.602 2.004 19.375 1 97.56 21 LEU B C 1
ATOM 2470 O O . LEU B 1 21 ? 0.826 2.061 18.406 1 97.56 21 LEU B O 1
ATOM 2474 N N . LEU B 1 22 ? 2.414 0.965 19.594 1 97.38 22 LEU B N 1
ATOM 2475 C CA . LEU B 1 22 ? 2.428 -0.205 18.719 1 97.38 22 LEU B CA 1
ATOM 2476 C C . LEU B 1 22 ? 1.057 -0.872 18.688 1 97.38 22 LEU B C 1
ATOM 2478 O O . LEU B 1 22 ? 0.546 -1.194 17.609 1 97.38 22 LEU B O 1
ATOM 2482 N N . ARG B 1 23 ? 0.46 -1.038 19.812 1 95.25 23 ARG B N 1
ATOM 2483 C CA . ARG B 1 23 ? -0.85 -1.675 19.891 1 95.25 23 ARG B CA 1
ATOM 2484 C C . ARG B 1 23 ? -1.904 -0.855 19.156 1 95.25 23 ARG B C 1
ATOM 2486 O O . ARG B 1 23 ? -2.713 -1.405 18.406 1 95.25 23 ARG B O 1
ATOM 2493 N N . ALA B 1 24 ? -1.919 0.416 19.344 1 94.19 24 ALA B N 1
ATOM 2494 C CA . ALA B 1 24 ? -2.889 1.302 18.703 1 94.19 24 ALA B CA 1
ATOM 2495 C C . ALA B 1 24 ? -2.758 1.249 17.172 1 94.19 24 ALA B C 1
ATOM 2497 O O . ALA B 1 24 ? -3.752 1.076 16.469 1 94.19 24 ALA B O 1
ATOM 2498 N N . ALA B 1 25 ? -1.544 1.357 16.734 1 95.38 25 ALA B N 1
ATOM 2499 C CA . ALA B 1 25 ? -1.291 1.401 15.289 1 95.38 25 ALA B CA 1
ATOM 2500 C C . ALA B 1 25 ? -1.522 0.036 14.648 1 95.38 25 ALA B C 1
ATOM 2502 O O . ALA B 1 25 ? -1.834 -0.054 13.461 1 95.38 25 ALA B O 1
ATOM 2503 N N . SER B 1 26 ? -1.353 -1.026 15.422 1 94.75 26 SER B N 1
ATOM 2504 C CA . SER B 1 26 ? -1.576 -2.373 14.906 1 94.75 26 SER B CA 1
ATOM 2505 C C . SER B 1 26 ? -3.066 -2.676 14.781 1 94.75 26 SER B C 1
ATOM 2507 O O . SER B 1 26 ? -3.473 -3.475 13.938 1 94.75 26 SER B O 1
ATOM 2509 N N . ALA B 1 27 ? -3.838 -2.035 15.555 1 91.38 27 ALA B N 1
ATOM 2510 C CA . ALA B 1 27 ? -5.273 -2.305 15.562 1 91.38 27 ALA B CA 1
ATOM 2511 C C . ALA B 1 27 ? -5.992 -1.499 14.484 1 91.38 27 ALA B C 1
ATOM 2513 O O . ALA B 1 27 ? -6.832 -2.035 13.758 1 91.38 27 ALA B O 1
ATOM 2514 N N . HIS B 1 28 ? -5.578 -0.247 14.312 1 92.31 28 HIS B N 1
ATOM 2515 C CA . HIS B 1 28 ? -6.379 0.645 13.484 1 92.31 28 HIS B CA 1
ATOM 2516 C C . HIS B 1 28 ? -5.59 1.126 12.273 1 92.31 28 HIS B C 1
ATOM 2518 O O . HIS B 1 28 ? -6.168 1.624 11.305 1 92.31 28 HIS B O 1
ATOM 2524 N N . GLY B 1 29 ? -4.316 0.965 12.352 1 96.81 29 GLY B N 1
ATOM 2525 C CA . GLY B 1 29 ? -3.484 1.583 11.328 1 96.81 29 GLY B CA 1
ATOM 2526 C C . GLY B 1 29 ? -3.418 3.094 11.445 1 96.81 29 GLY B C 1
ATOM 2527 O O . GLY B 1 29 ? -2.854 3.766 10.578 1 96.81 29 GLY B O 1
ATOM 2528 N N . PHE B 1 30 ? -4.09 3.615 12.461 1 97.81 30 PHE B N 1
ATOM 2529 C CA . PHE B 1 30 ? -4.141 5.027 12.812 1 97.81 30 PHE B CA 1
ATOM 2530 C C . PHE B 1 30 ? -3.959 5.219 14.312 1 97.81 30 PHE B C 1
ATOM 2532 O O . PHE B 1 30 ? -4.352 4.355 15.102 1 97.81 30 PHE B O 1
ATOM 2539 N N . VAL B 1 31 ? -3.4 6.332 14.68 1 98.19 31 VAL B N 1
ATOM 2540 C CA . VAL B 1 31 ? -3.24 6.691 16.094 1 98.19 31 VAL B CA 1
ATOM 2541 C C . VAL B 1 31 ? -3.127 8.211 16.219 1 98.19 31 VAL B C 1
ATOM 2543 O O . VAL B 1 31 ? -2.512 8.867 15.383 1 98.19 31 VAL B O 1
ATOM 2546 N N . PHE B 1 32 ? -3.734 8.742 17.25 1 98.19 32 PHE B N 1
ATOM 2547 C CA . PHE B 1 32 ? -3.482 10.133 17.594 1 98.19 32 PHE B CA 1
ATOM 2548 C C . PHE B 1 32 ? -2.256 10.258 18.5 1 98.19 32 PHE B C 1
ATOM 2550 O O . PHE B 1 32 ? -2.064 9.445 19.406 1 98.19 32 PHE B O 1
ATOM 2557 N N . VAL B 1 33 ? -1.427 11.234 18.219 1 98.31 33 VAL B N 1
ATOM 2558 C CA . VAL B 1 33 ? -0.293 11.492 19.094 1 98.31 33 VAL B CA 1
ATOM 2559 C C . VAL B 1 33 ? -0.449 12.867 19.75 1 98.31 33 VAL B C 1
ATOM 2561 O O . VAL B 1 33 ? -0.893 13.82 19.109 1 98.31 33 VAL B O 1
ATOM 2564 N N . SER B 1 34 ? -0.125 12.953 21.031 1 97.56 34 SER B N 1
ATOM 2565 C CA . SER B 1 34 ? -0.223 14.195 21.781 1 97.56 34 SER B CA 1
ATOM 2566 C C . SER B 1 34 ? 1.112 14.562 22.422 1 97.56 34 SER B C 1
ATOM 2568 O O . SER B 1 34 ? 2.057 13.766 22.391 1 97.56 34 SER B O 1
ATOM 2570 N N . ASN B 1 35 ? 1.181 15.797 22.906 1 97.06 35 ASN B N 1
ATOM 2571 C CA . ASN B 1 35 ? 2.328 16.359 23.609 1 97.06 35 ASN B CA 1
ATOM 2572 C C . ASN B 1 35 ? 3.588 16.312 22.75 1 97.06 35 ASN B C 1
ATOM 2574 O O . ASN B 1 35 ? 4.648 15.898 23.219 1 97.06 35 ASN B O 1
ATOM 2578 N N . TYR B 1 36 ? 3.352 16.703 21.469 1 97.44 36 TYR B N 1
ATOM 2579 C CA . TYR B 1 36 ? 4.418 16.766 20.484 1 97.44 36 TYR B CA 1
ATOM 2580 C C . TYR B 1 36 ? 5.004 18.172 20.391 1 97.44 36 TYR B C 1
ATOM 2582 O O . TYR B 1 36 ? 5.863 18.438 19.547 1 97.44 36 TYR B O 1
ATOM 2590 N N . GLY B 1 37 ? 4.652 19.141 21.219 1 97.12 37 GLY B N 1
ATOM 2591 C CA . GLY B 1 37 ? 4.891 20.562 21.078 1 97.12 37 GLY B CA 1
ATOM 2592 C C . GLY B 1 37 ? 6.363 20.922 21.125 1 97.12 37 GLY B C 1
ATOM 2593 O O . GLY B 1 37 ? 6.773 21.938 20.562 1 97.12 37 GLY B O 1
ATOM 2594 N N . ALA B 1 38 ? 7.172 20.141 21.812 1 97.31 38 ALA B N 1
ATOM 2595 C CA . ALA B 1 38 ? 8.609 20.422 21.875 1 97.31 38 ALA B CA 1
ATOM 2596 C C . ALA B 1 38 ? 9.258 20.266 20.516 1 97.31 38 ALA B C 1
ATOM 2598 O O . ALA B 1 38 ? 10.258 20.922 20.219 1 97.31 38 ALA B O 1
ATOM 2599 N N . ILE B 1 39 ? 8.695 19.469 19.672 1 98.25 39 ILE B N 1
ATOM 2600 C CA . ILE B 1 39 ? 9.234 19.188 18.344 1 98.25 39 ILE B CA 1
ATOM 2601 C C . ILE B 1 39 ? 8.523 20.062 17.312 1 98.25 39 ILE B C 1
ATOM 2603 O O . ILE B 1 39 ? 9.172 20.688 16.469 1 98.25 39 ILE B O 1
ATOM 2607 N N . LEU B 1 40 ? 7.262 20.109 17.438 1 98.44 40 LEU B N 1
ATOM 2608 C CA . LEU B 1 40 ? 6.391 20.859 16.531 1 98.44 40 LEU B CA 1
ATOM 2609 C C . LEU B 1 40 ? 5.395 21.719 17.312 1 98.44 40 LEU B C 1
ATOM 2611 O O . LEU B 1 40 ? 4.324 21.234 17.688 1 98.44 40 LEU B O 1
ATOM 2615 N N . PRO B 1 41 ? 5.762 22.953 17.531 1 97.88 41 PRO B N 1
ATOM 2616 C CA . PRO B 1 41 ? 4.855 23.828 18.281 1 97.88 41 PRO B CA 1
ATOM 2617 C C . PRO B 1 41 ? 3.506 24.016 17.578 1 97.88 41 PRO B C 1
ATOM 2619 O O . PRO B 1 41 ? 3.455 24.266 16.375 1 97.88 41 PRO B O 1
ATOM 2622 N N . PRO B 1 42 ? 2.424 23.938 18.344 1 95.88 42 PRO B N 1
ATOM 2623 C CA . PRO B 1 42 ? 1.084 24.016 17.75 1 95.88 42 PRO B CA 1
ATOM 2624 C C . PRO B 1 42 ? 0.853 25.312 17 1 95.88 42 PRO B C 1
ATOM 2626 O O . PRO B 1 42 ? 0.1 25.344 16.016 1 95.88 42 PRO B O 1
ATOM 2629 N N . HIS B 1 43 ? 1.485 26.375 17.422 1 95.81 43 HIS B N 1
ATOM 2630 C CA . HIS B 1 43 ? 1.284 27.656 16.75 1 95.81 43 HIS B CA 1
ATOM 2631 C C . HIS B 1 43 ? 1.804 27.594 15.312 1 95.81 43 HIS B C 1
ATOM 2633 O O . HIS B 1 43 ? 1.296 28.297 14.438 1 95.81 43 HIS B O 1
ATOM 2639 N N . HIS B 1 44 ? 2.875 26.75 15.008 1 97.25 44 HIS B N 1
ATOM 2640 C CA . HIS B 1 44 ? 3.338 26.562 13.641 1 97.25 44 HIS B CA 1
ATOM 2641 C C . HIS B 1 44 ? 2.252 25.922 12.781 1 97.25 44 HIS B C 1
ATOM 2643 O O . HIS B 1 44 ? 2.1 26.281 11.609 1 97.25 44 HIS B O 1
ATOM 2649 N N . VAL B 1 45 ? 1.487 25 13.336 1 97.88 45 VAL B N 1
ATOM 2650 C CA . VAL B 1 45 ? 0.398 24.344 12.625 1 97.88 45 VAL B CA 1
ATOM 2651 C C . VAL B 1 45 ? -0.691 25.359 12.289 1 97.88 45 VAL B C 1
ATOM 2653 O O . VAL B 1 45 ? -1.186 25.406 11.164 1 97.88 45 VAL B O 1
ATOM 2656 N N . CYS B 1 46 ? -1.018 26.188 13.242 1 96.44 46 CYS B N 1
ATOM 2657 C CA . CYS B 1 46 ? -2.031 27.219 13.047 1 96.44 46 CYS B CA 1
ATOM 2658 C C . CYS B 1 46 ? -1.634 28.172 11.922 1 96.44 46 CYS B C 1
ATOM 2660 O O . CYS B 1 46 ? -2.447 28.484 11.055 1 96.44 46 CYS B O 1
ATOM 2662 N N . GLN B 1 47 ? -0.431 28.594 12.008 1 97.06 47 GLN B N 1
ATOM 2663 C CA . GLN B 1 47 ? 0.061 29.531 10.992 1 97.06 47 GLN B CA 1
ATOM 2664 C C . GLN B 1 47 ? 0.021 28.891 9.602 1 97.06 47 GLN B C 1
ATOM 2666 O O . GLN B 1 47 ? -0.285 29.562 8.617 1 97.06 47 GLN B O 1
ATOM 2671 N N . MET B 1 48 ? 0.379 27.625 9.516 1 98.25 48 MET B N 1
ATOM 2672 C CA . MET B 1 48 ? 0.356 26.922 8.234 1 98.25 48 MET B CA 1
ATOM 2673 C C . MET B 1 48 ? -1.063 26.844 7.688 1 98.25 48 MET B C 1
ATOM 2675 O O . MET B 1 48 ? -1.273 26.953 6.48 1 98.25 48 MET B O 1
ATOM 2679 N N . PHE B 1 49 ? -2.043 26.641 8.539 1 97.81 49 PHE B N 1
ATOM 2680 C CA . PHE B 1 49 ? -3.43 26.609 8.094 1 97.81 49 PHE B CA 1
ATOM 2681 C C . PHE B 1 49 ? -3.855 27.969 7.562 1 97.81 49 PHE B C 1
ATOM 2683 O O . PHE B 1 49 ? -4.602 28.062 6.586 1 97.81 49 PHE B O 1
ATOM 2690 N N . GLU B 1 50 ? -3.424 29.016 8.242 1 97.38 50 GLU B N 1
ATOM 2691 C CA . GLU B 1 50 ? -3.725 30.359 7.758 1 97.38 50 GLU B CA 1
ATOM 2692 C C . GLU B 1 50 ? -3.143 30.594 6.367 1 97.38 50 GLU B C 1
ATOM 2694 O O . GLU B 1 50 ? -3.814 31.141 5.492 1 97.38 50 GLU B O 1
ATOM 2699 N N . LEU B 1 51 ? -1.946 30.172 6.254 1 98 51 LEU B N 1
ATOM 2700 C CA . LEU B 1 51 ? -1.286 30.281 4.957 1 98 51 LEU B CA 1
ATOM 2701 C C . LEU B 1 51 ? -2.018 29.469 3.896 1 98 51 LEU B C 1
ATOM 2703 O O . LEU B 1 51 ? -2.227 29.938 2.777 1 98 51 LEU B O 1
ATOM 2707 N N . SER B 1 52 ? -2.375 28.234 4.207 1 98 52 SER B N 1
ATOM 2708 C CA . SER B 1 52 ? -3.131 27.359 3.314 1 98 52 SER B CA 1
ATOM 2709 C C . SER B 1 52 ? -4.441 28.016 2.883 1 98 52 SER B C 1
ATOM 2711 O O . SER B 1 52 ? -4.773 28.031 1.695 1 98 52 SER B O 1
ATOM 2713 N N . ARG B 1 53 ? -5.152 28.562 3.818 1 96.62 53 ARG B N 1
ATOM 2714 C CA . ARG B 1 53 ? -6.41 29.234 3.529 1 96.62 53 ARG B CA 1
ATOM 2715 C C . ARG B 1 53 ? -6.203 30.406 2.562 1 96.62 53 ARG B C 1
ATOM 2717 O O . ARG B 1 53 ? -6.938 30.547 1.581 1 96.62 53 ARG B O 1
ATOM 2724 N N . ALA B 1 54 ? -5.246 31.172 2.859 1 97.25 54 ALA B N 1
ATOM 2725 C CA . ALA B 1 54 ? -4.953 32.312 2.002 1 97.25 54 ALA B CA 1
ATOM 2726 C C . ALA B 1 54 ? -4.629 31.859 0.58 1 97.25 54 ALA B C 1
ATOM 2728 O O . ALA B 1 54 ? -5.09 32.469 -0.388 1 97.25 54 ALA B O 1
ATOM 2729 N N . PHE B 1 55 ? -3.842 30.844 0.427 1 98 55 PHE B N 1
ATOM 2730 C CA . PHE B 1 55 ? -3.465 30.328 -0.881 1 98 55 PHE B CA 1
ATOM 2731 C C . PHE B 1 55 ? -4.691 29.844 -1.646 1 98 55 PHE B C 1
ATOM 2733 O O . PHE B 1 55 ? -4.914 30.234 -2.789 1 98 55 PHE B O 1
ATOM 2740 N N . PHE B 1 56 ? -5.539 29.016 -1.005 1 97.06 56 PHE B N 1
ATOM 2741 C CA . PHE B 1 56 ? -6.633 28.375 -1.728 1 97.06 56 PHE B CA 1
ATOM 2742 C C . PHE B 1 56 ? -7.75 29.375 -2.014 1 97.06 56 PHE B C 1
ATOM 2744 O O . PHE B 1 56 ? -8.602 29.125 -2.875 1 97.06 56 PHE B O 1
ATOM 2751 N N . GLN B 1 57 ? -7.777 30.453 -1.318 1 95.88 57 GLN B N 1
ATOM 2752 C CA . GLN B 1 57 ? -8.758 31.5 -1.578 1 95.88 57 GLN B CA 1
ATOM 2753 C C . GLN B 1 57 ? -8.312 32.406 -2.717 1 95.88 57 GLN B C 1
ATOM 2755 O O . GLN B 1 57 ? -9.086 33.219 -3.211 1 95.88 57 GLN B O 1
ATOM 2760 N N . SER B 1 58 ? -7.145 32.281 -3.143 1 96.88 58 SER B N 1
ATOM 2761 C CA . SER B 1 58 ? -6.66 33.062 -4.281 1 96.88 58 SER B CA 1
ATOM 2762 C C . SER B 1 58 ? -7.324 32.594 -5.578 1 96.88 58 SER B C 1
ATOM 2764 O O . SER B 1 58 ? -7.871 31.5 -5.652 1 96.88 58 SER B O 1
ATOM 2766 N N . PRO B 1 59 ? -7.301 33.469 -6.668 1 96 59 PRO B N 1
ATOM 2767 C CA . PRO B 1 59 ? -7.887 33.125 -7.961 1 96 59 PRO B CA 1
ATOM 2768 C C . PRO B 1 59 ? -7.227 31.875 -8.578 1 96 59 PRO B C 1
ATOM 2770 O O . PRO B 1 59 ? -6.047 31.625 -8.336 1 96 59 PRO B O 1
ATOM 2773 N N . ARG B 1 60 ? -8.016 31.188 -9.336 1 94.06 60 ARG B N 1
ATOM 2774 C CA . ARG B 1 60 ? -7.555 29.953 -9.984 1 94.06 60 ARG B CA 1
ATOM 2775 C C . ARG B 1 60 ? -6.27 30.203 -10.766 1 94.06 60 ARG B C 1
ATOM 2777 O O . ARG B 1 60 ? -5.371 29.359 -10.773 1 94.06 60 ARG B O 1
ATOM 2784 N N . GLU B 1 61 ? -6.168 31.344 -11.398 1 95.31 61 GLU B N 1
ATOM 2785 C CA . GLU B 1 61 ? -5.02 31.672 -12.242 1 95.31 61 GLU B CA 1
ATOM 2786 C C . GLU B 1 61 ? -3.732 31.734 -11.422 1 95.31 61 GLU B C 1
ATOM 2788 O O . GLU B 1 61 ? -2.664 31.359 -11.914 1 95.31 61 GLU B O 1
ATOM 2793 N N . VAL B 1 62 ? -3.857 32.219 -10.258 1 96.62 62 VAL B N 1
ATOM 2794 C CA . VAL B 1 62 ? -2.713 32.312 -9.359 1 96.62 62 VAL B CA 1
ATOM 2795 C C . VAL B 1 62 ? -2.268 30.906 -8.93 1 96.62 62 VAL B C 1
ATOM 2797 O O . VAL B 1 62 ? -1.075 30.594 -8.961 1 96.62 62 VAL B O 1
ATOM 2800 N N . LYS B 1 63 ? -3.188 30.078 -8.57 1 95.31 63 LYS B N 1
ATOM 2801 C CA . LYS B 1 63 ? -2.879 28.719 -8.156 1 95.31 63 LYS B CA 1
ATOM 2802 C C . LYS B 1 63 ? -2.299 27.906 -9.32 1 95.31 63 LYS B C 1
ATOM 2804 O O . LYS B 1 63 ? -1.374 27.109 -9.125 1 95.31 63 LYS B O 1
ATOM 2809 N N . ALA B 1 64 ? -2.764 28.219 -10.5 1 94.25 64 ALA B N 1
ATOM 2810 C CA . ALA B 1 64 ? -2.385 27.469 -11.695 1 94.25 64 ALA B CA 1
ATOM 2811 C C . ALA B 1 64 ? -1.005 27.891 -12.195 1 94.25 64 ALA B C 1
ATOM 2813 O O . ALA B 1 64 ? -0.47 27.297 -13.133 1 94.25 64 ALA B O 1
ATOM 2814 N N . GLU B 1 65 ? -0.434 28.859 -11.531 1 94.19 65 GLU B N 1
ATOM 2815 C CA . GLU B 1 65 ? 0.922 29.281 -11.875 1 94.19 65 GLU B CA 1
ATOM 2816 C C . GLU B 1 65 ? 1.913 28.125 -11.695 1 94.19 65 GLU B C 1
ATOM 2818 O O . GLU B 1 65 ? 2.936 28.078 -12.383 1 94.19 65 GLU B O 1
ATOM 2823 N N . CYS B 1 66 ? 1.661 27.344 -10.758 1 96.25 66 CYS B N 1
ATOM 2824 C CA . CYS B 1 66 ? 2.506 26.203 -10.453 1 96.25 66 CYS B CA 1
ATOM 2825 C C . CYS B 1 66 ? 1.703 24.906 -10.5 1 96.25 66 CYS B C 1
ATOM 2827 O O . CYS B 1 66 ? 1.435 24.297 -9.461 1 96.25 66 CYS B O 1
ATOM 2829 N N . PRO B 1 67 ? 1.445 24.5 -11.75 1 94.06 67 PRO B N 1
ATOM 2830 C CA . PRO B 1 67 ? 0.606 23.312 -11.891 1 94.06 67 PRO B CA 1
ATOM 2831 C C . PRO B 1 67 ? 1.326 22.031 -11.477 1 94.06 67 PRO B C 1
ATOM 2833 O O . PRO B 1 67 ? 2.559 22 -11.414 1 94.06 67 PRO B O 1
ATOM 2836 N N . TYR B 1 68 ? 0.558 21.031 -11.219 1 91.62 68 TYR B N 1
ATOM 2837 C CA . TYR B 1 68 ? 1.082 19.719 -10.859 1 91.62 68 TYR B CA 1
ATOM 2838 C C . TYR B 1 68 ? 1.995 19.188 -11.953 1 91.62 68 TYR B C 1
ATOM 2840 O O . TYR B 1 68 ? 1.661 19.25 -13.141 1 91.62 68 TYR B O 1
ATOM 2848 N N . GLN B 1 69 ? 3.133 18.781 -11.539 1 85.06 69 GLN B N 1
ATOM 2849 C CA . GLN B 1 69 ? 4.082 18.156 -12.461 1 85.06 69 GLN B CA 1
ATOM 2850 C C . GLN B 1 69 ? 4.109 16.641 -12.297 1 85.06 69 GLN B C 1
ATOM 2852 O O . GLN B 1 69 ? 4.602 16.125 -11.289 1 85.06 69 GLN B O 1
ATOM 2857 N N . LYS B 1 70 ? 3.697 15.984 -13.328 1 77.56 70 LYS B N 1
ATOM 2858 C CA . LYS B 1 70 ? 3.703 14.523 -13.312 1 77.56 70 LYS B CA 1
ATOM 2859 C C . LYS B 1 70 ? 5.121 13.984 -13.148 1 77.56 70 LYS B C 1
ATOM 2861 O O . LYS B 1 70 ? 6.066 14.5 -13.742 1 77.56 70 LYS B O 1
ATOM 2866 N N . GLY B 1 71 ? 5.285 12.984 -12.359 1 77.31 71 GLY B N 1
ATOM 2867 C CA . GLY B 1 71 ? 6.598 12.398 -12.125 1 77.31 71 GLY B CA 1
ATOM 2868 C C . GLY B 1 71 ? 7.328 13.023 -10.953 1 77.31 71 GLY B C 1
ATOM 2869 O O . GLY B 1 71 ? 8.289 12.453 -10.438 1 77.31 71 GLY B O 1
ATOM 2870 N N . LYS B 1 72 ? 6.82 14.18 -10.57 1 83.94 72 LYS B N 1
ATOM 2871 C CA . LYS B 1 72 ? 7.492 14.828 -9.445 1 83.94 72 LYS B CA 1
ATOM 2872 C C . LYS B 1 72 ? 6.578 14.891 -8.227 1 83.94 72 LYS B C 1
ATOM 2874 O O . LYS B 1 72 ? 7.043 15.141 -7.109 1 83.94 72 LYS B O 1
ATOM 2879 N N . ASN B 1 73 ? 5.297 14.695 -8.438 1 89.31 73 ASN B N 1
ATOM 2880 C CA . ASN B 1 73 ? 4.324 14.797 -7.352 1 89.31 73 ASN B CA 1
ATOM 2881 C C . ASN B 1 73 ? 4.375 16.156 -6.676 1 89.31 73 ASN B C 1
ATOM 2883 O O . ASN B 1 73 ? 4.375 16.25 -5.445 1 89.31 73 ASN B O 1
ATOM 2887 N N . GLN B 1 74 ? 4.566 17.234 -7.453 1 94.44 74 GLN B N 1
ATOM 2888 C CA . GLN B 1 74 ? 4.672 18.609 -6.953 1 94.44 74 GLN B CA 1
ATOM 2889 C C . GLN B 1 74 ? 3.729 19.531 -7.707 1 94.44 74 GLN B C 1
ATOM 2891 O O . GLN B 1 74 ? 3.49 19.359 -8.906 1 94.44 74 GLN B O 1
ATOM 2896 N N . GLY B 1 75 ? 3.24 20.531 -6.953 1 95.88 75 GLY B N 1
ATOM 2897 C CA . GLY B 1 75 ? 2.447 21.562 -7.602 1 95.88 75 GLY B CA 1
ATOM 2898 C C . GLY B 1 75 ? 0.969 21.469 -7.27 1 95.88 75 GLY B C 1
ATOM 2899 O O . GLY B 1 75 ? 0.573 20.734 -6.363 1 95.88 75 GLY B O 1
ATOM 2900 N N . TRP B 1 76 ? 0.177 22.312 -8 1 96.31 76 TRP B N 1
ATOM 2901 C CA . TRP B 1 76 ? -1.244 22.484 -7.719 1 96.31 76 TRP B CA 1
ATOM 2902 C C . TRP B 1 76 ? -2.082 21.484 -8.492 1 96.31 76 TRP B C 1
ATOM 2904 O O . TRP B 1 76 ? -1.897 21.297 -9.703 1 96.31 76 TRP B O 1
ATOM 2914 N N . VAL B 1 77 ? -2.854 20.797 -7.793 1 90.81 77 VAL B N 1
ATOM 2915 C CA . VAL B 1 77 ? -3.867 19.922 -8.375 1 90.81 77 VAL B CA 1
ATOM 2916 C C . VAL B 1 77 ? -5.242 20.578 -8.273 1 90.81 77 VAL B C 1
ATOM 2918 O O . VAL B 1 77 ? -5.719 20.859 -7.168 1 90.81 77 VAL B O 1
ATOM 2921 N N . GLY B 1 78 ? -5.801 20.828 -9.398 1 84.88 78 GLY B N 1
ATOM 2922 C CA . GLY B 1 78 ? -7.117 21.438 -9.414 1 84.88 78 GLY B CA 1
ATOM 2923 C C . GLY B 1 78 ? -8.25 20.438 -9.273 1 84.88 78 GLY B C 1
ATOM 2924 O O . GLY B 1 78 ? -8.023 19.219 -9.344 1 84.88 78 GLY B O 1
ATOM 2925 N N . MET B 1 79 ? -9.398 21.016 -9.047 1 69.81 79 MET B N 1
ATOM 2926 C CA . MET B 1 79 ? -10.586 20.188 -8.844 1 69.81 79 MET B CA 1
ATOM 2927 C C . MET B 1 79 ? -10.953 19.438 -10.125 1 69.81 79 MET B C 1
ATOM 2929 O O . MET B 1 79 ? -10.828 19.984 -11.219 1 69.81 79 MET B O 1
ATOM 2933 N N . HIS B 1 80 ? -10.938 18.172 -10.203 1 58.03 80 HIS B N 1
ATOM 2934 C CA . HIS B 1 80 ? -11.445 17.453 -11.375 1 58.03 80 HIS B CA 1
ATOM 2935 C C . HIS B 1 80 ? -12.961 17.578 -11.469 1 58.03 80 HIS B C 1
ATOM 2937 O O . HIS B 1 80 ? -13.68 17.203 -10.539 1 58.03 80 HIS B O 1
ATOM 2943 N N . ALA B 1 81 ? -13.453 18.656 -11.938 1 42.97 81 ALA B N 1
ATOM 2944 C CA . ALA B 1 81 ? -14.883 18.766 -12.25 1 42.97 81 ALA B CA 1
ATOM 2945 C C . ALA B 1 81 ? -15.383 17.484 -12.93 1 42.97 81 ALA B C 1
ATOM 2947 O O . ALA B 1 81 ? -16.594 17.328 -13.125 1 42.97 81 ALA B O 1
ATOM 2948 N N . GLU B 1 82 ? -14.578 16.797 -13.672 1 39.47 82 GLU B N 1
ATOM 2949 C CA . GLU B 1 82 ? -15.125 16.078 -14.828 1 39.47 82 GLU B CA 1
ATOM 2950 C C . GLU B 1 82 ? -16.25 15.133 -14.414 1 39.47 82 GLU B C 1
ATOM 2952 O O . GLU B 1 82 ? -17.266 15.023 -15.102 1 39.47 82 GLU B O 1
ATOM 2957 N N . THR B 1 83 ? -15.945 13.922 -13.844 1 39.03 83 THR B N 1
ATOM 2958 C CA . THR B 1 83 ? -16.734 12.836 -14.414 1 39.03 83 THR B CA 1
ATOM 2959 C C . THR B 1 83 ? -18.203 12.953 -14 1 39.03 83 THR B C 1
ATOM 2961 O O . THR B 1 83 ? -18.578 12.547 -12.898 1 39.03 83 THR B O 1
ATOM 2964 N N . LEU B 1 84 ? -18.719 14.047 -14.305 1 38.12 84 LEU B N 1
ATOM 2965 C CA . LEU B 1 84 ? -20.172 13.945 -14.344 1 38.12 84 LEU B CA 1
ATOM 2966 C C . LEU B 1 84 ? -20.625 12.852 -15.305 1 38.12 84 LEU B C 1
ATOM 2968 O O . LEU B 1 84 ? -20.469 12.984 -16.516 1 38.12 84 LEU B O 1
ATOM 2972 N N . ASP B 1 85 ? -20.234 11.727 -15.133 1 36.91 85 ASP B N 1
ATOM 2973 C CA . ASP B 1 85 ? -21.078 10.883 -15.977 1 36.91 85 ASP B CA 1
ATOM 2974 C C . ASP B 1 85 ? -22.547 11.242 -15.805 1 36.91 85 ASP B C 1
ATOM 2976 O O . ASP B 1 85 ? -23.078 11.227 -14.695 1 36.91 85 ASP B O 1
ATOM 2980 N N . PRO B 1 86 ? -23.156 11.891 -16.75 1 39.16 86 PRO B N 1
ATOM 2981 C CA . PRO B 1 86 ? -24.578 12.219 -16.719 1 39.16 86 PRO B CA 1
ATOM 2982 C C . PRO B 1 86 ? -25.422 11.102 -16.109 1 39.16 86 PRO B C 1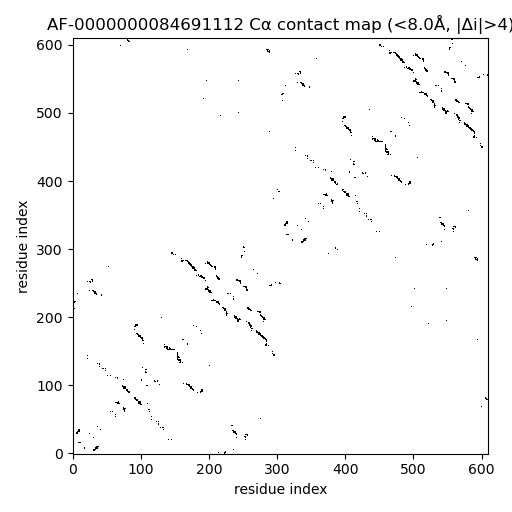
ATOM 2984 O O . PRO B 1 86 ? -26.438 11.375 -15.461 1 39.16 86 PRO B O 1
ATOM 2987 N N . LYS B 1 87 ? -25.203 9.898 -16.625 1 39.53 87 LYS B N 1
ATOM 2988 C CA . LYS B 1 87 ? -26.125 8.852 -16.203 1 39.53 87 LYS B CA 1
ATOM 2989 C C . LYS B 1 87 ? -25.953 8.539 -14.719 1 39.53 87 LYS B C 1
ATOM 2991 O O . LYS B 1 87 ? -26.812 7.895 -14.109 1 39.53 87 LYS B O 1
ATOM 2996 N N . SER B 1 88 ? -24.719 8.633 -14.227 1 41.94 88 SER B N 1
ATOM 2997 C CA . SER B 1 88 ? -24.578 8.281 -12.82 1 41.94 88 SER B CA 1
ATOM 2998 C C . SER B 1 88 ? -24.219 9.5 -11.977 1 41.94 88 SER B C 1
ATOM 3000 O O . SER B 1 88 ? -24.203 9.43 -10.75 1 41.94 88 SER B O 1
ATOM 3002 N N . GLN B 1 89 ? -24.422 10.789 -12.375 1 40.81 89 GLN B N 1
ATOM 3003 C CA . GLN B 1 89 ? -24.25 12.055 -11.664 1 40.81 89 GLN B CA 1
ATOM 3004 C C . GLN B 1 89 ? -23.188 11.93 -10.57 1 40.81 89 GLN B C 1
ATOM 3006 O O . GLN B 1 89 ? -23.281 12.586 -9.539 1 40.81 89 GLN B O 1
ATOM 3011 N N . LYS B 1 90 ? -22.391 10.969 -10.523 1 49.06 90 LYS B N 1
ATOM 3012 C CA . LYS B 1 90 ? -21.484 10.859 -9.375 1 49.06 90 LYS B CA 1
ATOM 3013 C C . LYS B 1 90 ? -20.281 11.789 -9.523 1 49.06 90 LYS B C 1
ATOM 3015 O O . LYS B 1 90 ? -19.688 11.867 -10.602 1 49.06 90 LYS B O 1
ATOM 3020 N N . ARG B 1 91 ? -20.297 12.953 -8.711 1 49.97 91 ARG B N 1
ATOM 3021 C CA . ARG B 1 91 ? -19.234 13.953 -8.594 1 49.97 91 ARG B CA 1
ATOM 3022 C C . ARG B 1 91 ? -18.047 13.398 -7.82 1 49.97 91 ARG B C 1
ATOM 3024 O O . ARG B 1 91 ? -18.219 12.758 -6.777 1 49.97 91 ARG B O 1
ATOM 3031 N N . GLY B 1 92 ? -16.844 13 -8.422 1 57.31 92 GLY B N 1
ATOM 3032 C CA . GLY B 1 92 ? -15.711 12.438 -7.691 1 57.31 92 GLY B CA 1
ATOM 3033 C C . GLY B 1 92 ? -14.562 13.414 -7.535 1 57.31 92 GLY B C 1
ATOM 3034 O O . GLY B 1 92 ? -14.422 14.359 -8.32 1 57.31 92 GLY B O 1
ATOM 3035 N N . ASP B 1 93 ? -13.852 13.492 -6.371 1 65.75 93 ASP B N 1
ATOM 3036 C CA . ASP B 1 93 ? -12.641 14.133 -5.859 1 65.75 93 ASP B CA 1
ATOM 3037 C C . ASP B 1 93 ? -12.758 15.656 -5.914 1 65.75 93 ASP B C 1
ATOM 3039 O O . ASP B 1 93 ? -11.961 16.312 -6.578 1 65.75 93 ASP B O 1
ATOM 3043 N N . PHE B 1 94 ? -13.641 16.25 -5.203 1 78.62 94 PHE B N 1
ATOM 3044 C CA . PHE B 1 94 ? -13.859 17.688 -5.055 1 78.62 94 PHE B CA 1
ATOM 3045 C C . PHE B 1 94 ? -12.852 18.297 -4.086 1 78.62 94 PHE B C 1
ATOM 3047 O O . PHE B 1 94 ? -13.203 18.641 -2.955 1 78.62 94 PHE B O 1
ATOM 3054 N N . LYS B 1 95 ? -11.656 18.297 -4.512 1 89.31 95 LYS B N 1
ATOM 3055 C CA . LYS B 1 95 ? -10.602 18.875 -3.672 1 89.31 95 LYS B CA 1
ATOM 3056 C C . LYS B 1 95 ? -9.539 19.562 -4.52 1 89.31 95 LYS B C 1
ATOM 3058 O O . LYS B 1 95 ? -9.406 19.281 -5.711 1 89.31 95 LYS B O 1
ATOM 3063 N N . GLU B 1 96 ? -8.891 20.562 -3.936 1 93.19 96 GLU B N 1
ATOM 3064 C CA . GLU B 1 96 ? -7.637 21.125 -4.43 1 93.19 96 GLU B CA 1
ATOM 3065 C C . GLU B 1 96 ? -6.469 20.75 -3.521 1 93.19 96 GLU B C 1
ATOM 3067 O O . GLU B 1 96 ? -6.652 20.531 -2.322 1 93.19 96 GLU B O 1
ATOM 3072 N N . ALA B 1 97 ? -5.387 20.625 -4.137 1 96.19 97 ALA B N 1
ATOM 3073 C CA . ALA B 1 97 ? -4.191 20.312 -3.355 1 96.19 97 ALA B CA 1
ATOM 3074 C C . ALA B 1 97 ? -2.979 21.078 -3.889 1 96.19 97 ALA B C 1
ATOM 3076 O O . ALA B 1 97 ? -2.949 21.469 -5.059 1 96.19 97 ALA B O 1
ATOM 3077 N N . PHE B 1 98 ? -2.1 21.359 -3.074 1 97.25 98 PHE B N 1
ATOM 3078 C CA . PHE B 1 98 ? -0.771 21.828 -3.451 1 97.25 98 PHE B CA 1
ATOM 3079 C C . PHE B 1 98 ? 0.31 21.016 -2.766 1 97.25 98 PHE B C 1
ATOM 3081 O O . PHE B 1 98 ? 0.438 21.047 -1.539 1 97.25 98 PHE B O 1
ATOM 3088 N N . ASN B 1 99 ? 1.066 20.281 -3.6 1 97.31 99 ASN B N 1
ATOM 3089 C CA . ASN B 1 99 ? 2.129 19.406 -3.105 1 97.31 99 ASN B CA 1
ATOM 3090 C C . ASN B 1 99 ? 3.479 20.125 -3.107 1 97.31 99 ASN B C 1
ATOM 3092 O O . ASN B 1 99 ? 3.898 20.656 -4.129 1 97.31 99 ASN B O 1
ATOM 3096 N N . ILE B 1 100 ? 4.094 20.125 -1.959 1 98 100 ILE B N 1
ATOM 3097 C CA . ILE B 1 100 ? 5.422 20.703 -1.806 1 98 100 ILE B CA 1
ATOM 3098 C C . ILE B 1 100 ? 6.441 19.609 -1.535 1 98 100 ILE B C 1
ATOM 3100 O O . ILE B 1 100 ? 6.363 18.906 -0.516 1 98 100 ILE B O 1
ATOM 3104 N N . GLY B 1 101 ? 7.43 19.453 -2.393 1 97.12 101 GLY B N 1
ATOM 3105 C CA . GLY B 1 101 ? 8.445 18.422 -2.27 1 97.12 101 GLY B CA 1
ATOM 3106 C C . GLY B 1 101 ? 9.383 18.641 -1.098 1 97.12 101 GLY B C 1
ATOM 3107 O O . GLY B 1 101 ? 9.195 19.578 -0.312 1 97.12 101 GLY B O 1
ATOM 3108 N N . GLU B 1 102 ? 10.336 17.828 -0.994 1 96.56 102 GLU B N 1
ATOM 3109 C CA . GLU B 1 102 ? 11.266 17.828 0.131 1 96.56 102 GLU B CA 1
ATOM 3110 C C . GLU B 1 102 ? 12.25 19 0.032 1 96.56 102 GLU B C 1
ATOM 3112 O O . GLU B 1 102 ? 12.906 19.172 -0.997 1 96.56 102 GLU B O 1
ATOM 3117 N N . TYR B 1 103 ? 12.328 19.766 1.136 1 95.88 103 TYR B N 1
ATOM 3118 C CA . TYR B 1 103 ? 13.367 20.797 1.245 1 95.88 103 TYR B CA 1
ATOM 3119 C C . TYR B 1 103 ? 14.727 20.172 1.513 1 95.88 103 TYR B C 1
ATOM 3121 O O . TYR B 1 103 ? 14.914 19.469 2.514 1 95.88 103 TYR B O 1
ATOM 3129 N N . THR B 1 104 ? 15.641 20.219 0.673 1 89.5 104 THR B N 1
ATOM 3130 C CA . THR B 1 104 ? 17 19.734 0.878 1 89.5 104 THR B CA 1
ATOM 3131 C C . THR B 1 104 ? 17.953 20.891 1.214 1 89.5 104 THR B C 1
ATOM 3133 O O . THR B 1 104 ? 19.078 20.656 1.646 1 89.5 104 THR B O 1
ATOM 3136 N N . GLY B 1 105 ? 17.562 22.047 1.158 1 87.88 105 GLY B N 1
ATOM 3137 C CA . GLY B 1 105 ? 18.266 23.281 1.471 1 87.88 105 GLY B CA 1
ATOM 3138 C C . GLY B 1 105 ? 17.344 24.391 1.933 1 87.88 105 GLY B C 1
ATOM 3139 O O . GLY B 1 105 ? 16.312 24.141 2.551 1 87.88 105 GLY B O 1
ATOM 3140 N N . GLU B 1 106 ? 17.812 25.562 1.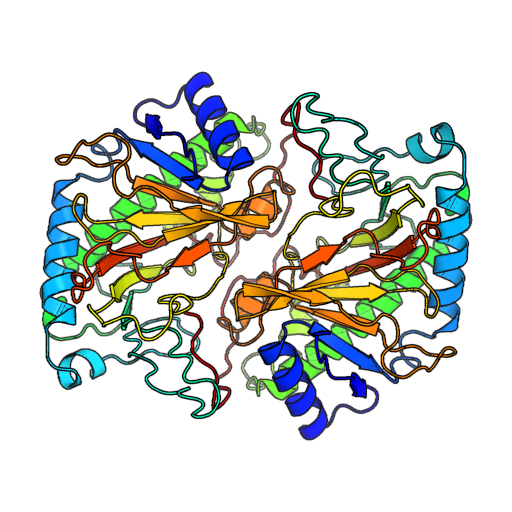674 1 88.81 106 GLU B N 1
ATOM 3141 C CA . GLU B 1 106 ? 17.094 26.703 2.219 1 88.81 106 GLU B CA 1
ATOM 3142 C C . GLU B 1 106 ? 16 27.188 1.265 1 88.81 106 GLU B C 1
ATOM 3144 O O . GLU B 1 106 ? 15.148 27.984 1.642 1 88.81 106 GLU B O 1
ATOM 3149 N N . CYS B 1 107 ? 16.047 26.594 0.091 1 92.38 107 CYS B N 1
ATOM 3150 C CA . CYS B 1 107 ? 15.086 27.062 -0.904 1 92.38 107 CYS B CA 1
ATOM 3151 C C . CYS B 1 107 ? 14.07 25.969 -1.223 1 92.38 107 CYS B C 1
ATOM 3153 O O . CYS B 1 107 ? 14.367 24.781 -1.076 1 92.38 107 CYS B O 1
ATOM 3155 N N . ALA B 1 108 ? 12.969 26.469 -1.685 1 94.75 108 ALA B N 1
ATOM 3156 C CA . ALA B 1 108 ? 11.906 25.547 -2.064 1 94.75 108 ALA B CA 1
ATOM 3157 C C . ALA B 1 108 ? 12.375 24.578 -3.15 1 94.75 108 ALA B C 1
ATOM 3159 O O . ALA B 1 108 ? 13.133 24.969 -4.043 1 94.75 108 ALA B O 1
ATOM 3160 N N . PRO B 1 109 ? 11.891 23.359 -3.072 1 95.31 109 PRO B N 1
ATOM 3161 C CA . PRO B 1 109 ? 12.273 22.344 -4.055 1 95.31 109 PRO B CA 1
ATOM 3162 C C . PRO B 1 109 ? 11.617 22.562 -5.414 1 95.31 109 PRO B C 1
ATOM 3164 O O . PRO B 1 109 ? 11.914 21.844 -6.371 1 95.31 109 PRO B O 1
ATOM 3167 N N . GLN B 1 110 ? 10.688 23.5 -5.516 1 96.31 110 GLN B N 1
ATOM 3168 C CA . GLN B 1 110 ? 9.938 23.844 -6.719 1 96.31 110 GLN B CA 1
ATOM 3169 C C . GLN B 1 110 ? 9.484 25.297 -6.707 1 96.31 110 GLN B C 1
ATOM 3171 O O . GLN B 1 110 ? 9.547 25.953 -5.668 1 96.31 110 GLN B O 1
ATOM 3176 N N . PRO B 1 111 ? 8.984 25.781 -7.867 1 95.88 111 PRO B N 1
ATOM 3177 C CA . PRO B 1 111 ? 8.383 27.125 -7.824 1 95.88 111 PRO B CA 1
ATOM 3178 C C . PRO B 1 111 ? 7.164 27.188 -6.91 1 95.88 111 PRO B C 1
ATOM 3180 O O . PRO B 1 111 ? 6.383 26.234 -6.844 1 95.88 111 PRO B O 1
ATOM 3183 N N . LEU B 1 112 ? 7.082 28.297 -6.246 1 97.56 112 LEU B N 1
ATOM 3184 C CA . LEU B 1 112 ? 5.934 28.547 -5.379 1 97.56 112 LEU B CA 1
ATOM 3185 C C . LEU B 1 112 ? 5.043 29.641 -5.957 1 97.56 112 LEU B C 1
ATOM 3187 O O . LEU B 1 112 ? 5.543 30.641 -6.5 1 97.56 112 LEU B O 1
ATOM 3191 N N . PRO B 1 113 ? 3.766 29.422 -5.867 1 97.06 113 PRO B N 1
ATOM 3192 C CA . PRO B 1 113 ? 2.875 30.5 -6.297 1 97.06 113 PRO B CA 1
ATOM 3193 C C . PRO B 1 113 ? 3.01 31.766 -5.434 1 97.06 113 PRO B C 1
ATOM 3195 O O . PRO B 1 113 ? 3.547 31.703 -4.324 1 97.06 113 PRO B O 1
ATOM 3198 N N . ALA B 1 114 ? 2.516 32.844 -5.883 1 96.12 114 ALA B N 1
ATOM 3199 C CA . ALA B 1 114 ? 2.729 34.188 -5.312 1 96.12 114 ALA B CA 1
ATOM 3200 C C . ALA B 1 114 ? 2.32 34.219 -3.844 1 96.12 114 ALA B C 1
ATOM 3202 O O . ALA B 1 114 ? 3.055 34.75 -3.002 1 96.12 114 ALA B O 1
ATOM 3203 N N . PRO B 1 115 ? 1.229 33.625 -3.461 1 96.94 115 PRO B N 1
ATOM 3204 C CA . PRO B 1 115 ? 0.811 33.688 -2.061 1 96.94 115 PRO B CA 1
ATOM 3205 C C . PRO B 1 115 ? 1.729 32.906 -1.12 1 96.94 115 PRO B C 1
ATOM 3207 O O . PRO B 1 115 ? 1.775 33.219 0.079 1 96.94 115 PRO B O 1
ATOM 3210 N N . LEU B 1 116 ? 2.461 31.953 -1.638 1 97.88 116 LEU B N 1
ATOM 3211 C CA . LEU B 1 116 ? 3.291 31.094 -0.799 1 97.88 116 LEU B CA 1
ATOM 3212 C C . LEU B 1 116 ? 4.746 31.531 -0.836 1 97.88 116 LEU B C 1
ATOM 3214 O O . LEU B 1 116 ? 5.512 31.25 0.09 1 97.88 116 LEU B O 1
ATOM 3218 N N . ARG B 1 117 ? 5.129 32.25 -1.792 1 96.81 117 ARG B N 1
ATOM 3219 C CA . ARG B 1 117 ? 6.523 32.594 -2.066 1 96.81 117 ARG B CA 1
ATOM 3220 C C . ARG B 1 117 ? 7.148 33.344 -0.888 1 96.81 117 ARG B C 1
ATOM 3222 O O . ARG B 1 117 ? 8.266 33.031 -0.478 1 96.81 117 ARG B O 1
ATOM 3229 N N . PRO B 1 118 ? 6.43 34.312 -0.299 1 97.44 118 PRO B N 1
ATOM 3230 C CA . PRO B 1 118 ? 7.035 35.062 0.821 1 97.44 118 PRO B CA 1
ATOM 3231 C C . PRO B 1 118 ? 7.254 34.156 2.047 1 97.44 118 PRO B C 1
ATOM 3233 O O . PRO B 1 118 ? 7.953 34.562 2.98 1 97.44 118 PRO B O 1
ATOM 3236 N N . TYR B 1 119 ? 6.684 33.031 2.041 1 98 119 TYR B N 1
ATOM 3237 C CA . TYR B 1 119 ? 6.711 32.188 3.229 1 98 119 TYR B CA 1
ATOM 3238 C C . TYR B 1 119 ? 7.574 30.953 2.998 1 98 119 TYR B C 1
ATOM 3240 O O . TYR B 1 119 ? 7.379 29.922 3.645 1 98 119 TYR B O 1
ATOM 3248 N N . ASP B 1 120 ? 8.516 31.031 2.1 1 97.88 120 ASP B N 1
ATOM 3249 C CA . ASP B 1 120 ? 9.414 29.938 1.735 1 97.88 120 ASP B CA 1
ATOM 3250 C C . ASP B 1 120 ? 10.133 29.391 2.963 1 97.88 120 ASP B C 1
ATOM 3252 O O . ASP B 1 120 ? 10.117 28.188 3.213 1 97.88 120 ASP B O 1
ATOM 3256 N N . ALA B 1 121 ? 10.672 30.25 3.754 1 97.06 121 ALA B N 1
ATOM 3257 C CA . ALA B 1 121 ? 11.406 29.844 4.945 1 97.06 121 ALA B CA 1
ATOM 3258 C C . ALA B 1 121 ? 10.492 29.156 5.949 1 97.06 121 ALA B C 1
ATOM 3260 O O . ALA B 1 121 ? 10.875 28.156 6.582 1 97.06 121 ALA B O 1
ATOM 3261 N N . GLN B 1 122 ? 9.305 29.672 6.09 1 97.25 122 GLN B N 1
ATOM 3262 C CA . GLN B 1 122 ? 8.328 29.094 7.012 1 97.25 122 GLN B CA 1
ATOM 3263 C C . GLN B 1 122 ? 7.895 27.703 6.559 1 97.25 122 GLN B C 1
ATOM 3265 O O . GLN B 1 122 ? 7.73 26.812 7.383 1 97.25 122 GLN B O 1
ATOM 3270 N N . LEU B 1 123 ? 7.711 27.547 5.254 1 98.38 123 LEU B N 1
ATOM 3271 C CA . LEU B 1 123 ? 7.359 26.25 4.691 1 98.38 123 LEU B CA 1
ATOM 3272 C C . LEU B 1 123 ? 8.461 25.219 4.957 1 98.38 123 LEU B C 1
ATOM 3274 O O . LEU B 1 123 ? 8.18 24.094 5.375 1 98.38 123 LEU B O 1
ATOM 3278 N N . GLY B 1 124 ? 9.641 25.625 4.75 1 97.94 124 GLY B N 1
ATOM 3279 C CA . GLY B 1 124 ? 10.773 24.75 5.012 1 97.94 124 GLY B CA 1
ATOM 3280 C C . GLY B 1 124 ? 10.891 24.344 6.469 1 97.94 124 GLY B C 1
ATOM 3281 O O . GLY B 1 124 ? 11.133 23.188 6.777 1 97.94 124 GLY B O 1
ATOM 3282 N N . LEU B 1 125 ? 10.766 25.344 7.336 1 97.69 125 LEU B N 1
ATOM 3283 C CA . LEU B 1 125 ? 10.852 25.078 8.766 1 97.69 125 LEU B CA 1
ATOM 3284 C C . LEU B 1 125 ? 9.742 24.125 9.203 1 97.69 125 LEU B C 1
ATOM 3286 O O . LEU B 1 125 ? 9.984 23.203 9.984 1 97.69 125 LEU B O 1
ATOM 3290 N N . PHE B 1 126 ? 8.547 24.359 8.734 1 98.38 126 PHE B N 1
ATOM 3291 C CA . PHE B 1 126 ? 7.422 23.5 9.078 1 98.38 126 PHE B CA 1
ATOM 3292 C C . PHE B 1 126 ? 7.684 22.062 8.625 1 98.38 126 PHE B C 1
ATOM 3294 O O . PHE B 1 126 ? 7.473 21.125 9.391 1 98.38 126 PHE B O 1
ATOM 3301 N N . GLN B 1 127 ? 8.133 21.875 7.406 1 98.25 127 GLN B N 1
ATOM 3302 C CA . GLN B 1 127 ? 8.438 20.531 6.898 1 98.25 127 GLN B CA 1
ATOM 3303 C C . GLN B 1 127 ? 9.523 19.859 7.738 1 98.25 127 GLN B C 1
ATOM 3305 O O . GLN B 1 127 ? 9.43 18.672 8.031 1 98.25 127 GLN B O 1
ATOM 3310 N N . ALA B 1 128 ? 10.523 20.641 8.078 1 97.94 128 ALA B N 1
ATOM 3311 C CA . ALA B 1 128 ? 11.609 20.094 8.898 1 97.94 128 ALA B CA 1
ATOM 3312 C C . ALA B 1 128 ? 11.086 19.594 10.242 1 97.94 128 ALA B C 1
ATOM 3314 O O . ALA B 1 128 ? 11.508 18.547 10.727 1 97.94 128 ALA B O 1
ATOM 3315 N N . ARG B 1 129 ? 10.211 20.344 10.812 1 98.5 129 ARG B N 1
ATOM 3316 C CA . ARG B 1 129 ? 9.641 19.953 12.102 1 98.5 129 ARG B CA 1
ATOM 3317 C C . ARG B 1 129 ? 8.734 18.734 11.961 1 98.5 129 ARG B C 1
ATOM 3319 O O . ARG B 1 129 ? 8.727 17.859 12.82 1 98.5 129 ARG B O 1
ATOM 3326 N N . CYS B 1 130 ? 7.934 18.688 10.875 1 98.81 130 CYS B N 1
ATOM 3327 C CA . CYS B 1 130 ? 7.145 17.5 10.602 1 98.81 130 CYS B CA 1
ATOM 3328 C C . CYS B 1 130 ? 8.039 16.266 10.492 1 98.81 130 CYS B C 1
ATOM 3330 O O . CYS B 1 130 ? 7.738 15.219 11.078 1 98.81 130 CYS B O 1
ATOM 3332 N N . HIS B 1 131 ? 9.117 16.422 9.797 1 98.69 131 HIS B N 1
ATOM 3333 C CA . HIS B 1 131 ? 10.047 15.32 9.625 1 98.69 131 HIS B CA 1
ATOM 3334 C C . HIS B 1 131 ? 10.641 14.883 10.953 1 98.69 131 HIS B C 1
ATOM 3336 O O . HIS B 1 131 ? 10.766 13.68 11.219 1 98.69 131 HIS B O 1
ATOM 3342 N N . ALA B 1 132 ? 10.992 15.859 11.742 1 98.62 132 ALA B N 1
ATOM 3343 C CA . ALA B 1 132 ? 11.547 15.547 13.055 1 98.62 132 ALA B CA 1
ATOM 3344 C C . ALA B 1 132 ? 10.539 14.781 13.914 1 98.62 132 ALA B C 1
ATOM 3346 O O . ALA B 1 132 ? 10.914 13.852 14.641 1 98.62 132 ALA B O 1
ATOM 3347 N N . LEU B 1 133 ? 9.297 15.188 13.883 1 98.75 133 LEU B N 1
ATOM 3348 C CA . LEU B 1 133 ? 8.266 14.477 14.625 1 98.75 133 LEU B CA 1
ATOM 3349 C C . LEU B 1 133 ? 8.109 13.047 14.102 1 98.75 133 LEU B C 1
ATOM 3351 O O . LEU B 1 133 ? 7.977 12.109 14.883 1 98.75 133 LEU B O 1
ATOM 3355 N N . CYS B 1 134 ? 8.133 12.859 12.773 1 98.81 134 CYS B N 1
ATOM 3356 C CA . CYS B 1 134 ? 8.07 11.523 12.195 1 98.81 134 CYS B CA 1
ATOM 3357 C C . CYS B 1 134 ? 9.234 10.664 12.68 1 98.81 134 CYS B C 1
ATOM 3359 O O . CYS B 1 134 ? 9.039 9.508 13.062 1 98.81 134 CYS B O 1
ATOM 3361 N N . ALA B 1 135 ? 10.43 11.25 12.672 1 98.62 135 ALA B N 1
ATOM 3362 C CA . ALA B 1 135 ? 11.594 10.516 13.148 1 98.62 135 ALA B CA 1
ATOM 3363 C C . ALA B 1 135 ? 11.414 10.078 14.594 1 98.62 135 ALA B C 1
ATOM 3365 O O . ALA B 1 135 ? 11.766 8.953 14.961 1 98.62 135 ALA B O 1
ATOM 3366 N N . HIS B 1 136 ? 10.891 10.969 15.359 1 98.69 136 HIS B N 1
ATOM 3367 C CA . HIS B 1 136 ? 10.633 10.672 16.766 1 98.69 136 HIS B CA 1
ATOM 3368 C C . HIS B 1 136 ? 9.648 9.516 16.922 1 98.69 136 HIS B C 1
ATOM 3370 O O . HIS B 1 136 ? 9.906 8.578 17.672 1 98.69 136 HIS B O 1
ATOM 3376 N N . ILE B 1 137 ? 8.578 9.539 16.219 1 98.75 137 ILE B N 1
ATOM 3377 C CA . ILE B 1 137 ? 7.559 8.492 16.266 1 98.75 137 ILE B CA 1
ATOM 3378 C C . ILE B 1 137 ? 8.148 7.176 15.758 1 98.75 137 ILE B C 1
ATOM 3380 O O . ILE B 1 137 ? 7.895 6.117 16.344 1 98.75 137 ILE B O 1
ATOM 3384 N N . LEU B 1 138 ? 8.938 7.195 14.711 1 98.69 138 LEU B N 1
ATOM 3385 C CA . LEU B 1 138 ? 9.562 6.008 14.148 1 98.69 138 LEU B CA 1
ATOM 3386 C C . LEU B 1 138 ? 10.539 5.383 15.133 1 98.69 138 LEU B C 1
ATOM 3388 O O . LEU B 1 138 ? 10.672 4.156 15.195 1 98.69 138 LEU B O 1
ATOM 3392 N N . ASP B 1 139 ? 11.219 6.246 15.898 1 98.44 139 ASP B N 1
ATOM 3393 C CA . ASP B 1 139 ? 12.078 5.734 16.953 1 98.44 139 ASP B CA 1
ATOM 3394 C C . ASP B 1 139 ? 11.273 4.977 18.016 1 98.44 139 ASP B C 1
ATOM 3396 O O . ASP B 1 139 ? 11.711 3.945 18.516 1 98.44 139 ASP B O 1
ATOM 3400 N N . ILE B 1 140 ? 10.141 5.508 18.359 1 98.62 140 ILE B N 1
ATOM 3401 C CA . ILE B 1 140 ? 9.289 4.859 19.359 1 98.62 140 ILE B CA 1
ATOM 3402 C C . ILE B 1 140 ? 8.828 3.504 18.828 1 98.62 140 ILE B C 1
ATOM 3404 O O . ILE B 1 140 ? 8.797 2.518 19.562 1 98.62 140 ILE B O 1
ATOM 3408 N N . PHE B 1 141 ? 8.477 3.389 17.562 1 98.31 141 PHE B N 1
ATOM 3409 C CA . PHE B 1 141 ? 8.141 2.102 16.969 1 98.31 141 PHE B CA 1
ATOM 3410 C C . PHE B 1 141 ? 9.328 1.149 17.031 1 98.31 141 PHE B C 1
ATOM 3412 O O . PHE B 1 141 ? 9.164 -0.042 17.297 1 98.31 141 PHE B O 1
ATOM 3419 N N . GLY B 1 142 ? 10.531 1.682 16.703 1 97.75 142 GLY B N 1
ATOM 3420 C CA . GLY B 1 142 ? 11.719 0.849 16.812 1 97.75 142 GLY B CA 1
ATOM 3421 C C . GLY B 1 142 ? 11.898 0.262 18.203 1 97.75 142 GLY B C 1
ATOM 3422 O O . GLY B 1 142 ? 12.25 -0.911 18.344 1 97.75 142 GLY B O 1
ATOM 3423 N N . LEU B 1 143 ? 11.672 1.089 19.188 1 97.62 143 LEU B N 1
ATOM 3424 C CA . LEU B 1 143 ? 11.734 0.644 20.578 1 97.62 143 LEU B CA 1
ATOM 3425 C C . LEU B 1 143 ? 10.688 -0.429 20.859 1 97.62 143 LEU B C 1
ATOM 3427 O O . LEU B 1 143 ? 10.992 -1.461 21.453 1 97.62 143 LEU B O 1
ATOM 3431 N N . ALA B 1 144 ? 9.477 -0.178 20.422 1 97.69 144 ALA B N 1
ATOM 3432 C CA . ALA B 1 144 ? 8.359 -1.096 20.656 1 97.69 144 ALA B CA 1
ATOM 3433 C C . ALA B 1 144 ? 8.625 -2.455 20.016 1 97.69 144 ALA B C 1
ATOM 3435 O O . ALA B 1 144 ? 8.219 -3.49 20.547 1 97.69 144 ALA B O 1
ATOM 3436 N N . LEU B 1 145 ? 9.32 -2.467 18.891 1 96.56 145 LEU B N 1
ATOM 3437 C CA . LEU B 1 145 ? 9.57 -3.688 18.141 1 96.56 145 LEU B CA 1
ATOM 3438 C C . LEU B 1 145 ? 10.812 -4.402 18.641 1 96.56 145 LEU B C 1
ATOM 3440 O O . LEU B 1 145 ? 11.18 -5.461 18.125 1 96.56 145 LEU B O 1
ATOM 3444 N N . GLU B 1 146 ? 11.445 -3.861 19.578 1 95.94 146 GLU B N 1
ATOM 3445 C CA . GLU B 1 146 ? 12.594 -4.465 20.25 1 95.94 146 GLU B CA 1
ATOM 3446 C C . GLU B 1 146 ? 13.648 -4.895 19.234 1 95.94 146 GLU B C 1
ATOM 3448 O O . GLU B 1 146 ? 14.141 -6.027 19.281 1 95.94 146 GLU B O 1
ATOM 3453 N N . ILE B 1 147 ? 13.914 -4.051 18.312 1 95.19 147 ILE B N 1
ATOM 3454 C CA . ILE B 1 147 ? 14.93 -4.332 17.312 1 95.19 147 ILE B CA 1
ATOM 3455 C C . ILE B 1 147 ? 16.312 -4.414 17.969 1 95.19 147 ILE B C 1
ATOM 3457 O O . ILE B 1 147 ? 16.703 -3.496 18.688 1 95.19 147 ILE B O 1
ATOM 3461 N N . PRO B 1 148 ? 17.016 -5.484 17.75 1 95.19 148 PRO B N 1
ATOM 3462 C CA . PRO B 1 148 ? 18.328 -5.625 18.391 1 95.19 148 PRO B CA 1
ATOM 3463 C C . PRO B 1 148 ? 19.297 -4.496 18 1 95.19 148 PRO B C 1
ATOM 3465 O O . PRO B 1 148 ? 19.297 -4.051 16.859 1 95.19 148 PRO B O 1
ATOM 3468 N N . ALA B 1 149 ? 20.078 -4.062 18.984 1 95 149 ALA B N 1
ATOM 3469 C CA . ALA B 1 149 ? 21.047 -2.992 18.766 1 95 149 ALA B CA 1
ATOM 3470 C C . ALA B 1 149 ? 22.016 -3.355 17.641 1 95 149 ALA B C 1
ATOM 3472 O O . ALA B 1 149 ? 22.406 -2.494 16.844 1 95 149 ALA B O 1
ATOM 3473 N N . SER B 1 150 ? 22.344 -4.688 17.484 1 95.31 150 SER B N 1
ATOM 3474 C CA . SER B 1 150 ? 23.266 -5.176 16.469 1 95.31 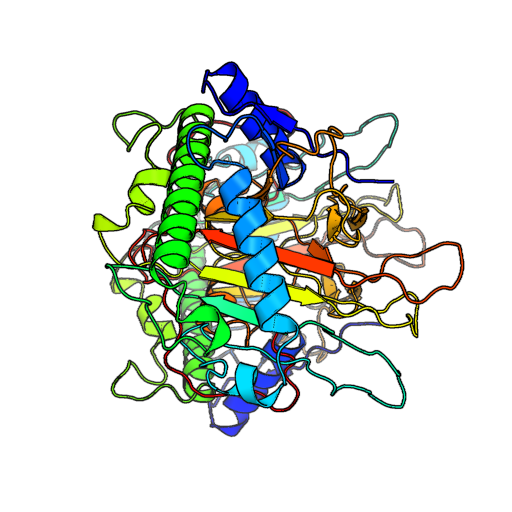150 SER B CA 1
ATOM 3475 C C . SER B 1 150 ? 22.672 -5.055 15.07 1 95.31 150 SER B C 1
ATOM 3477 O O . SER B 1 150 ? 23.406 -5.105 14.078 1 95.31 150 SER B O 1
ATOM 3479 N N . GLU B 1 151 ? 21.359 -4.84 15.047 1 94.06 151 GLU B N 1
ATOM 3480 C CA . GLU B 1 151 ? 20.703 -4.793 13.75 1 94.06 151 GLU B CA 1
ATOM 3481 C C . GLU B 1 151 ? 20.125 -3.404 13.477 1 94.06 151 GLU B C 1
ATOM 3483 O O . GLU B 1 151 ? 19.234 -3.25 12.633 1 94.06 151 GLU B O 1
ATOM 3488 N N . GLY B 1 152 ? 20.453 -2.4 14.195 1 94.56 152 GLY B N 1
ATOM 3489 C CA . GLY B 1 152 ? 20.031 -1.028 13.969 1 94.56 152 GLY B CA 1
ATOM 3490 C C . GLY B 1 152 ? 19.266 -0.435 15.141 1 94.56 152 GLY B C 1
ATOM 3491 O O . GLY B 1 152 ? 19.141 0.786 15.242 1 94.56 152 GLY B O 1
ATOM 3492 N N . GLY B 1 153 ? 18.734 -1.343 16.047 1 96.5 153 GLY B N 1
ATOM 3493 C CA . GLY B 1 153 ? 18.109 -0.891 17.281 1 96.5 153 GLY B CA 1
ATOM 3494 C C . GLY B 1 153 ? 16.891 -0.021 17.047 1 96.5 153 GLY B C 1
ATOM 3495 O O . GLY B 1 153 ? 16.234 -0.129 16.016 1 96.5 153 GLY B O 1
ATOM 3496 N N . ALA B 1 154 ? 16.578 0.836 18.047 1 96.12 154 ALA B N 1
ATOM 3497 C CA . ALA B 1 154 ? 15.367 1.659 18.047 1 96.12 154 ALA B CA 1
ATOM 3498 C C . ALA B 1 154 ? 15.391 2.652 16.891 1 96.12 154 ALA B C 1
ATOM 3500 O O . ALA B 1 154 ? 14.336 3.125 16.438 1 96.12 154 ALA B O 1
ATOM 3501 N N . SER B 1 155 ? 16.547 2.959 16.328 1 97.44 155 SER B N 1
ATOM 3502 C CA . SER B 1 155 ? 16.672 3.973 15.289 1 97.44 155 SER B CA 1
ATOM 3503 C C . SER B 1 155 ? 16.594 3.35 13.898 1 97.44 155 SER B C 1
ATOM 3505 O O . SER B 1 155 ? 16.844 4.023 12.898 1 97.44 155 SER B O 1
ATOM 3507 N N . TRP B 1 156 ? 16.234 2.051 13.812 1 97.94 156 TRP B N 1
ATOM 3508 C CA . TRP B 1 156 ? 16.234 1.313 12.555 1 97.94 156 TRP B CA 1
ATOM 3509 C C . TRP B 1 156 ? 15.43 2.053 11.492 1 97.94 156 TRP B C 1
ATOM 3511 O O . TRP B 1 156 ? 15.906 2.271 10.375 1 97.94 156 TRP B O 1
ATOM 3521 N N . PHE B 1 157 ? 14.266 2.492 11.852 1 98.25 157 PHE B N 1
ATOM 3522 C CA . PHE B 1 157 ? 13.398 3.182 10.898 1 98.25 157 PHE B CA 1
ATOM 3523 C C . PHE B 1 157 ? 13.898 4.602 10.656 1 98.25 157 PHE B C 1
ATOM 3525 O O . PHE B 1 157 ? 13.984 5.043 9.508 1 98.25 157 PHE B O 1
ATOM 3532 N N . ALA B 1 158 ? 14.172 5.352 11.711 1 98 158 ALA B N 1
ATOM 3533 C CA . ALA B 1 158 ? 14.57 6.754 11.586 1 98 158 ALA B CA 1
ATOM 3534 C C . ALA B 1 158 ? 15.828 6.895 10.727 1 98 158 ALA B C 1
ATOM 3536 O O . ALA B 1 158 ? 15.953 7.852 9.961 1 98 158 ALA B O 1
ATOM 3537 N N . GLN B 1 159 ? 16.734 5.961 10.797 1 97.81 159 GLN B N 1
ATOM 3538 C CA . GLN B 1 159 ? 17.953 5.996 10 1 97.81 159 GLN B CA 1
ATOM 3539 C C . GLN B 1 159 ? 17.641 5.902 8.508 1 97.81 159 GLN B C 1
ATOM 3541 O O . GLN B 1 159 ? 18.328 6.523 7.688 1 97.81 159 GLN B O 1
ATOM 3546 N N . ARG B 1 160 ? 16.641 5.211 8.234 1 98.06 160 ARG B N 1
ATOM 3547 C CA . ARG B 1 160 ? 16.234 5.031 6.844 1 98.06 160 ARG B CA 1
ATOM 3548 C C . ARG B 1 160 ? 15.484 6.258 6.336 1 98.06 160 ARG B C 1
ATOM 3550 O O . ARG B 1 160 ? 15.109 6.32 5.164 1 98.06 160 ARG B O 1
ATOM 3557 N N . HIS B 1 161 ? 15.281 7.23 7.195 1 98.44 161 HIS B N 1
ATOM 3558 C CA . HIS B 1 161 ? 14.594 8.469 6.855 1 98.44 161 HIS B CA 1
ATOM 3559 C C . HIS B 1 161 ? 15.5 9.68 7.066 1 98.44 161 HIS B C 1
ATOM 3561 O O . HIS B 1 161 ? 15.031 10.82 7.07 1 98.44 161 HIS B O 1
ATOM 3567 N N . ASP B 1 162 ? 16.812 9.414 7.324 1 97.31 162 ASP B N 1
ATOM 3568 C CA . ASP B 1 162 ? 17.766 10.492 7.562 1 97.31 162 ASP B CA 1
ATOM 3569 C C . ASP B 1 162 ? 18 11.312 6.297 1 97.31 162 ASP B C 1
ATOM 3571 O O . ASP B 1 162 ? 18.75 10.891 5.414 1 97.31 162 ASP B O 1
ATOM 3575 N N . ARG B 1 163 ? 17.516 12.453 6.266 1 94.62 163 ARG B N 1
ATOM 3576 C CA . ARG B 1 163 ? 17.531 13.297 5.074 1 94.62 163 ARG B CA 1
ATOM 3577 C C . ARG B 1 163 ? 18.953 13.703 4.703 1 94.62 163 ARG B C 1
ATOM 3579 O O . ARG B 1 163 ? 19.203 14.117 3.57 1 94.62 163 ARG B O 1
ATOM 3586 N N . SER B 1 164 ? 19.812 13.68 5.613 1 95.31 164 SER B N 1
ATOM 3587 C CA . SER B 1 164 ? 21.203 14.016 5.324 1 95.31 164 SER B CA 1
ATOM 3588 C C . SER B 1 164 ? 21.875 12.93 4.492 1 95.31 164 SER B C 1
ATOM 3590 O O . SER B 1 164 ? 22.938 13.156 3.902 1 95.31 164 SER B O 1
ATOM 3592 N N . ALA B 1 165 ? 21.266 11.773 4.438 1 96.06 165 ALA B N 1
ATOM 3593 C CA . ALA B 1 165 ? 21.875 10.633 3.758 1 96.06 165 ALA B CA 1
ATOM 3594 C C . ALA B 1 165 ? 21.375 10.523 2.32 1 96.06 165 ALA B C 1
ATOM 3596 O O . ALA B 1 165 ? 21.875 9.703 1.544 1 96.06 165 ALA B O 1
ATOM 3597 N N . GLY B 1 166 ? 20.438 11.305 1.91 1 95.88 166 GLY B N 1
ATOM 3598 C CA . GLY B 1 166 ? 19.938 11.25 0.546 1 95.88 166 GLY B CA 1
ATOM 3599 C C . GLY B 1 166 ? 18.516 11.773 0.411 1 95.88 166 GLY B C 1
ATOM 3600 O O . GLY B 1 166 ? 17.891 12.156 1.404 1 95.88 166 GLY B O 1
ATOM 3601 N N . PRO B 1 167 ? 18.031 11.758 -0.838 1 96.12 167 PRO B N 1
ATOM 3602 C CA . PRO B 1 167 ? 16.672 12.266 -1.1 1 96.12 167 PRO B CA 1
ATOM 3603 C C . PRO B 1 167 ? 15.586 11.25 -0.744 1 96.12 167 PRO B C 1
ATOM 3605 O O . PRO B 1 167 ? 15.875 10.062 -0.592 1 96.12 167 PRO B O 1
ATOM 3608 N N . SER B 1 168 ? 14.453 11.719 -0.568 1 96.62 168 SER B N 1
ATOM 3609 C CA . SER B 1 168 ? 13.25 10.922 -0.361 1 96.62 168 SER B CA 1
ATOM 3610 C C . SER B 1 168 ? 12.062 11.5 -1.122 1 96.62 168 SER B C 1
ATOM 3612 O O . SER B 1 168 ? 12.133 12.617 -1.631 1 96.62 168 SER B O 1
ATOM 3614 N N . GLY B 1 169 ? 11.031 10.703 -1.175 1 95.44 169 GLY B N 1
ATOM 3615 C CA . GLY B 1 169 ? 9.797 11.148 -1.813 1 95.44 169 GLY B CA 1
ATOM 3616 C C . GLY B 1 169 ? 8.836 11.828 -0.854 1 95.44 169 GLY B C 1
ATOM 3617 O O . GLY B 1 169 ? 7.629 11.859 -1.101 1 95.44 169 GLY B O 1
ATOM 3618 N N . SER B 1 170 ? 9.312 12.344 0.294 1 97.62 170 SER B N 1
ATOM 3619 C CA . SER B 1 170 ? 8.43 12.992 1.262 1 97.62 170 SER B CA 1
ATOM 3620 C C . SER B 1 170 ? 7.766 14.227 0.665 1 97.62 170 SER B C 1
ATOM 3622 O O . SER B 1 170 ? 8.375 14.945 -0.128 1 97.62 170 SER B O 1
ATOM 3624 N N . ILE B 1 171 ? 6.527 14.477 1.084 1 97.25 171 ILE B N 1
ATOM 3625 C CA . ILE B 1 171 ? 5.719 15.555 0.519 1 97.25 171 ILE B CA 1
ATOM 3626 C C . ILE B 1 171 ? 4.895 16.203 1.621 1 97.25 171 ILE B C 1
ATOM 3628 O O . ILE B 1 171 ? 4.328 15.523 2.477 1 97.25 171 ILE B O 1
ATOM 3632 N N . LEU B 1 172 ? 4.934 17.531 1.642 1 98.5 172 LEU B N 1
ATOM 3633 C CA . LEU B 1 172 ? 3.922 18.297 2.367 1 98.5 172 LEU B CA 1
ATOM 3634 C C . LEU B 1 172 ? 2.766 18.672 1.45 1 98.5 172 LEU B C 1
ATOM 3636 O O . LEU B 1 172 ? 2.965 19.375 0.449 1 98.5 172 LEU B O 1
ATOM 3640 N N . ARG B 1 173 ? 1.557 18.25 1.786 1 98.31 173 ARG B N 1
ATOM 3641 C CA . ARG B 1 173 ? 0.388 18.531 0.956 1 98.31 173 ARG B CA 1
ATOM 3642 C C . ARG B 1 173 ? -0.605 19.422 1.687 1 98.31 173 ARG B C 1
ATOM 3644 O O . ARG B 1 173 ? -1.055 19.094 2.787 1 98.31 173 ARG B O 1
ATOM 3651 N N . LEU B 1 174 ? -0.913 20.594 1.132 1 98.25 174 LEU B N 1
ATOM 3652 C CA . LEU B 1 174 ? -2.037 21.422 1.555 1 98.25 174 LEU B CA 1
ATOM 3653 C C . LEU B 1 174 ? -3.318 21 0.841 1 98.25 174 LEU B C 1
ATOM 3655 O O . LEU B 1 174 ? -3.318 20.797 -0.375 1 98.25 174 LEU B O 1
ATOM 3659 N N . LEU B 1 175 ? -4.395 20.875 1.564 1 97 175 LEU B N 1
ATOM 3660 C CA . LEU B 1 175 ? -5.633 20.359 0.988 1 97 175 LEU B CA 1
ATOM 3661 C C . LEU B 1 175 ? -6.797 21.297 1.286 1 97 175 LEU B C 1
ATOM 3663 O O . LEU B 1 175 ? -6.922 21.812 2.404 1 97 175 LEU B O 1
ATOM 3667 N N . TYR B 1 176 ? -7.625 21.469 0.26 1 95 176 TYR B N 1
ATOM 3668 C CA . TYR B 1 176 ? -8.828 22.297 0.341 1 95 176 TYR B CA 1
ATOM 3669 C C . TYR B 1 176 ? -10.031 21.562 -0.247 1 95 176 TYR B C 1
ATOM 3671 O O . TYR B 1 176 ? -10 21.141 -1.405 1 95 176 TYR B O 1
ATOM 3679 N N . TYR B 1 177 ? -11.039 21.391 0.577 1 91 177 TYR B N 1
ATOM 3680 C CA . TYR B 1 177 ? -12.32 20.812 0.174 1 91 177 TYR B CA 1
ATOM 3681 C C . TYR B 1 177 ? -13.438 21.859 0.271 1 91 177 TYR B C 1
ATOM 3683 O O . TYR B 1 177 ? -13.938 22.125 1.361 1 91 177 TYR B O 1
ATOM 3691 N N . PRO B 1 178 ? -13.875 22.344 -0.833 1 88.5 178 PRO B N 1
ATOM 3692 C CA . PRO B 1 178 ? -14.906 23.391 -0.78 1 88.5 178 PRO B CA 1
ATOM 3693 C C . PRO B 1 178 ? -16.234 22.859 -0.244 1 88.5 178 PRO B C 1
ATOM 3695 O O . PRO B 1 178 ? -16.547 21.672 -0.404 1 88.5 178 PRO B O 1
ATOM 3698 N N . ALA B 1 179 ? -16.922 23.797 0.326 1 83.56 179 ALA B N 1
ATOM 3699 C CA . ALA B 1 179 ? -18.266 23.484 0.763 1 83.56 179 ALA B CA 1
ATOM 3700 C C . ALA B 1 179 ? -19.203 23.312 -0.432 1 83.56 179 ALA B C 1
ATOM 3702 O O . ALA B 1 179 ? -19.328 24.203 -1.277 1 83.56 179 ALA B O 1
ATOM 3703 N N . LEU B 1 180 ? -19.609 22.109 -0.722 1 74.81 180 LEU B N 1
ATOM 3704 C CA . LEU B 1 180 ? -20.547 21.844 -1.801 1 74.81 180 LEU B CA 1
ATOM 3705 C C . LEU B 1 180 ? -21.766 21.078 -1.278 1 74.81 180 LEU B C 1
ATOM 3707 O O . LEU B 1 180 ? -21.641 20.266 -0.356 1 74.81 180 LEU B O 1
ATOM 3711 N N . PRO B 1 181 ? -22.906 21.516 -1.738 1 66.19 181 PRO B N 1
ATOM 3712 C CA . PRO B 1 181 ? -24.062 20.688 -1.364 1 66.19 181 PRO B CA 1
ATOM 3713 C C . PRO B 1 181 ? -23.922 19.25 -1.857 1 66.19 181 PRO B C 1
ATOM 3715 O O . PRO B 1 181 ? -23.5 19.016 -2.992 1 66.19 181 PRO B O 1
ATOM 3718 N N . PRO B 1 182 ? -24.062 18.375 -0.886 1 61.66 182 PRO B N 1
ATOM 3719 C CA . PRO B 1 182 ? -24.016 17 -1.394 1 61.66 182 PRO B CA 1
ATOM 3720 C C . PRO B 1 182 ? -25.141 16.703 -2.383 1 61.66 182 PRO B C 1
ATOM 3722 O O . PRO B 1 182 ? -26.25 17.188 -2.219 1 61.66 182 PRO B O 1
ATOM 3725 N N . VAL B 1 183 ? -24.75 16.266 -3.547 1 62.44 183 VAL B N 1
ATOM 3726 C CA . VAL B 1 183 ? -25.797 15.836 -4.477 1 62.44 183 VAL B CA 1
ATOM 3727 C C . VAL B 1 183 ? -26.312 14.453 -4.082 1 62.44 183 VAL B C 1
ATOM 3729 O O . VAL B 1 183 ? -27.516 14.195 -4.125 1 62.44 183 VAL B O 1
ATOM 3732 N N . ASP B 1 184 ? -25.359 13.578 -3.723 1 62.88 184 ASP B N 1
ATOM 3733 C CA . ASP B 1 184 ? -25.672 12.227 -3.295 1 62.88 184 ASP B CA 1
ATOM 3734 C C . ASP B 1 184 ? -24.891 11.836 -2.049 1 62.88 184 ASP B C 1
ATOM 3736 O O . ASP B 1 184 ? -23.797 12.375 -1.808 1 62.88 184 ASP B O 1
ATOM 3740 N N . SER B 1 185 ? -25.594 11.117 -1.229 1 59.94 185 SER B N 1
ATOM 3741 C CA . SER B 1 185 ? -25 10.664 0.024 1 59.94 185 SER B CA 1
ATOM 3742 C C . SER B 1 185 ? -23.703 9.898 -0.227 1 59.94 185 SER B C 1
ATOM 3744 O O . SER B 1 185 ? -22.875 9.758 0.672 1 59.94 185 SER B O 1
ATOM 3746 N N . THR B 1 186 ? -23.516 9.602 -1.437 1 61.47 186 THR B N 1
ATOM 3747 C CA . THR B 1 186 ? -22.375 8.742 -1.719 1 61.47 186 THR B CA 1
ATOM 3748 C C . THR B 1 186 ? -21.219 9.555 -2.312 1 61.47 186 THR B C 1
ATOM 3750 O O . THR B 1 186 ? -20.188 8.992 -2.691 1 61.47 186 THR B O 1
ATOM 3753 N N . ASP B 1 187 ? -21.453 10.82 -2.225 1 72.25 187 ASP B N 1
ATOM 3754 C CA . ASP B 1 187 ? -20.422 11.664 -2.816 1 72.25 187 ASP B CA 1
ATOM 3755 C C . ASP B 1 187 ? -19.125 11.594 -2.008 1 72.25 187 ASP B C 1
ATOM 3757 O O . ASP B 1 187 ? -19.156 11.562 -0.775 1 72.25 187 ASP B O 1
ATOM 3761 N N . ILE B 1 188 ? -18 11.438 -2.67 1 79.38 188 ILE B N 1
ATOM 3762 C CA . ILE B 1 188 ? -16.688 11.281 -2.068 1 79.38 188 ILE B CA 1
ATOM 3763 C C . ILE B 1 188 ? -15.812 12.484 -2.4 1 79.38 188 ILE B C 1
ATOM 3765 O O . ILE B 1 188 ? -15.82 12.977 -3.535 1 79.38 188 ILE B O 1
ATOM 3769 N N . ARG B 1 189 ? -15.234 13.07 -1.346 1 83.31 189 ARG B N 1
ATOM 3770 C CA . ARG B 1 189 ? -14.312 14.188 -1.521 1 83.31 189 ARG B CA 1
ATOM 3771 C C . ARG B 1 189 ? -12.922 13.695 -1.888 1 83.31 189 ARG B C 1
ATOM 3773 O O . ARG B 1 189 ? -12.211 14.328 -2.674 1 83.31 189 ARG B O 1
ATOM 3780 N N . ALA B 1 190 ? -12.477 12.664 -1.302 1 86.06 190 ALA B N 1
ATOM 3781 C CA . ALA B 1 190 ? -11.266 11.914 -1.632 1 86.06 190 ALA B CA 1
ATOM 3782 C C . ALA B 1 190 ? -11.523 10.406 -1.601 1 86.06 190 ALA B C 1
ATOM 3784 O O . ALA B 1 190 ? -11.992 9.875 -0.59 1 86.06 190 ALA B O 1
ATOM 3785 N N . GLY B 1 191 ? -11.273 9.734 -2.652 1 85.06 191 GLY B N 1
ATOM 3786 C CA . GLY B 1 191 ? -11.562 8.32 -2.789 1 85.06 191 GLY B CA 1
ATOM 3787 C C . GLY B 1 191 ? -10.734 7.449 -1.86 1 85.06 191 GLY B C 1
ATOM 3788 O O . GLY B 1 191 ? -9.695 7.883 -1.355 1 85.06 191 GLY B O 1
ATOM 3789 N N . ALA B 1 192 ? -11.188 6.227 -1.677 1 88.38 192 ALA B N 1
ATOM 3790 C CA . ALA B 1 192 ? -10.523 5.25 -0.82 1 88.38 192 ALA B CA 1
ATOM 3791 C C . ALA B 1 192 ? -9.102 4.977 -1.307 1 88.38 192 ALA B C 1
ATOM 3793 O O . ALA B 1 192 ? -8.875 4.762 -2.5 1 88.38 192 ALA B O 1
ATOM 3794 N N . HIS B 1 193 ? -8.156 5.023 -0.361 1 89.94 193 HIS B N 1
ATOM 3795 C CA . HIS B 1 193 ? -6.758 4.77 -0.692 1 89.94 193 HIS B CA 1
ATOM 3796 C C . HIS B 1 193 ? -5.93 4.52 0.563 1 89.94 193 HIS B C 1
ATOM 3798 O O . HIS B 1 193 ? -6.398 4.75 1.679 1 89.94 193 HIS B O 1
ATOM 3804 N N . SER B 1 194 ? -4.816 3.91 0.402 1 93.81 194 SER B N 1
ATOM 3805 C CA . SER B 1 194 ? -3.764 3.873 1.413 1 93.81 194 SER B CA 1
ATOM 3806 C C . SER B 1 194 ? -2.59 4.762 1.023 1 93.81 194 SER B C 1
ATOM 3808 O O . SER B 1 194 ? -2.494 5.207 -0.122 1 93.81 194 SER B O 1
ATOM 3810 N N . ASP B 1 195 ? -1.848 5.184 1.983 1 95.75 195 ASP B N 1
ATOM 3811 C CA . ASP B 1 195 ? -0.649 5.973 1.712 1 95.75 195 ASP B CA 1
ATOM 3812 C C . ASP B 1 195 ? 0.565 5.07 1.503 1 95.75 195 ASP B C 1
ATOM 3814 O O . ASP B 1 195 ? 0.753 4.094 2.232 1 95.75 195 ASP B O 1
ATOM 3818 N N . TYR B 1 196 ? 1.224 5.523 0.471 1 94.06 196 TYR B N 1
ATOM 3819 C CA . TYR B 1 196 ? 2.484 4.797 0.372 1 94.06 196 TYR B CA 1
ATOM 3820 C C . TYR B 1 196 ? 3.465 5.254 1.444 1 94.06 196 TYR B C 1
ATOM 3822 O O . TYR B 1 196 ? 3.129 6.094 2.283 1 94.06 196 TYR B O 1
ATOM 3830 N N . GLY B 1 197 ? 4.629 4.891 1.613 1 95.75 197 GLY B N 1
ATOM 3831 C CA . GLY B 1 197 ? 5.68 5.32 2.52 1 95.75 197 GLY B CA 1
ATOM 3832 C C . GLY B 1 197 ? 5.602 4.656 3.883 1 95.75 197 GLY B C 1
ATOM 3833 O O . GLY B 1 197 ? 5.203 3.494 3.992 1 95.75 197 GLY B O 1
ATOM 3834 N N . SER B 1 198 ? 6.059 5.543 4.922 1 98.38 198 SER B N 1
ATOM 3835 C CA . SER B 1 198 ? 6.168 4.961 6.258 1 98.38 198 SER B CA 1
ATOM 3836 C C . SER B 1 198 ? 5.027 5.422 7.156 1 98.38 198 SER B C 1
ATOM 3838 O O . SER B 1 198 ? 4.16 4.625 7.523 1 98.38 198 SER B O 1
ATOM 3840 N N . ILE B 1 199 ? 4.965 6.707 7.469 1 98.75 199 ILE B N 1
ATOM 3841 C CA . ILE B 1 199 ? 3.854 7.258 8.242 1 98.75 199 ILE B CA 1
ATOM 3842 C C . ILE B 1 199 ? 3.443 8.609 7.66 1 98.75 199 ILE B C 1
ATOM 3844 O O . ILE B 1 199 ? 4.227 9.25 6.953 1 98.75 199 ILE B O 1
ATOM 3848 N N . THR B 1 200 ? 2.266 8.992 7.891 1 98.81 200 THR B N 1
ATOM 3849 C CA . THR B 1 200 ? 1.723 10.281 7.477 1 98.81 200 THR B CA 1
ATOM 3850 C C . THR B 1 200 ? 1.184 11.055 8.68 1 98.81 200 THR B C 1
ATOM 3852 O O . THR B 1 200 ? 0.475 10.492 9.516 1 98.81 200 THR B O 1
ATOM 3855 N N . LEU B 1 201 ? 1.613 12.289 8.867 1 98.88 201 LEU B N 1
ATOM 3856 C CA . LEU B 1 201 ? 0.971 13.211 9.797 1 98.88 201 LEU B CA 1
ATOM 3857 C C . LEU B 1 201 ? -0.22 13.906 9.141 1 98.88 201 LEU B C 1
ATOM 3859 O O . LEU B 1 201 ? -0.069 14.578 8.117 1 98.88 201 LEU B O 1
ATOM 3863 N N . LEU B 1 202 ? -1.355 13.727 9.703 1 98.44 202 LEU B N 1
ATOM 3864 C CA . LEU B 1 202 ? -2.57 14.359 9.195 1 98.44 202 LEU B CA 1
ATOM 3865 C C . LEU B 1 202 ? -3.033 15.469 10.133 1 98.44 202 LEU B C 1
ATOM 3867 O O . LEU B 1 202 ? -3.375 15.211 11.289 1 98.44 202 LEU B O 1
ATOM 3871 N N . PHE B 1 203 ? -3.068 16.672 9.594 1 97.94 203 PHE B N 1
ATOM 3872 C CA . PHE B 1 203 ? -3.479 17.844 10.367 1 97.94 203 PHE B CA 1
ATOM 3873 C C . PHE B 1 203 ? -4.898 18.25 10.008 1 97.94 203 PHE B C 1
ATOM 3875 O O . PHE B 1 203 ? -5.219 18.422 8.828 1 97.94 203 PHE B O 1
ATOM 3882 N N . GLN B 1 204 ? -5.648 18.328 10.977 1 94.62 204 GLN B N 1
ATOM 3883 C CA . GLN B 1 204 ? -7.012 18.828 10.836 1 94.62 204 GLN B CA 1
ATOM 3884 C C . GLN B 1 204 ? -7.242 20.047 11.734 1 94.62 204 GLN B C 1
ATOM 3886 O O . GLN B 1 204 ? -6.648 20.141 12.812 1 94.62 204 GLN B O 1
ATOM 3891 N N . GLN B 1 205 ? -8.055 20.922 11.242 1 92.12 205 GLN B N 1
ATOM 3892 C CA . GLN B 1 205 ? -8.422 22.031 12.117 1 92.12 205 GLN B CA 1
ATOM 3893 C C . GLN B 1 205 ? -9.344 21.562 13.242 1 92.12 205 GLN B C 1
ATOM 3895 O O . GLN B 1 205 ? -10.297 20.828 13 1 92.12 205 GLN B O 1
ATOM 3900 N N . PRO B 1 206 ? -9.055 22.016 14.461 1 86.88 206 PRO B N 1
ATOM 3901 C CA . PRO B 1 206 ? -9.797 21.516 15.617 1 86.88 206 PRO B CA 1
ATOM 3902 C C . PRO B 1 206 ? -11.297 21.734 15.508 1 86.88 206 PRO B C 1
ATOM 3904 O O . PRO B 1 206 ? -12.086 20.922 16 1 86.88 206 PRO B O 1
ATOM 3907 N N . ARG B 1 207 ? -11.766 22.688 14.883 1 83.31 207 ARG B N 1
ATOM 3908 C CA . ARG B 1 207 ? -13.188 22.953 14.68 1 83.31 207 ARG B CA 1
ATOM 3909 C C . ARG B 1 207 ? -13.57 22.844 13.211 1 83.31 207 ARG B C 1
ATOM 3911 O O . ARG B 1 207 ? -14.523 23.469 12.75 1 83.31 207 ARG B O 1
ATOM 3918 N N . GLY B 1 208 ? -12.734 22.078 12.555 1 85.25 208 GLY B N 1
ATOM 3919 C CA . GLY B 1 208 ? -12.977 21.938 11.125 1 85.25 208 GLY B CA 1
ATOM 3920 C C . GLY B 1 208 ? -14.031 20.906 10.789 1 85.25 208 GLY B C 1
ATOM 3921 O O . GLY B 1 208 ? -14.5 20.188 11.68 1 85.25 208 GLY B O 1
ATOM 3922 N N . GLN B 1 209 ? -14.352 20.828 9.57 1 86.94 209 GLN B N 1
ATOM 3923 C CA . GLN B 1 209 ? -15.352 19.875 9.086 1 86.94 209 GLN B CA 1
ATOM 3924 C C . GLN B 1 209 ? -14.836 18.438 9.148 1 86.94 209 GLN B C 1
ATOM 3926 O O . GLN B 1 209 ? -13.711 18.156 8.711 1 86.94 209 GLN B O 1
ATOM 3931 N N . PRO B 1 210 ? -15.664 17.625 9.75 1 88.75 210 PRO B N 1
ATOM 3932 C CA . PRO B 1 210 ? -15.289 16.203 9.695 1 88.75 210 PRO B CA 1
ATOM 3933 C C . PRO B 1 210 ? -15.398 15.617 8.297 1 88.75 210 PRO B C 1
ATOM 3935 O O . PRO B 1 210 ? -15.766 16.328 7.352 1 88.75 210 PRO B O 1
ATOM 3938 N N . GLY B 1 211 ? -15.008 14.273 8.172 1 90.56 211 GLY B N 1
ATOM 3939 C CA . GLY B 1 211 ? -15.188 13.641 6.871 1 90.56 211 GLY B CA 1
ATOM 3940 C C . GLY B 1 211 ? -14.281 12.445 6.652 1 90.56 211 GLY B C 1
ATOM 3941 O O . GLY B 1 211 ? -14.539 11.617 5.781 1 90.56 211 GLY B O 1
ATOM 3942 N N . LEU B 1 212 ? -13.234 12.391 7.414 1 93.62 212 LEU B N 1
ATOM 3943 C CA . LEU B 1 212 ? -12.312 11.273 7.266 1 93.62 212 LEU B CA 1
ATOM 3944 C C . LEU B 1 212 ? -12.922 9.984 7.801 1 93.62 212 LEU B C 1
ATOM 3946 O O . LEU B 1 212 ? -13.5 9.969 8.891 1 93.62 212 LEU B O 1
ATOM 3950 N N . GLU B 1 213 ? -12.891 8.977 6.949 1 94.38 213 GLU B N 1
ATOM 3951 C CA . GLU B 1 213 ? -13.336 7.645 7.352 1 94.38 213 GLU B CA 1
ATOM 3952 C C . GLU B 1 213 ? -12.25 6.602 7.09 1 94.38 213 GLU B C 1
ATOM 3954 O O . GLU B 1 213 ? -11.469 6.734 6.145 1 94.38 213 GLU B O 1
ATOM 3959 N N . ILE B 1 214 ? -12.195 5.586 7.918 1 95.06 214 ILE B N 1
ATOM 3960 C CA . ILE B 1 214 ? -11.273 4.477 7.711 1 95.06 214 ILE B CA 1
ATOM 3961 C C . ILE B 1 214 ? -12.055 3.188 7.484 1 95.06 214 ILE B C 1
ATOM 3963 O O . ILE B 1 214 ? -13.18 3.043 7.973 1 95.06 214 ILE B O 1
ATOM 3967 N N . LEU B 1 215 ? -11.492 2.328 6.73 1 92.31 215 LEU B N 1
ATOM 3968 C CA . LEU B 1 215 ? -12.055 0.997 6.535 1 92.31 215 LEU B CA 1
ATOM 3969 C C . LEU B 1 215 ? -11.625 0.056 7.656 1 92.31 215 LEU B C 1
ATOM 3971 O O . LEU B 1 215 ? -10.445 -0.285 7.77 1 92.31 215 LEU B O 1
ATOM 3975 N N . THR B 1 216 ? -12.555 -0.335 8.406 1 88.75 216 THR B N 1
ATOM 3976 C CA . THR B 1 216 ? -12.25 -1.191 9.547 1 88.75 216 THR B CA 1
ATOM 3977 C C . THR B 1 216 ? -11.969 -2.621 9.086 1 88.75 216 THR B C 1
ATOM 3979 O O . THR B 1 216 ? -12.188 -2.959 7.922 1 88.75 216 THR B O 1
ATOM 3982 N N . HIS B 1 217 ? -11.461 -3.4 9.992 1 80 217 HIS B N 1
ATOM 3983 C CA . HIS B 1 217 ? -11.141 -4.793 9.695 1 80 217 HIS B CA 1
ATOM 3984 C C . HIS B 1 217 ? -12.391 -5.57 9.305 1 80 217 HIS B C 1
ATOM 3986 O O . HIS B 1 217 ? -12.305 -6.586 8.609 1 80 217 HIS B O 1
ATOM 3992 N N . GLU B 1 218 ? -13.531 -5.059 9.68 1 76 218 GLU B N 1
ATOM 3993 C CA . GLU B 1 218 ? -14.797 -5.715 9.359 1 76 218 GLU B CA 1
ATOM 3994 C C . GLU B 1 218 ? -15.305 -5.289 7.988 1 76 218 GLU B C 1
ATOM 3996 O O . GLU B 1 218 ? -16.391 -5.699 7.566 1 76 218 GLU B O 1
ATOM 4001 N N . GLY B 1 219 ? -14.547 -4.473 7.406 1 79.94 219 GLY B N 1
ATOM 4002 C CA . GLY B 1 219 ? -14.953 -4.039 6.082 1 79.94 219 GLY B CA 1
ATOM 4003 C C . GLY B 1 219 ? -15.984 -2.922 6.109 1 79.94 219 GLY B C 1
ATOM 4004 O O . GLY B 1 219 ? -16.719 -2.732 5.145 1 79.94 219 GLY B O 1
ATOM 4005 N N . LYS B 1 220 ? -16.047 -2.275 7.207 1 86.31 220 LYS B N 1
ATOM 4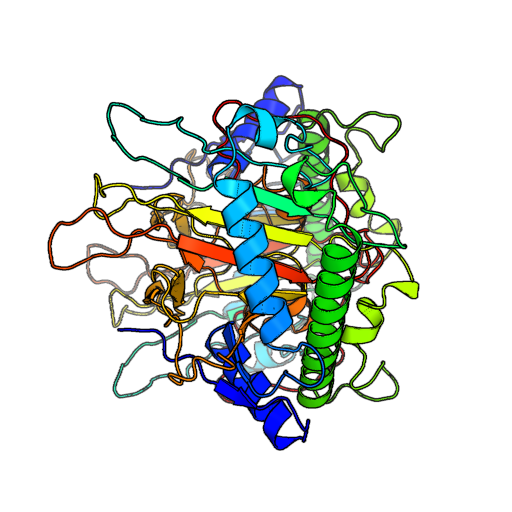006 C CA . LYS B 1 220 ? -16.969 -1.162 7.355 1 86.31 220 LYS B CA 1
ATOM 4007 C C . LYS B 1 220 ? -16.234 0.167 7.461 1 86.31 220 LYS B C 1
ATOM 4009 O O . LYS B 1 220 ? -15.133 0.227 8.016 1 86.31 220 LYS B O 1
ATOM 4014 N N . TRP B 1 221 ? -16.875 1.165 6.934 1 90.44 221 TRP B N 1
ATOM 4015 C CA . TRP B 1 221 ? -16.312 2.502 7.055 1 90.44 221 TRP B CA 1
ATOM 4016 C C . TRP B 1 221 ? -16.656 3.129 8.398 1 90.44 221 TRP B C 1
ATOM 4018 O O . TRP B 1 221 ? -17.828 3.119 8.805 1 90.44 221 TRP B O 1
ATOM 4028 N N . ALA B 1 222 ? -15.734 3.654 9.07 1 93.69 222 ALA B N 1
ATOM 4029 C CA . ALA B 1 222 ? -15.906 4.309 10.367 1 93.69 222 ALA B CA 1
ATOM 4030 C C . ALA B 1 222 ? -15.352 5.727 10.344 1 93.69 222 ALA B C 1
ATOM 4032 O O . ALA B 1 222 ? -14.211 5.945 9.906 1 93.69 222 ALA B O 1
ATOM 4033 N N . PRO B 1 223 ? -16.125 6.711 10.812 1 94.75 223 PRO B N 1
ATOM 4034 C CA . PRO B 1 223 ? -15.609 8.078 10.867 1 94.75 223 PRO B CA 1
ATOM 4035 C C . PRO B 1 223 ? -14.492 8.25 11.891 1 94.75 223 PRO B C 1
ATOM 4037 O O . PRO B 1 223 ? -14.516 7.598 12.945 1 94.75 223 PRO B O 1
ATOM 4040 N N . VAL B 1 224 ? -13.562 9.102 11.562 1 95.31 224 VAL B N 1
ATOM 4041 C CA . VAL B 1 224 ? -12.477 9.461 12.469 1 95.31 224 VAL B CA 1
ATOM 4042 C C . VAL B 1 224 ? -12.766 10.82 13.109 1 95.31 224 VAL B C 1
ATOM 4044 O O . VAL B 1 224 ? -13.047 11.789 12.406 1 95.31 224 VAL B O 1
ATOM 4047 N N . PRO B 1 225 ? -12.703 10.906 14.422 1 93.38 225 PRO B N 1
ATOM 4048 C CA . PRO B 1 225 ? -12.938 12.203 15.047 1 93.38 225 PRO B CA 1
ATOM 4049 C C . PRO B 1 225 ? -11.875 13.242 14.672 1 93.38 225 PRO B C 1
ATOM 4051 O O . PRO B 1 225 ? -10.703 12.898 14.523 1 93.38 225 PRO B O 1
ATOM 4054 N N . VAL B 1 226 ? -12.289 14.477 14.609 1 91.62 226 VAL B N 1
ATOM 4055 C CA . VAL B 1 226 ? -11.383 15.57 14.273 1 91.62 226 VAL B CA 1
ATOM 4056 C C . VAL B 1 226 ? -10.516 15.906 15.484 1 91.62 226 VAL B C 1
ATOM 4058 O O . VAL B 1 226 ? -9.305 16.109 15.352 1 91.62 226 VAL B O 1
ATOM 4061 N N . ASN B 1 227 ? -11.094 16.016 16.578 1 92.5 227 ASN B N 1
ATOM 4062 C CA . ASN B 1 227 ? -10.453 16.359 17.844 1 92.5 227 ASN B CA 1
ATOM 4063 C C . ASN B 1 227 ? -10.938 15.461 18.984 1 92.5 227 ASN B C 1
ATOM 4065 O O . ASN B 1 227 ? -11.859 15.828 19.719 1 92.5 227 ASN B O 1
ATOM 4069 N N . PRO B 1 228 ? -10.172 14.406 19.188 1 91.75 228 PRO B N 1
ATOM 4070 C CA . PRO B 1 228 ? -10.656 13.414 20.141 1 91.75 228 PRO B CA 1
ATOM 4071 C C . PRO B 1 228 ? -10.555 13.883 21.594 1 91.75 228 PRO B C 1
ATOM 4073 O O . PRO B 1 228 ? -11.25 13.352 22.469 1 91.75 228 PRO B O 1
ATOM 4076 N N . THR B 1 229 ? -9.727 14.828 21.938 1 92.5 229 THR B N 1
ATOM 4077 C CA . THR B 1 229 ? -9.5 15.227 23.312 1 92.5 229 THR B CA 1
ATOM 4078 C C . THR B 1 229 ? -10.227 16.531 23.625 1 92.5 229 THR B C 1
ATOM 4080 O O . THR B 1 229 ? -10.383 16.906 24.797 1 92.5 229 THR B O 1
ATOM 4083 N N . GLY B 1 230 ? -10.562 17.203 22.641 1 90.94 230 GLY B N 1
ATOM 4084 C CA . GLY B 1 230 ? -11.195 18.5 22.844 1 90.94 230 GLY B CA 1
ATOM 4085 C C . GLY B 1 230 ? -10.195 19.625 23.078 1 90.94 230 GLY B C 1
ATOM 4086 O O . GLY B 1 230 ? -10.578 20.781 23.188 1 90.94 230 GLY B O 1
ATOM 4087 N N . ASP B 1 231 ? -8.938 19.328 23.125 1 91.56 231 ASP B N 1
ATOM 4088 C CA . ASP B 1 231 ? -7.898 20.344 23.281 1 91.56 231 ASP B CA 1
ATOM 4089 C C . ASP B 1 231 ? -7.742 21.172 22 1 91.56 231 ASP B C 1
ATOM 4091 O O . ASP B 1 231 ? -7.223 20.672 21 1 91.56 231 ASP B O 1
ATOM 4095 N N . GLU B 1 232 ? -8.039 22.391 22.094 1 90.88 232 GLU B N 1
ATOM 4096 C CA . GLU B 1 232 ? -8 23.234 20.906 1 90.88 232 GLU B CA 1
ATOM 4097 C C . GLU B 1 232 ? -6.645 23.922 20.766 1 90.88 232 GLU B C 1
ATOM 4099 O O . GLU B 1 232 ? -6.285 24.391 19.672 1 90.88 232 GLU B O 1
ATOM 4104 N N . ALA B 1 233 ? -5.953 24.047 21.875 1 90.5 233 ALA B N 1
ATOM 4105 C CA . ALA B 1 233 ? -4.664 24.734 21.859 1 90.5 233 ALA B CA 1
ATOM 4106 C C . ALA B 1 233 ? -3.574 23.844 21.266 1 90.5 233 ALA B C 1
ATOM 4108 O O . ALA B 1 233 ? -2.693 24.328 20.547 1 90.5 233 ALA B O 1
ATOM 4109 N N . ALA B 1 234 ? -3.674 22.625 21.578 1 93.06 234 ALA B N 1
ATOM 4110 C CA . ALA B 1 234 ? -2.717 21.641 21.078 1 93.06 234 ALA B CA 1
ATOM 4111 C C . ALA B 1 234 ? -3.41 20.328 20.734 1 93.06 234 ALA B C 1
ATOM 4113 O O . ALA B 1 234 ? -3.172 19.297 21.375 1 93.06 234 ALA B O 1
ATOM 4114 N N . PRO B 1 235 ? -4.199 20.422 19.672 1 95.31 235 PRO B N 1
ATOM 4115 C CA . PRO B 1 235 ? -4.906 19.188 19.312 1 95.31 235 PRO B CA 1
ATOM 4116 C C . PRO B 1 235 ? -3.957 18.047 18.938 1 95.31 235 PRO B C 1
ATOM 4118 O O . PRO B 1 235 ? -2.896 18.297 18.344 1 95.31 235 PRO B O 1
ATOM 4121 N N . PRO B 1 236 ? -4.363 16.812 19.312 1 97.12 236 PRO B N 1
ATOM 4122 C CA . PRO B 1 236 ? -3.549 15.68 18.859 1 97.12 236 PRO B CA 1
ATOM 4123 C C . PRO B 1 236 ? -3.463 15.586 17.344 1 97.12 236 PRO B C 1
ATOM 4125 O O . PRO B 1 236 ? -4.387 16.016 16.641 1 97.12 236 PRO B O 1
ATOM 4128 N N . ILE B 1 237 ? -2.348 15.117 16.906 1 98.12 237 ILE B N 1
ATOM 4129 C CA . ILE B 1 237 ? -2.143 14.906 15.477 1 98.12 237 ILE B CA 1
ATOM 4130 C C . ILE B 1 237 ? -2.471 13.453 15.125 1 98.12 237 ILE B C 1
ATOM 4132 O O . ILE B 1 237 ? -2.053 12.531 15.82 1 98.12 237 ILE B O 1
ATOM 4136 N N . LEU B 1 238 ? -3.307 13.289 14.102 1 98.25 238 LEU B N 1
ATOM 4137 C CA . LEU B 1 238 ? -3.584 11.945 13.594 1 98.25 238 LEU B CA 1
ATOM 4138 C C . LEU B 1 238 ? -2.422 11.43 12.75 1 98.25 238 LEU B C 1
ATOM 4140 O O . LEU B 1 238 ? -1.917 12.141 11.883 1 98.25 238 LEU B O 1
ATOM 4144 N N . VAL B 1 239 ? -1.965 10.195 13.062 1 98.75 239 VAL B N 1
ATOM 4145 C CA . VAL B 1 239 ? -0.881 9.539 12.344 1 98.75 239 VAL B CA 1
ATOM 4146 C C . VAL B 1 239 ? -1.386 8.242 11.727 1 98.75 239 VAL B C 1
ATOM 4148 O O . VAL B 1 239 ? -2.029 7.434 12.398 1 98.75 239 VAL B O 1
ATOM 4151 N N . ASN B 1 240 ? -1.159 8.078 10.438 1 98.38 240 ASN B N 1
ATOM 4152 C CA . ASN B 1 240 ? -1.484 6.773 9.867 1 98.38 240 ASN B CA 1
ATOM 4153 C C . ASN B 1 240 ? -0.237 6.059 9.359 1 98.38 240 ASN B C 1
ATOM 4155 O O . ASN B 1 240 ? 0.742 6.703 8.977 1 98.38 240 ASN B O 1
ATOM 4159 N N . ILE B 1 241 ? -0.294 4.719 9.352 1 98.5 241 ILE B N 1
ATOM 4160 C CA . ILE B 1 241 ? 0.754 3.822 8.883 1 98.5 241 ILE B CA 1
ATOM 4161 C C . ILE B 1 241 ? 0.657 3.672 7.363 1 98.5 241 ILE B C 1
ATOM 4163 O O . ILE B 1 241 ? -0.436 3.5 6.816 1 98.5 241 ILE B O 1
ATOM 4167 N N . GLY B 1 242 ? 1.794 3.805 6.676 1 98.12 242 GLY B N 1
ATOM 4168 C CA . GLY B 1 242 ? 1.832 3.598 5.238 1 98.12 242 GLY B CA 1
ATOM 4169 C C . GLY B 1 242 ? 2.135 2.162 4.852 1 98.12 242 GLY B C 1
ATOM 4170 O O . GLY B 1 242 ? 2.465 1.339 5.707 1 98.12 242 GLY B O 1
ATOM 4171 N N . ASP B 1 243 ? 2.07 1.899 3.562 1 97.31 243 ASP B N 1
ATOM 4172 C CA . ASP B 1 243 ? 2.258 0.569 2.99 1 97.31 243 ASP B CA 1
ATOM 4173 C C . ASP B 1 243 ? 3.658 0.036 3.287 1 97.31 243 ASP B C 1
ATOM 4175 O O . ASP B 1 243 ? 3.826 -1.149 3.58 1 97.31 243 ASP B O 1
ATOM 4179 N N . LEU B 1 244 ? 4.652 0.854 3.174 1 97.62 244 LEU B N 1
ATOM 4180 C CA . LEU B 1 244 ? 6.023 0.384 3.338 1 97.62 244 LEU B CA 1
ATOM 4181 C C . LEU B 1 244 ? 6.293 -0.015 4.785 1 97.62 244 LEU B C 1
ATOM 4183 O O . LEU B 1 244 ? 6.941 -1.029 5.043 1 97.62 244 LEU B O 1
ATOM 4187 N N . LEU B 1 245 ? 5.832 0.822 5.727 1 98 245 LEU B N 1
ATOM 4188 C CA . LEU B 1 245 ? 6.02 0.451 7.125 1 98 245 LEU B CA 1
ATOM 4189 C C . LEU B 1 245 ? 5.285 -0.848 7.445 1 98 245 LEU B C 1
ATOM 4191 O O . LEU B 1 245 ? 5.789 -1.677 8.211 1 98 245 LEU B O 1
ATOM 4195 N N . SER B 1 246 ? 4.117 -1 6.938 1 96.44 246 SER B N 1
ATOM 4196 C CA . SER B 1 246 ? 3.395 -2.26 7.078 1 96.44 246 SER B CA 1
ATOM 4197 C C . SER B 1 246 ? 4.203 -3.424 6.512 1 96.44 246 SER B C 1
ATOM 4199 O O . SER B 1 246 ? 4.316 -4.473 7.148 1 96.44 246 SER B O 1
ATOM 4201 N N . TYR B 1 247 ? 4.773 -3.229 5.367 1 95.38 247 TYR B N 1
ATOM 4202 C CA . TYR B 1 247 ? 5.594 -4.258 4.738 1 95.38 247 TYR B CA 1
ATOM 4203 C C . TYR B 1 247 ? 6.801 -4.594 5.602 1 95.38 247 TYR B C 1
ATOM 4205 O O . TYR B 1 247 ? 7.059 -5.766 5.891 1 95.38 247 TYR B O 1
ATOM 4213 N N . TRP B 1 248 ? 7.535 -3.525 6.047 1 96.31 248 TRP B N 1
ATOM 4214 C CA . TRP B 1 248 ? 8.719 -3.729 6.879 1 96.31 248 TRP B CA 1
ATOM 4215 C C . TRP B 1 248 ? 8.383 -4.574 8.102 1 96.31 248 TRP B C 1
ATOM 4217 O O . TRP B 1 248 ? 9.195 -5.391 8.539 1 96.31 248 TRP B O 1
ATOM 4227 N N . THR B 1 249 ? 7.211 -4.406 8.625 1 95.12 249 THR B N 1
ATOM 4228 C CA . THR B 1 249 ? 6.859 -5.07 9.883 1 95.12 249 THR B CA 1
ATOM 4229 C C . THR B 1 249 ? 6.074 -6.352 9.609 1 95.12 249 THR B C 1
ATOM 4231 O O . THR B 1 249 ? 5.387 -6.859 10.5 1 95.12 249 THR B O 1
ATOM 4234 N N . ASP B 1 250 ? 6.062 -6.793 8.391 1 90.06 250 ASP B N 1
ATOM 4235 C CA . ASP B 1 250 ? 5.402 -8.023 7.984 1 90.06 250 ASP B CA 1
ATOM 4236 C C . ASP B 1 250 ? 3.922 -8.008 8.367 1 90.06 250 ASP B C 1
ATOM 4238 O O . ASP B 1 250 ? 3.402 -8.977 8.914 1 90.06 250 ASP B O 1
ATOM 4242 N N . GLY B 1 251 ? 3.332 -6.793 8.227 1 90.81 251 GLY B N 1
ATOM 4243 C CA . GLY B 1 251 ? 1.894 -6.672 8.398 1 90.81 251 GLY B CA 1
ATOM 4244 C C . GLY B 1 251 ? 1.482 -6.441 9.836 1 90.81 251 GLY B C 1
ATOM 4245 O O . GLY B 1 251 ? 0.294 -6.301 10.133 1 90.81 251 GLY B O 1
ATOM 4246 N N . LEU B 1 252 ? 2.422 -6.422 10.766 1 92.19 252 LEU B N 1
ATOM 4247 C CA . LEU B 1 252 ? 2.088 -6.125 12.156 1 92.19 252 LEU B CA 1
ATOM 4248 C C . LEU B 1 252 ? 1.417 -4.762 12.273 1 92.19 252 LEU B C 1
ATOM 4250 O O . LEU B 1 252 ? 0.391 -4.625 12.945 1 92.19 252 LEU B O 1
ATOM 4254 N N . LEU B 1 253 ? 2.074 -3.762 11.719 1 95.38 253 LEU B N 1
ATOM 4255 C CA . LEU B 1 253 ? 1.435 -2.457 11.594 1 95.38 253 LEU B CA 1
ATOM 4256 C C . LEU B 1 253 ? 0.569 -2.395 10.336 1 95.38 253 LEU B C 1
ATOM 4258 O O . LEU B 1 253 ? 0.99 -2.836 9.266 1 95.38 253 LEU B O 1
ATOM 4262 N N . LYS B 1 254 ? -0.592 -1.838 10.43 1 93.94 254 LYS B N 1
ATOM 4263 C CA . LYS B 1 254 ? -1.563 -1.924 9.336 1 93.94 254 LYS B CA 1
ATOM 4264 C C . LYS B 1 254 ? -1.611 -0.623 8.539 1 93.94 254 LYS B C 1
ATOM 4266 O O . LYS B 1 254 ? -1.635 0.465 9.117 1 93.94 254 LYS B O 1
ATOM 4271 N N . SER B 1 255 ? -1.506 -0.751 7.277 1 96.5 255 SER B N 1
ATOM 4272 C CA . SER B 1 255 ? -1.78 0.369 6.383 1 96.5 255 SER B CA 1
ATOM 4273 C C . SER B 1 255 ? -3.26 0.436 6.02 1 96.5 255 SER B C 1
ATOM 4275 O O . SER B 1 255 ? -3.684 -0.135 5.012 1 96.5 255 SER B O 1
ATOM 4277 N N . THR B 1 256 ? -4.016 1.113 6.766 1 95.56 256 THR B N 1
ATOM 4278 C CA . THR B 1 256 ? -5.473 1.068 6.676 1 95.56 256 THR B CA 1
ATOM 4279 C C . THR B 1 256 ? -5.977 2.027 5.602 1 95.56 256 THR B C 1
ATOM 4281 O O . THR B 1 256 ? -5.555 3.186 5.547 1 95.56 256 THR B O 1
ATOM 4284 N N . VAL B 1 257 ? -6.844 1.488 4.809 1 93.81 257 VAL B N 1
ATOM 4285 C CA . VAL B 1 257 ? -7.492 2.268 3.758 1 93.81 257 VAL B CA 1
ATOM 4286 C C . VAL B 1 257 ? -8.398 3.326 4.383 1 93.81 257 VAL B C 1
ATOM 4288 O O . VAL B 1 257 ? -9.117 3.049 5.348 1 93.81 257 VAL B O 1
ATOM 4291 N N . HIS B 1 258 ? -8.414 4.508 3.764 1 93.94 258 HIS B N 1
ATOM 4292 C CA . HIS B 1 258 ? -9.227 5.609 4.266 1 93.94 258 HIS B CA 1
ATOM 4293 C C . HIS B 1 258 ? -9.766 6.461 3.121 1 93.94 258 HIS B C 1
ATOM 4295 O O . HIS B 1 258 ? -9.328 6.32 1.977 1 93.94 258 HIS B O 1
ATOM 4301 N N . ARG B 1 259 ? -10.719 7.215 3.393 1 90.94 259 ARG B N 1
ATOM 4302 C CA . ARG B 1 259 ? -11.359 8.109 2.434 1 90.94 259 ARG B CA 1
ATOM 4303 C C . ARG B 1 259 ? -11.898 9.359 3.123 1 90.94 259 ARG B C 1
ATOM 4305 O O . ARG B 1 259 ? -11.898 9.445 4.352 1 90.94 259 ARG B O 1
ATOM 4312 N N . VAL B 1 260 ? -12.203 10.367 2.338 1 91 260 VAL B N 1
ATOM 4313 C CA . VAL B 1 260 ? -12.875 11.555 2.85 1 91 260 VAL B CA 1
ATOM 4314 C C . VAL B 1 260 ? -14.242 11.711 2.188 1 91 260 VAL B C 1
ATOM 4316 O O . VAL B 1 260 ? -14.344 11.727 0.959 1 91 260 VAL B O 1
ATOM 4319 N N . VAL B 1 261 ? -15.25 11.805 3.014 1 87.69 261 VAL B N 1
ATOM 4320 C CA . VAL B 1 261 ? -16.609 11.922 2.512 1 87.69 261 VAL B CA 1
ATOM 4321 C C . VAL B 1 261 ? -17.188 13.281 2.895 1 87.69 261 VAL B C 1
ATOM 4323 O O . VAL B 1 261 ? -16.609 14 3.719 1 87.69 261 VAL B O 1
ATOM 4326 N N . PHE B 1 262 ? -18.281 13.641 2.217 1 85 262 PHE B N 1
ATOM 4327 C CA . PHE B 1 262 ? -19.047 14.812 2.65 1 85 262 PHE B CA 1
ATOM 4328 C C . PHE B 1 262 ? -19.703 14.562 4 1 85 262 PHE B C 1
ATOM 4330 O O . PHE B 1 262 ? -20.281 13.492 4.227 1 85 262 PHE B O 1
ATOM 4337 N N . PRO B 1 263 ? -19.516 15.531 4.879 1 77.56 263 PRO B N 1
ATOM 4338 C CA . PRO B 1 263 ? -20.188 15.32 6.164 1 77.56 263 PRO B CA 1
ATOM 4339 C C . PRO B 1 263 ? -21.703 15.242 6.039 1 77.56 263 PRO B C 1
ATOM 4341 O O . PRO B 1 263 ? -22.281 15.891 5.164 1 77.56 263 PRO B O 1
ATOM 4344 N N . LYS B 1 264 ? -22.344 14.211 6.645 1 66.56 264 LYS B N 1
ATOM 4345 C CA . LYS B 1 264 ? -23.797 14.055 6.645 1 66.56 264 LYS B CA 1
ATOM 4346 C C . LYS B 1 264 ? -24.469 15.117 7.512 1 66.56 264 LYS B C 1
ATOM 4348 O O . LYS B 1 264 ? -24.25 15.164 8.719 1 66.56 264 LYS B O 1
ATOM 4353 N N . GLU B 1 265 ? -24.344 16.422 7.363 1 58.41 265 GLU B N 1
ATOM 4354 C CA . GLU B 1 265 ? -24.938 17.391 8.266 1 58.41 265 GLU B CA 1
ATOM 4355 C C . GLU B 1 265 ? -26.453 17.234 8.328 1 58.41 265 GLU B C 1
ATOM 4357 O O . GLU B 1 265 ? -27.094 16.953 7.32 1 58.41 265 GLU B O 1
ATOM 4362 N N . ALA B 1 266 ? -27 17.078 9.523 1 49.19 266 ALA B N 1
ATOM 4363 C CA . ALA B 1 266 ? -28.422 16.953 9.836 1 49.19 266 ALA B CA 1
ATOM 4364 C C . ALA B 1 266 ? -29.234 18 9.102 1 49.19 266 ALA B C 1
ATOM 4366 O O . ALA B 1 266 ? -30.406 17.766 8.758 1 49.19 266 ALA B O 1
ATOM 4367 N N . GLY B 1 267 ? -28.797 19.188 9.07 1 46.5 267 GLY B N 1
ATOM 4368 C CA . GLY B 1 267 ? -29.781 20.219 8.789 1 46.5 267 GLY B CA 1
ATOM 4369 C C . GLY B 1 267 ? -29.734 20.719 7.359 1 46.5 267 GLY B C 1
ATOM 4370 O O . GLY B 1 267 ? -30.328 21.75 7.031 1 46.5 267 GLY B O 1
ATOM 4371 N N . GLY B 1 268 ? -29.375 20.031 6.34 1 50.5 268 GLY B N 1
ATOM 4372 C CA . GLY B 1 268 ? -29.578 20.375 4.945 1 50.5 268 GLY B CA 1
ATOM 4373 C C . GLY B 1 268 ? -28.625 21.453 4.449 1 50.5 268 GLY B C 1
ATOM 4374 O O . GLY B 1 268 ? -28.781 21.953 3.34 1 50.5 268 GLY B O 1
ATOM 4375 N N . GLY B 1 269 ? -27.891 22.25 5.285 1 53.94 269 GLY B N 1
ATOM 4376 C CA . GLY B 1 269 ? -27.125 23.391 4.805 1 53.94 269 GLY B CA 1
ATOM 4377 C C . GLY B 1 269 ? -25.828 23 4.141 1 53.94 269 GLY B C 1
ATOM 4378 O O . GLY B 1 269 ? -25.438 21.828 4.156 1 53.94 269 GLY B O 1
ATOM 4379 N N . VAL B 1 270 ? -25.344 23.969 3.215 1 61.34 270 VAL B N 1
ATOM 4380 C CA . VAL B 1 270 ? -24.047 23.844 2.533 1 61.34 270 VAL B CA 1
ATOM 4381 C C . VAL B 1 270 ? -22.922 23.828 3.561 1 61.34 270 VAL B C 1
ATOM 4383 O O . VAL B 1 270 ? -22.797 24.766 4.359 1 61.34 270 VAL B O 1
ATOM 4386 N N . GLY B 1 271 ? -22.469 22.766 4.098 1 68.62 271 GLY B N 1
ATOM 4387 C CA . GLY B 1 271 ? -21.375 22.625 5.043 1 68.62 271 GLY B CA 1
ATOM 4388 C C . GLY B 1 271 ? -20.281 23.656 4.828 1 68.62 271 GLY B C 1
ATOM 4389 O O . GLY B 1 271 ? -20.484 24.656 4.148 1 68.62 271 GLY B O 1
ATOM 4390 N N . GLU B 1 272 ? -19.234 23.859 5.695 1 82.88 272 GLU B N 1
ATOM 4391 C CA . GLU B 1 272 ? -18.062 24.719 5.605 1 82.88 272 GLU B CA 1
ATOM 4392 C C . GLU B 1 272 ? -16.938 24.047 4.828 1 82.88 272 GLU B C 1
ATOM 4394 O O . GLU B 1 272 ? -16.969 22.844 4.602 1 82.88 272 GLU B O 1
ATOM 4399 N N . ASP B 1 273 ? -16.078 24.984 4.281 1 90.25 273 ASP B N 1
ATOM 4400 C CA . ASP B 1 273 ? -14.867 24.469 3.656 1 90.25 273 ASP B CA 1
ATOM 4401 C C . ASP B 1 273 ? -14.062 23.625 4.637 1 90.25 273 ASP B C 1
ATOM 4403 O O . ASP B 1 273 ? -14.023 23.922 5.836 1 90.25 273 ASP B O 1
ATOM 4407 N N . ARG B 1 274 ? -13.539 22.609 4.109 1 92 274 ARG B N 1
ATOM 4408 C CA . ARG B 1 274 ? -12.625 21.797 4.898 1 92 274 ARG B CA 1
ATOM 4409 C C . ARG B 1 274 ? -11.18 22.016 4.453 1 92 274 ARG B C 1
ATOM 4411 O O . ARG B 1 274 ? -10.883 21.969 3.256 1 92 274 ARG B O 1
ATOM 4418 N N . TYR B 1 275 ? -10.352 22.422 5.441 1 95.19 275 TYR B N 1
ATOM 4419 C CA . TYR B 1 275 ? -8.906 22.484 5.219 1 95.19 275 TYR B CA 1
ATOM 4420 C C . TYR B 1 275 ? -8.18 21.391 5.98 1 95.19 275 TYR B C 1
ATOM 4422 O O . TYR B 1 275 ? -8.523 21.094 7.129 1 95.19 275 TYR B O 1
ATOM 4430 N N . SER B 1 276 ? -7.27 20.75 5.32 1 97.06 276 SER B N 1
ATOM 4431 C CA . SER B 1 276 ? -6.379 19.797 5.961 1 97.06 276 SER B CA 1
ATOM 4432 C C . SER B 1 276 ? -4.977 19.859 5.367 1 97.06 276 SER B C 1
ATOM 4434 O O . SER B 1 276 ? -4.754 20.531 4.359 1 97.06 276 SER B O 1
ATOM 4436 N N . MET B 1 277 ? -4.039 19.344 6.059 1 98.31 277 MET B N 1
ATOM 4437 C CA . MET B 1 277 ? -2.666 19.188 5.586 1 98.31 277 MET B CA 1
ATOM 4438 C C . MET B 1 277 ? -2.143 17.797 5.887 1 98.31 277 MET B C 1
ATOM 4440 O O . MET B 1 277 ? -2.564 17.156 6.859 1 98.31 277 MET B O 1
ATOM 4444 N N . ALA B 1 278 ? -1.3 17.312 5.059 1 98.62 278 ALA B N 1
ATOM 4445 C CA . ALA B 1 278 ? -0.665 16.016 5.258 1 98.62 278 ALA B CA 1
ATOM 4446 C C . ALA B 1 278 ? 0.835 16.078 4.988 1 98.62 278 ALA B C 1
ATOM 4448 O O . ALA B 1 278 ? 1.264 16.688 3.998 1 98.62 278 ALA B O 1
ATOM 4449 N N . TYR B 1 279 ? 1.615 15.625 5.898 1 98.81 279 TYR B N 1
ATOM 4450 C CA . TYR B 1 279 ? 3.027 15.383 5.629 1 98.81 279 TYR B CA 1
ATOM 4451 C C . TYR B 1 279 ? 3.299 13.891 5.438 1 98.81 279 TYR B C 1
ATOM 4453 O O . TYR B 1 279 ? 3.281 13.125 6.402 1 98.81 279 TYR B O 1
ATOM 4461 N N . PHE B 1 280 ? 3.514 13.484 4.191 1 98.56 280 PHE B N 1
ATOM 4462 C CA . PHE B 1 280 ? 3.861 12.109 3.846 1 98.56 280 PHE B CA 1
ATOM 4463 C C . PHE B 1 280 ? 5.348 11.859 4.062 1 98.56 280 PHE B C 1
ATOM 4465 O O . PHE B 1 280 ? 6.184 12.32 3.281 1 98.56 280 PHE B O 1
ATOM 4472 N N . CYS B 1 281 ? 5.625 11.125 5.078 1 98.69 281 CYS B N 1
ATOM 4473 C CA . CYS B 1 281 ? 7.02 10.812 5.391 1 98.69 281 CYS B CA 1
ATOM 4474 C C . CYS B 1 281 ? 7.461 9.531 4.691 1 98.69 281 CYS B C 1
ATOM 4476 O O . CYS B 1 281 ? 7.027 8.438 5.059 1 98.69 281 CYS B O 1
ATOM 4478 N N . HIS B 1 282 ? 8.281 9.672 3.721 1 98.25 282 HIS B N 1
ATOM 4479 C CA . HIS B 1 282 ? 8.844 8.555 2.975 1 98.25 282 HIS B CA 1
ATOM 4480 C C . HIS B 1 282 ? 10.297 8.297 3.379 1 98.25 282 HIS B C 1
ATOM 4482 O O . HIS B 1 282 ? 11.023 9.234 3.727 1 98.25 282 HIS B O 1
ATOM 4488 N N . PRO B 1 283 ? 10.703 7.051 3.328 1 98.38 283 PRO B N 1
ATOM 4489 C CA . PRO B 1 283 ? 12.125 6.785 3.525 1 98.38 283 PRO B CA 1
ATOM 4490 C C . PRO B 1 283 ? 12.984 7.285 2.365 1 98.38 283 PRO B C 1
ATOM 4492 O O . PRO B 1 283 ? 12.453 7.77 1.363 1 98.38 283 PRO B O 1
ATOM 4495 N N . LEU B 1 284 ? 14.297 7.168 2.607 1 98.19 284 LEU B N 1
ATOM 4496 C CA . LEU B 1 284 ? 15.234 7.461 1.532 1 98.19 284 LEU B CA 1
ATOM 4497 C C . LEU B 1 284 ? 14.914 6.637 0.29 1 98.19 284 LEU B C 1
ATOM 4499 O O . LEU B 1 284 ? 14.516 5.48 0.396 1 98.19 284 LEU B O 1
ATOM 4503 N N . ASP B 1 285 ? 15.156 7.277 -0.864 1 97.06 285 ASP B N 1
ATOM 4504 C CA . ASP B 1 285 ? 14.945 6.574 -2.125 1 97.06 285 ASP B CA 1
ATOM 4505 C C . ASP B 1 285 ? 15.711 5.254 -2.156 1 97.06 285 ASP B C 1
ATOM 4507 O O . ASP B 1 285 ? 15.266 4.285 -2.773 1 97.06 285 ASP B O 1
ATOM 4511 N N . ASP B 1 286 ? 16.797 5.16 -1.401 1 97.25 286 ASP B N 1
ATOM 4512 C CA . ASP B 1 286 ? 17.688 4 -1.444 1 97.25 286 ASP B CA 1
ATOM 4513 C C . ASP B 1 286 ? 17.422 3.068 -0.263 1 97.25 286 ASP B C 1
ATOM 4515 O O . ASP B 1 286 ? 18.219 2.156 -0.003 1 97.25 286 ASP B O 1
ATOM 4519 N N . ALA B 1 287 ? 16.344 3.361 0.442 1 97.38 287 ALA B N 1
ATOM 4520 C CA . ALA B 1 287 ? 16.031 2.482 1.569 1 97.38 287 ALA B CA 1
ATOM 4521 C C . ALA B 1 287 ? 15.75 1.062 1.094 1 97.38 287 ALA B C 1
ATOM 4523 O O . ALA B 1 287 ? 15.062 0.863 0.085 1 97.38 287 ALA B O 1
ATOM 4524 N N . LYS B 1 288 ? 16.25 0.093 1.842 1 96.31 288 LYS B N 1
ATOM 4525 C CA . LYS B 1 288 ? 16.109 -1.306 1.449 1 96.31 288 LYS B CA 1
ATOM 4526 C C . LYS B 1 288 ? 14.719 -1.829 1.783 1 96.31 288 LYS B C 1
ATOM 4528 O O . LYS B 1 288 ? 14.172 -1.528 2.848 1 96.31 288 LYS B O 1
ATOM 4533 N N . LEU B 1 289 ? 14.188 -2.621 0.907 1 95.75 289 LEU B N 1
ATOM 4534 C CA . LEU B 1 289 ? 12.891 -3.273 1.067 1 95.75 289 LEU B CA 1
ATOM 4535 C C . LEU B 1 289 ? 13.047 -4.641 1.724 1 95.75 289 LEU B C 1
ATOM 4537 O O . LEU B 1 289 ? 12.953 -5.672 1.053 1 95.75 289 LEU B O 1
ATOM 4541 N N . VAL B 1 290 ? 13.273 -4.664 3.041 1 94.44 290 VAL B N 1
ATOM 4542 C CA . VAL B 1 290 ? 13.5 -5.891 3.795 1 94.44 290 VAL B CA 1
ATOM 4543 C C . VAL B 1 290 ? 12.695 -5.859 5.094 1 94.44 290 VAL B C 1
ATOM 4545 O O . VAL B 1 290 ? 12.445 -4.789 5.652 1 94.44 290 VAL B O 1
ATOM 4548 N N . PRO B 1 291 ? 12.32 -7.023 5.566 1 92.12 291 PRO B N 1
ATOM 4549 C CA . PRO B 1 291 ? 11.617 -7.031 6.848 1 92.12 291 PRO B CA 1
ATOM 4550 C C . PRO B 1 291 ? 12.484 -6.547 8.008 1 92.12 291 PRO B C 1
ATOM 4552 O O . PRO B 1 291 ? 13.703 -6.754 7.996 1 92.12 291 PRO B O 1
ATOM 4555 N N . VAL B 1 292 ? 11.828 -5.887 8.922 1 94 292 VAL B N 1
ATOM 4556 C CA . VAL B 1 292 ? 12.523 -5.465 10.133 1 94 292 VAL B CA 1
ATOM 4557 C C . VAL B 1 292 ? 12.938 -6.688 10.945 1 94 292 VAL B C 1
ATOM 4559 O O . VAL B 1 292 ? 12.18 -7.656 11.047 1 94 292 VAL B O 1
ATOM 4562 N N . PRO B 1 293 ? 14.141 -6.664 11.516 1 91.62 293 PRO B N 1
ATOM 4563 C CA . PRO B 1 293 ? 14.578 -7.773 12.367 1 91.62 293 PRO B CA 1
ATOM 4564 C C . PRO B 1 293 ? 13.93 -7.746 13.75 1 91.62 293 PRO B C 1
ATOM 4566 O O . PRO B 1 293 ? 14.586 -7.402 14.734 1 91.62 293 PRO B O 1
ATOM 4569 N N . SER B 1 294 ? 12.695 -7.977 13.836 1 91.44 294 SER B N 1
ATOM 4570 C CA . SER B 1 294 ? 11.922 -7.988 15.07 1 91.44 294 SER B CA 1
ATOM 4571 C C . SER B 1 294 ? 11.18 -9.305 15.25 1 91.44 294 SER B C 1
ATOM 4573 O O . SER B 1 294 ? 10.664 -9.875 14.289 1 91.44 294 SER B O 1
ATOM 4575 N N . GLN B 1 295 ? 11.133 -9.766 16.469 1 83.44 295 GLN B N 1
ATOM 4576 C CA . GLN B 1 295 ? 10.414 -10.992 16.781 1 83.44 295 GLN B CA 1
ATOM 4577 C C . GLN B 1 295 ? 9.109 -10.703 17.516 1 83.44 295 GLN B C 1
ATOM 4579 O O . GLN B 1 295 ? 8.414 -11.633 17.953 1 83.44 295 GLN B O 1
ATOM 4584 N N . VAL B 1 296 ? 8.844 -9.383 17.672 1 86.94 296 VAL B N 1
ATOM 4585 C CA . VAL B 1 296 ? 7.656 -8.977 18.406 1 86.94 296 VAL B CA 1
ATOM 4586 C C . VAL B 1 296 ? 6.398 -9.406 17.656 1 86.94 296 VAL B C 1
ATOM 4588 O O . VAL B 1 296 ? 6.309 -9.242 16.438 1 86.94 296 VAL B O 1
ATOM 4591 N N . THR B 1 297 ? 5.547 -10.141 18.328 1 74.69 297 THR B N 1
ATOM 4592 C CA . THR B 1 297 ? 4.219 -10.484 17.844 1 74.69 297 THR B CA 1
ATOM 4593 C C . THR B 1 297 ? 3.143 -9.961 18.781 1 74.69 297 THR B C 1
ATOM 4595 O O . THR B 1 297 ? 3.422 -9.672 19.953 1 74.69 297 THR B O 1
ATOM 4598 N N . LEU B 1 298 ? 2.043 -9.523 18.25 1 68.06 298 LEU B N 1
ATOM 4599 C CA . LEU B 1 298 ? 0.947 -9.148 19.141 1 68.06 298 LEU B CA 1
ATOM 4600 C C . LEU B 1 298 ? 0.008 -10.328 19.375 1 68.06 298 LEU B C 1
ATOM 4602 O O . LEU B 1 298 ? -0.19 -11.156 18.484 1 68.06 298 LEU B O 1
ATOM 4606 N N . PRO B 1 299 ? -0.225 -10.602 20.719 1 52.16 299 PRO B N 1
ATOM 4607 C CA . PRO B 1 299 ? -1.022 -11.781 21.078 1 52.16 299 PRO B CA 1
ATOM 4608 C C . PRO B 1 299 ? -2.146 -12.055 20.078 1 52.16 299 PRO B C 1
ATOM 4610 O O . PRO B 1 299 ? -2.404 -13.211 19.734 1 52.16 299 PRO B O 1
ATOM 4613 N N . ASN B 1 300 ? -3.162 -11.219 20.031 1 44.75 300 ASN B N 1
ATOM 4614 C CA . ASN B 1 300 ? -4.367 -11.508 19.25 1 44.75 300 ASN B CA 1
ATOM 4615 C C . ASN B 1 300 ? -4.117 -11.359 17.75 1 44.75 300 ASN B C 1
ATOM 4617 O O . ASN B 1 300 ? -5.062 -11.258 16.969 1 44.75 300 ASN B O 1
ATOM 4621 N N . GLU B 1 301 ? -3.062 -11.047 17.406 1 45.66 301 GLU B N 1
ATOM 4622 C CA . GLU B 1 301 ? -2.824 -10.57 16.047 1 45.66 301 GLU B CA 1
ATOM 4623 C C . GLU B 1 301 ? -2.865 -11.719 15.047 1 45.66 301 GLU B C 1
ATOM 4625 O O . GLU B 1 301 ? -2.109 -12.688 15.172 1 45.66 301 GLU B O 1
ATOM 4630 N N . ASP B 1 302 ? -3.932 -11.953 14.609 1 39.03 302 ASP B N 1
ATOM 4631 C CA . ASP B 1 302 ? -4.395 -12.695 13.445 1 39.03 302 ASP B CA 1
ATOM 4632 C C . ASP B 1 302 ? -3.518 -12.414 12.227 1 39.03 302 ASP B C 1
ATOM 4634 O O . ASP B 1 302 ? -3.318 -11.25 11.859 1 39.03 302 ASP B O 1
ATOM 4638 N N . CYS B 1 303 ? -2.607 -13.078 12.008 1 36.94 303 CYS B N 1
ATOM 4639 C CA . CYS B 1 303 ? -1.609 -13.055 10.945 1 36.94 303 CYS B CA 1
ATOM 4640 C C . CYS B 1 303 ? -2.229 -12.602 9.633 1 36.94 303 CYS B C 1
ATOM 4642 O O . CYS B 1 303 ? -3.119 -13.266 9.094 1 36.94 303 CYS B O 1
ATOM 4644 N N . ARG B 1 304 ? -2.518 -11.422 9.289 1 37.41 304 ARG B N 1
ATOM 4645 C CA . ARG B 1 304 ? -2.982 -10.914 8.008 1 37.41 304 ARG B CA 1
ATOM 4646 C C . ARG B 1 304 ? -2.119 -11.445 6.863 1 37.41 304 ARG B C 1
ATOM 4648 O O . ARG B 1 304 ? -1.174 -10.781 6.438 1 37.41 304 ARG B O 1
ATOM 4655 N N . MET B 1 305 ? -1.36 -12.484 7.031 1 30.33 305 MET B N 1
ATOM 4656 C CA . MET B 1 305 ? -0.67 -12.914 5.816 1 30.33 305 MET B CA 1
ATOM 4657 C C . MET B 1 305 ? -1.653 -13.492 4.805 1 30.33 305 MET B C 1
ATOM 4659 O O . MET B 1 305 ? -2.545 -14.258 5.172 1 30.33 305 MET B O 1
#

Secondary structure (DSSP, 8-state):
------EEE-SS--HHHHHHHHHHHHHHSEEEEE--TTTS-HHHHHHHHHHHHHHHTS-HHHHTTSB-BTTTTBEEEP-------TTT---B---EEEEE----SSS-SS---TTTGGGHHHHHHHHHHHHHHHHHHHHHHHHHTT--GGGTGGGHHHHTT-GGG--B--EEEEEEE-----SSTT-EEEEEE---SSEEEEEE-TTS---EEEE-TTS-EEEPPS-SS--SSSPPEEEEE-HHHHHHTTTSS----EEEE----TT------EEEEEEEEPPBTT------S-----TT-----/------EEE-SS--HHHHHHHHHHHHHHSEEEEE--TTTS-HHHHHHHHHHHHHHHTS-HHHHTTSB-BTTTTBEEEPP------TTT---B---EEEEE----SSS-SS---TTTGGGHHHHHHHHHHHHHHHHHHHHHHHHHTT--GGGTGGGHHHHTT-GGG--B--EEEEEEE-----SSTT-EEEEEE---SSEEEEEE-TTS---EEEE-TTS-EEEPPS-SS--SSSPPEEEEE-HHHHHHTTTSS----EEEE----TT------EEEEEEEE--BTT------S-----TT-----

pLDDT: mean 88.85, std 15.46, range [30.33, 98.88]

Nearest PDB structures (foldseek):
  5c3s-assembly3_C  TM=8.450E-01  e=1.828E-25  Neurospora crassa
  5c3p-assembly1_A  TM=8.206E-01  e=9.836E-26  Neurospora crassa
  5c3p-assembly3_C  TM=8.060E-01  e=1.828E-25  Neurospora crassa
  6xjj-assembly1_A  TM=8.173E-01  e=2.950E-23  Talaromyces stipitatus ATCC 10500
  6jyv-assembly2_B  TM=7.893E-01  e=1.546E-20  Pseudomonas aeruginosa PAO1

Organism: Botryosphaeria parva (strain UCR-NP2) (NCBI:txid1287680)

Sequence (610 aa):
MAAVIPVVDVSCPTPAVAAHLLRAASAHGFVFVSNYGAILPPHHVCQMFELSRAFFQSPREVKAECPYQKGKNQGWVGMHAETLDPKSQKRGDFKEAFNIGEYTGECAPQPLPAPLRPYDAQLGLFQARCHALCAHILDIFGLALEIPASEGGASWFAQRHDRSAGPSGSILRLLYYPALPPVDSTDIRAGAHSDYGSITLLFQQPRGQPGLEILTHEGKWAPVPVNPTGDEAAPPILVNIGDLLSYWTDGLLKSTVHRVVFPKEAGGGVGEDRYSMAYFCHPLDDAKLVPVPSQVTLPNEDCRMMAAVIPVVDVSCPTPAVAAHLLRAASAHGFVFVSNYGAILPPHHVCQMFELSRAFFQSPREVKAECPYQKGKNQGWVGMHAETLDPKSQKRGDFKEAFNIGEYTGECAPQPLPAPLRPYDAQLGLFQARCHALCAHILDIFGLALEIPASEGGASWFAQRHDRSAGPSGSILRLLYYPALPPVDSTDIRAGAHSDYGSITLLFQQPRGQPGLEILTHEGKWAPVPVNPTGDEAAPPILVNIGDLLSYWTDGLLKSTVHRVVFPKEAGGGVGEDRYSMAYFCHPLDDAKLVPVPSQVTLPNEDCRM

InterPro domains:
  IPR005123 Oxoglutarate/iron-dependent dioxygenase domain [PS51471] (167-283)
  IPR026992 Non-haem dioxygenase, N-terminal domain [PF14226] (5-106)
  IPR027443 Isopenicillin N synthase-like superfamily [G3DSA:2.60.120.330] (1-303)
  IPR044861 Isopenicillin N synthase-like, Fe(2+) 2OG dioxygenase domain [PF03171] (170-283)

Solvent-accessible surface area (backbone atoms only — not comparable to full-atom values): 32244 Å² total; per-residue (Å²): 115,67,51,88,63,52,76,38,64,61,68,66,82,39,73,67,45,16,44,49,49,48,51,35,26,37,72,57,9,31,31,28,39,27,66,52,45,92,60,44,45,45,67,59,56,54,51,50,50,53,51,47,50,55,45,71,69,45,56,66,69,51,51,55,69,29,48,53,38,81,60,65,71,27,28,28,42,68,56,50,77,62,63,54,41,79,89,67,63,49,60,56,37,50,31,34,36,38,31,38,51,52,60,86,62,85,52,70,68,58,84,60,35,76,80,49,46,88,40,43,61,58,52,46,50,50,51,52,26,53,50,51,46,49,36,51,54,34,26,34,47,19,50,48,34,58,27,45,68,93,74,46,15,32,44,45,53,28,61,38,46,40,62,90,79,43,63,45,69,23,33,42,32,41,38,41,28,68,50,56,66,75,86,46,94,76,35,32,37,35,64,74,42,60,49,71,34,33,41,31,45,38,45,61,45,68,86,48,60,60,32,43,27,34,48,41,88,85,72,42,78,20,43,47,72,62,47,87,81,67,47,71,79,61,53,56,40,38,34,36,37,4,46,49,42,11,50,28,48,72,48,53,36,29,45,42,38,28,31,28,36,66,63,85,64,90,77,78,68,64,60,65,60,28,59,38,37,35,39,41,42,30,42,27,25,69,39,65,59,57,53,45,75,36,83,72,74,60,90,85,57,70,74,80,118,116,67,49,87,63,52,76,39,66,61,66,65,80,39,72,67,47,16,44,49,48,48,52,36,25,37,72,57,9,30,31,26,39,28,66,52,46,91,62,45,45,46,67,59,55,53,51,50,49,53,50,46,50,56,46,71,69,44,58,67,69,51,52,55,68,28,48,54,37,81,60,66,70,28,28,29,41,70,56,51,76,60,60,52,42,80,90,67,61,49,61,52,37,53,32,36,37,38,31,38,51,54,60,88,61,85,52,70,69,57,86,60,35,76,80,48,46,87,41,41,61,58,54,46,52,50,51,53,27,53,49,50,46,50,36,52,51,33,27,35,48,20,50,46,35,60,27,46,71,94,76,49,15,33,44,45,54,28,61,38,47,40,64,90,79,45,63,46,70,24,33,41,33,42,37,39,29,68,50,57,67,74,88,46,95,78,40,33,36,35,64,73,43,64,49,72,34,33,40,31,45,40,45,62,44,66,86,46,60,60,30,44,27,34,48,41,89,84,72,42,77,17,44,46,71,63,48,87,81,67,47,72,79,61,53,54,39,39,34,35,36,5,46,48,42,12,51,28,49,73,49,53,36,27,46,42,38,29,31,27,36,64,63,84,65,89,78,78,66,64,60,67,58,27,58,39,36,36,40,41,42,30,41,29,25,69,39,65,62,55,52,46,76,35,83,70,73,60,90,83,59,69,74,78,117

Radius of gyration: 23.91 Å; Cα contacts (8 Å, |Δi|>4): 1353; chains: 2; bounding box: 53×70×57 Å

Foldseek 3Di:
DADDQEEQELQDQDLVSLQVLLVRLLAFLKHWYFPLCVLPNVVLVVVVLVLLVVLVPDDPVQQPVFDQDPPQRFGKDAACQDDCVVVVNAGAAQKMKGKFWADLDQAGPDDDGPSCRVCRNSVNSNLVSVLVSVQSSQLSNQSNLQFDVVQVGSNNVSVLQPVVVAGWGKIKMKMKHAQDQDPDQPHFNWDKDFAAAFKKWKAFQQPFDWFKWWQHPVRDTHTHDNAPPSDRSTGTIMMGGGPQNCQQAQNSRPRIIMGGGHDPDPPRDRGHMTIMMMIHRHGHPPRDRHHGPGPDDDDVDDNPD/DADDQEEQELQDQDLVSLQVLLVRLLAFLKHWYFPLCVLPNVVLVVVVLVLLVVLVPDDPVQQCVFDQDPPQRFGKDAAPQDDCPVVVNAGAAQKMKGKFWADLDQAGPDDDGPSCRVCRNSVNSNLVSVLVSVQSSQLSNQSNLQFDVVQVGSNNVSVLQPVVVAGWGKIKMKMKHAQDQDPDQPHFNWDKDFAAAFKKWKAFQLPFDWFKWWQHPVRDTHTHDNAPPSDRSTGTIMMGGGPQNCQQAQNSRPRIIMGGGHDPDPPRDRGHMTIMMMIHRHGHPPRDRHHGPGPDDDPVDDNPD